Protein AF-A0A3M2SP73-F1 (afdb_monomer_lite)

Organism: NCBI:txid2010991

Foldseek 3Di:
DDDDDDDDDDDDDDDDDDDDDDDDDDDDDDDDDDDDDDDDDDDDDDDDDDDDDDDDDDDDDDDDDDDDDDDDDDDDDDDDPDPPPVVVVVLVLLVLLCVVLVVDDPVCVVVLQDADVVLVPDDPVRLSLLSVLLSVLVCLVPDDADPVGRPLFDDDDPVDDPVSRVVRRVLSVDDPVVSNSVSSNSSNSCCVVPVVSVVVVCVVPVPPDDDDDDDDDDDDDDDVVCVVVVVVVVVVVVVVVVVVVVVVVVVVVVVVVVVVVVVVVVVVVVVVVVVVVVVVVVVVVVVVVVVVVVVVVVVVVVVVVVVVVVVVVVVVVVVVVVVVVVVVVVVVVVVVVVVVVVVVVVVVVVPDDDPVVVVVVVCVVVVVVVVVVVVVVVVVVVVVVVVVVVVVVVVVVVVVVVVVVVVVVVVVVVVVVVVVVVVVVVVVVVVVVVVVVVVVVVVVVVVVPDPDDDDDDDDPPVDDDCADPVRHGDVVVVVVVVVVVVVVVVCVVVVVVDD

pLDDT: mean 73.03, std 23.97, range [26.36, 98.31]

Radius of gyration: 48.62 Å; chains: 1; bounding box: 113×74×153 Å

InterPro domains:
  IPR013724 GIT, Spa2 homology (SHD) domain [PF08518] (118-142)
  IPR013724 GIT, Spa2 homology (SHD) domain [PF08518] (168-194)
  IPR013724 GIT, Spa2 homology (SHD) domain [SM00555] (115-145)
  IPR013724 GIT, Spa2 homology (SHD) domain [SM00555] (167-197)
  IPR039892 Protein Spa2/Sph1 [PTHR21601] (93-238)

Structure (mmCIF, N/CA/C/O backbone):
data_AF-A0A3M2SP73-F1
#
_entry.id   AF-A0A3M2SP73-F1
#
loop_
_atom_site.group_PDB
_atom_site.id
_atom_site.type_symbol
_atom_site.label_atom_id
_atom_site.label_alt_id
_atom_site.label_comp_id
_atom_site.label_asym_id
_atom_site.label_entity_id
_atom_site.label_seq_id
_atom_site.pdbx_PDB_ins_code
_atom_site.Cartn_x
_atom_site.Cartn_y
_atom_site.Cartn_z
_atom_site.occupancy
_atom_site.B_iso_or_equiv
_atom_site.auth_seq_id
_atom_site.auth_comp_id
_atom_site.auth_asym_id
_atom_site.auth_atom_id
_atom_site.pdbx_PDB_model_num
ATOM 1 N N . MET A 1 1 ? 13.844 -13.972 70.511 1.00 36.38 1 MET A N 1
ATOM 2 C CA . MET A 1 1 ? 14.267 -15.363 70.223 1.00 36.38 1 MET A CA 1
ATOM 3 C C . MET A 1 1 ? 13.167 -15.963 69.359 1.00 36.38 1 MET A C 1
ATOM 5 O O . MET A 1 1 ? 12.031 -15.863 69.780 1.00 36.38 1 MET A O 1
ATOM 9 N N . SER A 1 2 ? 13.346 -16.436 68.132 1.00 38.41 2 SER A N 1
ATOM 10 C CA . SER A 1 2 ? 14.531 -16.909 67.420 1.00 38.41 2 SER A CA 1
ATOM 11 C C . SER A 1 2 ? 14.538 -16.412 65.974 1.00 38.41 2 SER A C 1
ATOM 13 O O . SER A 1 2 ? 13.501 -16.121 65.387 1.00 38.41 2 SER A O 1
ATOM 15 N N . VAL A 1 3 ? 15.755 -16.308 65.455 1.00 37.88 3 VAL A N 1
ATOM 16 C CA . VAL A 1 3 ? 16.149 -15.886 64.113 1.00 37.88 3 VAL A CA 1
ATOM 17 C C . VAL A 1 3 ? 16.048 -17.079 63.157 1.00 37.88 3 VAL A C 1
ATOM 19 O O . VAL A 1 3 ? 16.366 -18.205 63.541 1.00 37.88 3 VAL A O 1
ATOM 22 N N . SER A 1 4 ? 15.679 -16.843 61.900 1.00 46.41 4 SER A N 1
ATOM 23 C CA . SER A 1 4 ? 16.186 -17.653 60.790 1.00 46.41 4 SER A CA 1
ATOM 24 C C . SER A 1 4 ? 16.442 -16.771 59.579 1.00 46.41 4 SER A C 1
ATOM 26 O O . SER A 1 4 ? 15.645 -15.916 59.202 1.00 46.41 4 SER A O 1
ATOM 28 N N . GLU A 1 5 ? 17.648 -16.958 59.070 1.00 40.97 5 GLU A N 1
ATOM 29 C CA . GLU A 1 5 ? 18.408 -16.136 58.150 1.00 40.97 5 GLU A CA 1
ATOM 30 C C . GLU A 1 5 ? 18.458 -16.809 56.769 1.00 40.97 5 GLU A C 1
ATOM 32 O O . GLU A 1 5 ? 18.580 -18.026 56.691 1.00 40.97 5 GLU A O 1
ATOM 37 N N . ARG A 1 6 ? 18.522 -15.961 55.730 1.00 41.47 6 ARG A N 1
ATOM 38 C CA . ARG A 1 6 ? 19.238 -16.137 54.446 1.00 41.47 6 ARG A CA 1
ATOM 39 C C . ARG A 1 6 ? 18.682 -17.159 53.434 1.00 41.47 6 ARG A C 1
ATOM 41 O O . ARG A 1 6 ? 18.648 -18.352 53.673 1.00 41.47 6 ARG A O 1
ATOM 48 N N . HIS A 1 7 ? 18.439 -16.694 52.205 1.00 39.09 7 HIS A N 1
ATOM 49 C CA . HIS A 1 7 ? 19.485 -16.699 51.175 1.00 39.09 7 HIS A CA 1
ATOM 50 C C . HIS A 1 7 ? 19.143 -15.780 49.993 1.00 39.09 7 HIS A C 1
ATOM 52 O O . HIS A 1 7 ? 18.073 -15.843 49.402 1.00 39.09 7 HIS A O 1
ATOM 58 N N . ASN A 1 8 ? 20.110 -14.919 49.683 1.00 40.94 8 ASN A N 1
ATOM 59 C CA . ASN A 1 8 ? 20.205 -14.051 48.519 1.00 40.94 8 ASN A CA 1
ATOM 60 C C . ASN A 1 8 ? 21.168 -14.735 47.531 1.00 40.94 8 ASN A C 1
ATOM 62 O O . ASN A 1 8 ? 22.225 -15.201 47.966 1.00 40.94 8 ASN A O 1
ATOM 66 N N . ALA A 1 9 ? 20.827 -14.808 46.243 1.00 39.47 9 ALA A N 1
ATOM 67 C CA . ALA A 1 9 ? 21.732 -15.266 45.186 1.00 39.47 9 ALA A CA 1
ATOM 68 C C . ALA A 1 9 ? 21.440 -14.538 43.854 1.00 39.47 9 ALA A C 1
ATOM 70 O O . ALA A 1 9 ? 20.305 -14.114 43.636 1.00 39.47 9 ALA A O 1
ATOM 71 N N . PRO A 1 10 ? 22.459 -14.341 42.994 1.00 46.75 10 PRO A N 1
ATOM 72 C CA . PRO A 1 10 ? 22.537 -13.215 42.064 1.00 46.75 10 PRO A CA 1
ATOM 73 C C . PRO A 1 10 ? 22.104 -13.548 40.627 1.00 46.75 10 PRO A C 1
ATOM 75 O O . PRO A 1 10 ? 22.168 -14.693 40.184 1.00 46.75 10 PRO A O 1
ATOM 78 N N . ALA A 1 11 ? 21.729 -12.508 39.877 1.00 38.84 11 ALA A N 1
ATOM 79 C CA . ALA A 1 11 ? 21.499 -12.561 38.434 1.00 38.84 11 ALA A CA 1
ATOM 80 C C . ALA A 1 11 ? 22.827 -12.672 37.647 1.00 38.84 11 ALA A C 1
ATOM 82 O O . ALA A 1 11 ? 23.810 -12.029 38.031 1.00 38.84 11 ALA A O 1
ATOM 83 N N . PRO A 1 12 ? 22.879 -13.431 36.534 1.00 42.31 12 PRO A N 1
ATOM 84 C CA . PRO A 1 12 ? 24.071 -13.523 35.701 1.00 42.31 12 PRO A CA 1
ATOM 85 C C . PRO A 1 12 ? 24.160 -12.379 34.680 1.00 42.31 12 PRO A C 1
ATOM 87 O O . PRO A 1 12 ? 23.210 -12.065 33.964 1.00 42.31 12 PRO A O 1
ATOM 90 N N . VAL A 1 13 ? 25.357 -11.802 34.592 1.00 41.25 13 VAL A N 1
ATOM 91 C CA . VAL A 1 13 ? 25.834 -10.934 33.509 1.00 41.25 13 VAL A CA 1
ATOM 92 C C . VAL A 1 13 ? 26.269 -11.816 32.337 1.00 41.25 13 VAL A C 1
ATOM 94 O O . VAL A 1 13 ? 27.071 -12.727 32.532 1.00 41.25 13 VAL A O 1
ATOM 97 N N . VAL A 1 14 ? 25.807 -11.520 31.119 1.00 36.94 14 VAL A N 1
ATOM 98 C CA . VAL A 1 14 ? 26.394 -12.056 29.879 1.00 36.94 14 VAL A CA 1
ATOM 99 C C . VAL A 1 14 ? 26.690 -10.902 28.924 1.00 36.94 14 VAL A C 1
ATOM 101 O O . VAL A 1 14 ? 25.821 -10.095 28.604 1.00 36.94 14 VAL A O 1
ATOM 104 N N . LEU A 1 15 ? 27.955 -10.832 28.507 1.00 33.78 15 LEU A N 1
ATOM 105 C CA . LEU A 1 15 ? 28.526 -9.879 27.560 1.00 33.78 15 LEU A CA 1
ATOM 106 C C . LEU A 1 15 ? 28.506 -10.439 26.124 1.00 33.78 15 LEU A C 1
ATOM 108 O O . LEU A 1 15 ? 28.864 -11.589 25.903 1.00 33.78 15 LEU A O 1
ATOM 112 N N . LEU A 1 16 ? 28.140 -9.551 25.192 1.00 37.84 16 LEU A N 1
ATOM 113 C CA . LEU A 1 16 ? 28.484 -9.407 23.764 1.00 37.84 16 LEU A CA 1
ATOM 114 C C . LEU A 1 16 ? 28.676 -10.636 22.843 1.00 37.84 16 LEU A C 1
ATOM 116 O O . LEU A 1 16 ? 29.659 -11.368 22.928 1.00 37.84 16 LEU A O 1
ATOM 120 N N . SER A 1 17 ? 27.925 -10.633 21.734 1.00 29.03 17 SER A N 1
ATOM 121 C CA . SER A 1 17 ? 28.537 -10.754 20.399 1.00 29.03 17 SER A CA 1
ATOM 122 C C . SER A 1 17 ? 27.694 -10.094 19.313 1.00 29.03 17 SER A C 1
ATOM 124 O O . SER A 1 17 ? 26.472 -10.210 19.291 1.00 29.03 17 SER A O 1
ATOM 126 N N . GLY A 1 18 ? 28.376 -9.347 18.444 1.00 35.41 18 GLY A N 1
ATOM 127 C CA . GLY A 1 18 ? 27.779 -8.506 17.419 1.00 35.41 18 GLY A CA 1
ATOM 128 C C . GLY A 1 18 ? 27.237 -9.271 16.219 1.00 35.41 18 GLY A C 1
ATOM 129 O O . GLY A 1 18 ? 27.776 -10.289 15.799 1.00 35.41 18 GLY A O 1
ATOM 130 N N . THR A 1 19 ? 26.202 -8.699 15.617 1.00 34.44 19 THR A N 1
ATOM 131 C CA . THR A 1 19 ? 25.794 -8.950 14.235 1.00 34.44 19 THR A CA 1
ATOM 132 C C . THR A 1 19 ? 25.244 -7.650 13.647 1.00 34.44 19 THR A C 1
ATOM 134 O O . THR A 1 19 ? 24.728 -6.781 14.346 1.00 34.44 19 THR A O 1
ATOM 137 N N . LYS A 1 20 ? 25.523 -7.478 12.359 1.00 35.41 20 LYS A N 1
ATOM 138 C CA . LYS A 1 20 ? 25.472 -6.242 11.579 1.00 35.41 20 LYS A CA 1
ATOM 139 C C . LYS A 1 20 ? 24.018 -5.827 11.326 1.00 35.41 20 LYS A C 1
ATOM 141 O O . LYS A 1 20 ? 23.246 -6.641 10.838 1.00 35.41 20 LYS A O 1
ATOM 146 N N . PHE A 1 21 ? 23.673 -4.571 11.606 1.00 29.89 21 PHE A N 1
ATOM 147 C CA . PHE A 1 21 ? 22.400 -3.979 11.189 1.00 29.89 21 PHE A CA 1
ATOM 148 C C . PHE A 1 21 ? 22.575 -3.251 9.853 1.00 29.89 21 PHE A C 1
ATOM 150 O O . PHE A 1 21 ? 23.366 -2.312 9.749 1.00 29.89 21 PHE A O 1
ATOM 157 N N . SER A 1 22 ? 21.829 -3.702 8.846 1.00 32.28 22 SER A N 1
ATOM 158 C CA . SER A 1 22 ? 21.633 -3.008 7.576 1.00 32.28 22 SER A CA 1
ATOM 159 C C . SER A 1 22 ? 20.611 -1.885 7.754 1.00 32.28 22 SER A C 1
ATOM 161 O O . SER A 1 22 ? 19.563 -2.058 8.374 1.00 32.28 22 SER A O 1
ATOM 163 N N . VAL A 1 23 ? 20.952 -0.715 7.221 1.00 29.56 23 VAL A N 1
ATOM 164 C CA . VAL A 1 23 ? 20.162 0.518 7.256 1.00 29.56 23 VAL A CA 1
ATOM 165 C C . VAL A 1 23 ? 19.158 0.489 6.107 1.00 29.56 23 VAL A C 1
ATOM 167 O O . VAL A 1 23 ? 19.538 0.715 4.961 1.00 29.56 23 VAL A O 1
ATOM 170 N N . SER A 1 24 ? 17.877 0.275 6.411 1.00 30.09 24 SER A N 1
ATOM 171 C CA . SER A 1 24 ? 16.783 0.561 5.478 1.00 30.09 24 SER A CA 1
ATOM 172 C C . SER A 1 24 ? 16.219 1.951 5.755 1.00 30.09 24 SER A C 1
ATOM 174 O O . SER A 1 24 ? 15.618 2.236 6.789 1.00 30.09 24 SER A O 1
ATOM 176 N N . ARG A 1 25 ? 16.470 2.837 4.793 1.00 30.27 25 ARG A N 1
ATOM 177 C CA . ARG A 1 25 ? 15.993 4.213 4.706 1.00 30.27 25 ARG A CA 1
ATOM 178 C C . ARG A 1 25 ? 14.554 4.199 4.191 1.00 30.27 25 ARG A C 1
ATOM 180 O O . ARG A 1 25 ? 14.338 3.979 3.008 1.00 30.27 25 ARG A O 1
ATOM 187 N N . CYS A 1 26 ? 13.585 4.484 5.053 1.00 26.70 26 CYS A N 1
ATOM 188 C CA . CYS A 1 26 ? 12.227 4.843 4.642 1.00 26.70 26 CYS A CA 1
ATOM 189 C C . CYS A 1 26 ? 11.894 6.220 5.223 1.00 26.70 26 CYS A C 1
ATOM 191 O O . CYS A 1 26 ? 11.742 6.380 6.431 1.00 26.70 26 CYS A O 1
ATOM 193 N N . GLN A 1 27 ? 11.838 7.230 4.351 1.00 32.81 27 GLN A N 1
ATOM 194 C CA . GLN A 1 27 ? 11.273 8.540 4.670 1.00 32.81 27 GLN A CA 1
ATOM 195 C C . GLN A 1 27 ? 9.741 8.471 4.566 1.00 32.81 27 GLN A C 1
ATOM 197 O O . GLN A 1 27 ? 9.240 7.942 3.572 1.00 32.81 27 GLN A O 1
ATOM 202 N N . PRO A 1 28 ? 8.984 9.052 5.512 1.00 34.28 28 PRO A N 1
ATOM 203 C CA . PRO A 1 28 ? 7.566 9.301 5.332 1.00 34.28 28 PRO A CA 1
ATOM 204 C C . PRO A 1 28 ? 7.329 10.645 4.631 1.00 34.28 28 PRO A C 1
ATOM 206 O O . PRO A 1 28 ? 7.893 11.682 4.979 1.00 34.28 28 PRO A O 1
ATOM 209 N N . HIS A 1 29 ? 6.463 10.595 3.625 1.00 30.83 29 HIS A N 1
ATOM 210 C CA . HIS A 1 29 ? 5.978 11.720 2.839 1.00 30.83 29 HIS A CA 1
ATOM 211 C C . HIS A 1 29 ? 4.833 12.408 3.609 1.00 30.83 29 HIS A C 1
ATOM 213 O O . HIS A 1 29 ? 3.705 11.915 3.616 1.00 30.83 29 HIS A O 1
ATOM 219 N N . ASP A 1 30 ? 5.096 13.550 4.248 1.00 29.52 30 ASP A N 1
ATOM 220 C CA . ASP A 1 30 ? 4.047 14.368 4.868 1.00 29.52 30 ASP A CA 1
ATOM 221 C C . ASP A 1 30 ? 3.236 15.113 3.795 1.00 29.52 30 ASP A C 1
ATOM 223 O O . ASP A 1 30 ? 3.740 15.977 3.071 1.00 29.52 30 ASP A O 1
ATOM 227 N N . ARG A 1 31 ? 1.939 14.793 3.701 1.00 31.00 31 ARG A N 1
ATOM 228 C CA . ARG A 1 31 ? 0.941 15.649 3.049 1.00 31.00 31 ARG A CA 1
ATOM 229 C C . ARG A 1 31 ? 0.365 16.614 4.076 1.00 31.00 31 ARG A C 1
ATOM 231 O O . ARG A 1 31 ? -0.310 16.213 5.020 1.00 31.00 31 ARG A O 1
ATOM 238 N N . TYR A 1 32 ? 0.531 17.903 3.809 1.00 30.19 32 TYR A N 1
ATOM 239 C CA . TYR A 1 32 ? -0.259 18.959 4.425 1.00 30.19 32 TYR A CA 1
ATOM 240 C C . TYR A 1 32 ? -1.755 18.753 4.146 1.00 30.19 32 TYR A C 1
ATOM 242 O O . TYR A 1 32 ? -2.184 18.767 2.995 1.00 30.19 32 TYR A O 1
ATOM 250 N N . SER A 1 33 ? -2.565 18.677 5.200 1.00 29.42 33 SER A N 1
ATOM 251 C CA . SER A 1 33 ? -3.945 19.155 5.139 1.00 29.42 33 SER A CA 1
ATOM 252 C C . SER A 1 33 ? -4.310 19.816 6.463 1.00 29.42 33 SER A C 1
ATOM 254 O O . SER A 1 33 ? -4.385 19.180 7.516 1.00 29.42 33 SER A O 1
ATOM 256 N N . ARG A 1 34 ? -4.435 21.146 6.411 1.00 30.94 34 ARG A N 1
ATOM 257 C CA . ARG A 1 34 ? -4.757 21.994 7.555 1.00 30.94 34 ARG A CA 1
ATOM 258 C C . ARG A 1 34 ? -6.178 21.726 8.031 1.00 30.94 34 ARG A C 1
ATOM 260 O O . ARG A 1 34 ? -7.150 21.851 7.295 1.00 30.94 34 ARG A O 1
ATOM 267 N N . ARG A 1 35 ? -6.238 21.454 9.326 1.00 28.20 35 ARG A N 1
ATOM 268 C CA . ARG A 1 35 ? -7.382 21.527 10.224 1.00 28.20 35 ARG A CA 1
ATOM 269 C C . ARG A 1 35 ? -7.911 22.972 10.254 1.00 28.20 35 ARG A C 1
ATOM 271 O O . ARG A 1 35 ? -7.151 23.871 10.597 1.00 28.20 35 ARG A O 1
ATOM 278 N N . ASN A 1 36 ? -9.193 23.179 9.960 1.00 30.30 36 ASN A N 1
ATOM 279 C CA . ASN A 1 36 ? -9.945 24.339 10.445 1.00 30.30 36 ASN A CA 1
ATOM 280 C C . ASN A 1 36 ? -11.120 23.818 11.274 1.00 30.30 36 ASN A C 1
ATOM 282 O O . ASN A 1 36 ? -12.047 23.198 10.762 1.00 30.30 36 ASN A O 1
ATOM 286 N N . SER A 1 37 ? -11.025 24.041 12.578 1.00 33.47 37 SER A N 1
ATOM 287 C CA . SER A 1 37 ? -12.095 23.898 13.557 1.00 33.47 37 SER A CA 1
ATOM 288 C C . SER A 1 37 ? -13.042 25.090 13.465 1.00 33.47 37 SER A C 1
ATOM 290 O O . SER A 1 37 ? -12.556 26.215 13.435 1.00 33.47 37 SER A O 1
ATOM 292 N N . ASN A 1 38 ? -14.355 24.856 13.515 1.00 34.66 38 ASN A N 1
ATOM 293 C CA . ASN A 1 38 ? -15.281 25.693 14.279 1.00 34.66 38 ASN A CA 1
ATOM 294 C C . ASN A 1 38 ? -16.564 24.919 14.614 1.00 34.66 38 ASN A C 1
ATOM 296 O O . ASN A 1 38 ? -17.077 24.137 13.819 1.00 34.66 38 ASN A O 1
ATOM 300 N N . LEU A 1 39 ? -17.001 25.137 15.851 1.00 31.70 39 LEU A N 1
ATOM 301 C CA . LEU A 1 39 ? -18.119 24.537 16.573 1.00 31.70 39 LEU A CA 1
ATOM 302 C C . LEU A 1 39 ? -19.464 25.138 16.134 1.00 31.70 39 LEU A C 1
ATOM 304 O O . LEU A 1 39 ? -19.559 26.358 16.042 1.00 31.70 39 LEU A O 1
ATOM 308 N N . ALA A 1 40 ? -20.503 24.310 15.986 1.00 31.86 40 ALA A N 1
ATOM 309 C CA . ALA A 1 40 ? -21.890 24.623 16.362 1.00 31.86 40 ALA A CA 1
ATOM 310 C C . ALA A 1 40 ? -22.771 23.358 16.291 1.00 31.86 40 ALA A C 1
ATOM 312 O O . ALA A 1 40 ? -22.598 22.500 15.429 1.00 31.86 40 ALA A O 1
ATOM 313 N N . SER A 1 41 ? -23.694 23.254 17.240 1.00 29.97 41 SER A N 1
ATOM 314 C CA . SER A 1 41 ? -24.490 22.084 17.617 1.00 29.97 41 SER A CA 1
ATOM 315 C C . SER A 1 41 ? -25.828 21.952 16.850 1.00 29.97 41 SER A C 1
ATOM 317 O O . SER A 1 41 ? -26.547 22.938 16.800 1.00 29.97 41 SER A O 1
ATOM 319 N N . VAL A 1 42 ? -26.164 20.720 16.392 1.00 29.50 42 VAL A N 1
ATOM 320 C CA . VAL A 1 42 ? -27.441 19.939 16.592 1.00 29.50 42 VAL A CA 1
ATOM 321 C C . VAL A 1 42 ? -28.778 20.498 15.992 1.00 29.50 42 VAL A C 1
ATOM 323 O O . VAL A 1 42 ? -28.938 21.711 15.982 1.00 29.50 42 VAL A O 1
ATOM 326 N N . PRO A 1 43 ? -29.847 19.711 15.644 1.00 46.16 43 PRO A N 1
ATOM 327 C CA . PRO A 1 43 ? -30.020 18.328 15.122 1.00 46.16 43 PRO A CA 1
ATOM 328 C C . PRO A 1 43 ? -30.967 18.181 13.875 1.00 46.16 43 PRO A C 1
ATOM 330 O O . PRO A 1 43 ? -31.622 19.124 13.451 1.00 46.16 43 PRO A O 1
ATOM 333 N N . ASN A 1 44 ? -31.066 16.937 13.360 1.00 29.64 44 ASN A N 1
ATOM 334 C CA . ASN A 1 44 ? -32.161 16.233 12.635 1.00 29.64 44 ASN A CA 1
ATOM 335 C C . ASN A 1 44 ? -33.347 16.998 11.996 1.00 29.64 44 ASN A C 1
ATOM 337 O O . ASN A 1 44 ? -34.119 17.620 12.717 1.00 29.64 44 ASN A O 1
ATOM 341 N N . ALA A 1 45 ? -33.664 16.678 10.725 1.00 27.81 45 ALA A N 1
ATOM 342 C CA . ALA A 1 45 ? -34.961 16.089 10.324 1.00 27.81 45 ALA A CA 1
ATOM 343 C C . ALA A 1 45 ? -35.036 15.675 8.830 1.00 27.81 45 ALA A C 1
ATOM 345 O O . ALA A 1 45 ? -34.381 16.235 7.960 1.00 27.81 45 ALA A O 1
ATOM 346 N N . ALA A 1 46 ? -35.876 14.661 8.622 1.00 26.38 46 ALA A N 1
ATOM 347 C CA . ALA A 1 46 ? -36.343 13.930 7.443 1.00 26.38 46 ALA A CA 1
ATOM 348 C C . ALA A 1 46 ? -36.829 14.689 6.179 1.00 26.38 46 ALA A C 1
ATOM 350 O O . ALA A 1 46 ? -37.221 15.850 6.243 1.00 26.38 46 ALA A O 1
ATOM 351 N N . ALA A 1 47 ? -37.000 13.876 5.113 1.00 26.36 47 ALA A N 1
ATOM 352 C CA . ALA A 1 47 ? -37.923 14.010 3.962 1.00 26.36 47 ALA A CA 1
ATOM 353 C C . ALA A 1 47 ? -37.514 15.007 2.853 1.00 26.36 47 ALA A C 1
ATOM 355 O O . ALA A 1 47 ? -36.788 15.952 3.106 1.00 26.36 47 ALA A O 1
ATOM 356 N N . SER A 1 48 ? -37.964 14.951 1.594 1.00 29.95 48 SER A N 1
ATOM 357 C CA . SER A 1 48 ? -38.590 13.975 0.682 1.00 29.95 48 SER A CA 1
ATOM 358 C C . SER A 1 48 ? -38.894 14.765 -0.616 1.00 29.95 48 SER A C 1
ATOM 360 O O . SER A 1 48 ? -39.259 15.931 -0.530 1.00 29.95 48 SER A O 1
ATOM 362 N N . ASN A 1 49 ? -38.7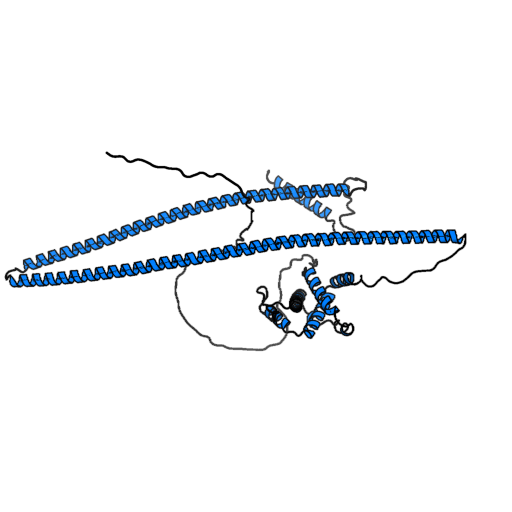94 14.109 -1.778 1.00 30.92 49 ASN A N 1
ATOM 363 C CA . ASN A 1 49 ? -39.469 14.372 -3.067 1.00 30.92 49 ASN A CA 1
ATOM 364 C C . ASN A 1 49 ? -39.297 15.678 -3.895 1.00 30.92 49 ASN A C 1
ATOM 366 O O . ASN A 1 49 ? -39.749 16.761 -3.549 1.00 30.92 49 ASN A O 1
ATOM 370 N N . ASN A 1 50 ? -38.773 15.455 -5.111 1.00 31.59 50 ASN A N 1
ATOM 371 C CA . ASN A 1 50 ? -39.220 15.843 -6.470 1.00 31.59 50 ASN A CA 1
ATOM 372 C C . ASN A 1 50 ? -40.498 16.704 -6.658 1.00 31.59 50 ASN A C 1
ATOM 374 O O . ASN A 1 50 ? -41.547 16.324 -6.148 1.00 31.59 50 ASN A O 1
ATOM 378 N N . TYR A 1 51 ? -40.458 17.709 -7.562 1.00 31.16 51 TYR A N 1
ATOM 379 C CA . TYR A 1 51 ? -41.079 17.734 -8.921 1.00 31.16 51 TYR A CA 1
ATOM 380 C C . TYR A 1 51 ? -41.216 19.162 -9.525 1.00 31.16 51 TYR A C 1
ATOM 382 O O . TYR A 1 51 ? -41.546 20.104 -8.816 1.00 31.16 51 TYR A O 1
ATOM 390 N N . THR A 1 52 ? -41.092 19.243 -10.870 1.00 32.41 52 THR A N 1
ATOM 391 C CA . THR A 1 52 ? -41.641 20.246 -11.845 1.00 32.41 52 THR A CA 1
ATOM 392 C C . THR A 1 52 ? -41.186 21.722 -11.768 1.00 32.41 52 THR A C 1
ATOM 394 O O . THR A 1 52 ? -41.053 22.263 -10.688 1.00 32.41 52 THR A O 1
ATOM 397 N N . GLY A 1 53 ? -40.973 22.507 -12.838 1.00 30.97 53 GLY A N 1
ATOM 398 C CA . GLY A 1 53 ? -41.113 22.352 -14.294 1.00 30.97 53 GLY A CA 1
ATOM 399 C C . GLY A 1 53 ? -41.495 23.697 -14.978 1.00 30.97 53 GLY A C 1
ATOM 400 O O . GLY A 1 53 ? -42.402 24.343 -14.482 1.00 30.97 53 GLY A O 1
ATOM 401 N N . ILE A 1 54 ? -40.861 24.022 -16.133 1.00 30.36 54 ILE A N 1
ATOM 402 C CA . ILE A 1 54 ? -41.393 24.723 -17.356 1.00 30.36 54 ILE A CA 1
ATOM 403 C C . ILE A 1 54 ? -41.794 26.237 -17.202 1.00 30.36 54 ILE A C 1
ATOM 405 O O . ILE A 1 54 ? -42.395 26.585 -16.202 1.00 30.36 54 ILE A O 1
ATOM 409 N N . LEU A 1 55 ? -41.501 27.268 -18.037 1.00 33.41 55 LEU A N 1
ATOM 410 C CA . LEU A 1 55 ? -41.517 27.626 -19.495 1.00 33.41 55 LEU A CA 1
ATOM 411 C C . LEU A 1 55 ? -40.562 28.854 -19.724 1.00 33.41 55 LEU A C 1
ATOM 413 O O . LEU A 1 55 ? -40.264 29.533 -18.752 1.00 33.41 55 LEU A O 1
ATOM 417 N N . GLY A 1 56 ? -40.076 29.292 -20.905 1.00 29.61 56 GLY A N 1
ATOM 418 C CA . GLY A 1 56 ? -40.438 29.090 -22.320 1.00 29.61 56 GLY A CA 1
ATOM 419 C C . GLY A 1 56 ? -39.413 29.700 -23.329 1.00 29.61 56 GLY A C 1
ATOM 420 O O . GLY A 1 56 ? -38.477 30.394 -22.948 1.00 29.61 56 GLY A O 1
ATOM 421 N N . SER A 1 57 ? -39.605 29.346 -24.609 1.00 31.97 57 SER A N 1
ATOM 422 C CA . SER A 1 57 ? -38.803 29.449 -25.868 1.00 31.97 57 SER A CA 1
ATOM 423 C C . SER A 1 57 ? -38.548 30.892 -26.424 1.00 31.97 57 SER A C 1
ATOM 425 O O . SER A 1 57 ? -39.143 31.796 -25.843 1.00 31.97 57 SER A O 1
ATOM 427 N N . PRO A 1 58 ? -37.787 31.173 -27.542 1.00 45.75 58 PRO A N 1
ATOM 428 C CA . PRO A 1 58 ? -37.541 30.321 -28.733 1.00 45.75 58 PRO A CA 1
ATOM 429 C C . PRO A 1 58 ? -36.195 30.408 -29.524 1.00 45.75 58 PRO A C 1
ATOM 431 O O . PRO A 1 58 ? -35.363 31.283 -29.335 1.00 45.75 58 PRO A O 1
ATOM 434 N N . ALA A 1 59 ? -36.102 29.484 -30.497 1.00 32.28 59 ALA A N 1
ATOM 435 C CA . ALA A 1 59 ? -35.388 29.507 -31.790 1.00 32.28 59 ALA A CA 1
ATOM 436 C C . ALA A 1 59 ? -33.849 29.328 -31.863 1.00 32.28 59 ALA A C 1
ATOM 438 O O . ALA A 1 59 ? -33.053 30.138 -31.406 1.00 32.28 59 ALA A O 1
ATOM 439 N N . ALA A 1 60 ? -33.458 28.258 -32.567 1.00 33.31 60 ALA A N 1
ATOM 440 C CA . ALA A 1 60 ? -32.102 27.927 -33.010 1.00 33.31 60 ALA A CA 1
ATOM 441 C C . ALA A 1 60 ? -31.628 28.813 -34.184 1.00 33.31 60 ALA A C 1
ATOM 443 O O . ALA A 1 60 ? -32.451 29.294 -34.965 1.00 33.31 60 ALA A O 1
ATOM 444 N N . PRO A 1 61 ? -30.303 28.903 -34.403 1.00 40.72 61 PRO A N 1
ATOM 445 C CA . PRO A 1 61 ? -29.754 28.154 -35.534 1.00 40.72 61 PRO A CA 1
ATOM 446 C C . PRO A 1 61 ? -28.463 27.387 -35.200 1.00 40.72 61 PRO A C 1
ATOM 448 O O . PRO A 1 61 ? -27.703 27.706 -34.292 1.00 40.72 61 PRO A O 1
ATOM 451 N N . ARG A 1 62 ? -28.231 26.329 -35.979 1.00 34.88 62 ARG A N 1
ATOM 452 C CA . ARG A 1 62 ? -27.033 25.480 -35.981 1.00 34.88 62 ARG A CA 1
ATOM 453 C C . ARG A 1 62 ? -25.780 26.285 -36.358 1.00 34.88 62 ARG A C 1
ATOM 455 O O . ARG A 1 62 ? -25.811 26.899 -37.415 1.00 34.88 62 ARG A O 1
ATOM 462 N N . HIS A 1 63 ? -24.669 26.150 -35.625 1.00 30.84 63 HIS A N 1
ATOM 463 C CA . HIS A 1 63 ? -23.399 25.608 -36.148 1.00 30.84 63 HIS A CA 1
ATOM 464 C C . HIS A 1 63 ? -22.311 25.480 -35.062 1.00 30.84 63 HIS A C 1
ATOM 466 O O . HIS A 1 63 ? -22.295 26.205 -34.076 1.00 30.84 63 HIS A O 1
ATOM 472 N N . ASN A 1 64 ? -21.413 24.522 -35.299 1.00 34.69 64 ASN A N 1
ATOM 473 C CA . ASN A 1 64 ? -20.224 24.134 -34.538 1.00 34.69 64 ASN A CA 1
ATOM 474 C C . ASN A 1 64 ? -19.299 25.281 -34.095 1.00 34.69 64 ASN A C 1
ATOM 476 O O . ASN A 1 64 ? -18.998 26.167 -34.890 1.00 34.69 64 ASN A O 1
ATOM 480 N N . GLY A 1 65 ? -18.678 25.123 -32.922 1.00 30.11 65 GLY A N 1
ATOM 481 C CA . GLY A 1 65 ? -17.436 25.817 -32.563 1.00 30.11 65 GLY A CA 1
ATOM 482 C C . GLY A 1 65 ? -17.191 25.815 -31.057 1.00 30.11 65 GLY A C 1
ATOM 483 O O . GLY A 1 65 ? -17.971 26.398 -30.318 1.00 30.11 65 GLY A O 1
ATOM 484 N N . GLY A 1 66 ? -16.148 25.109 -30.611 1.00 32.38 66 GLY A N 1
ATOM 485 C CA . GLY A 1 66 ? -15.770 24.964 -29.201 1.00 32.38 66 GLY A CA 1
ATOM 486 C C . GLY A 1 66 ? -15.320 26.269 -28.519 1.00 32.38 66 GLY A C 1
ATOM 487 O O . GLY A 1 66 ? -15.184 27.299 -29.178 1.00 32.38 66 GLY A O 1
ATOM 488 N N . PRO A 1 67 ? -15.108 26.232 -27.191 1.00 37.66 67 PRO A N 1
ATOM 489 C CA . PRO A 1 67 ? -14.942 27.431 -26.385 1.00 37.66 67 PRO A CA 1
ATOM 490 C C . PRO A 1 67 ? -13.558 28.073 -26.527 1.00 37.66 67 PRO A C 1
ATOM 492 O O . PRO A 1 67 ? -12.520 27.411 -26.519 1.00 37.66 67 PRO A O 1
ATOM 495 N N . SER A 1 68 ? -13.609 29.399 -26.619 1.00 31.31 68 SER A N 1
ATOM 496 C CA . SER A 1 68 ? -12.520 30.360 -26.725 1.00 31.31 68 SER A CA 1
ATOM 497 C C . SER A 1 68 ? -11.562 30.350 -25.534 1.00 31.31 68 SER A C 1
ATOM 499 O O . SER A 1 68 ? -11.965 30.228 -24.379 1.00 31.31 68 SER A O 1
ATOM 501 N N . SER A 1 69 ? -10.290 30.584 -25.846 1.00 30.19 69 SER A N 1
ATOM 502 C CA . SER A 1 69 ? -9.209 30.890 -24.912 1.00 30.19 69 SER A CA 1
ATOM 503 C C . SER A 1 69 ? -8.890 32.392 -24.948 1.00 30.19 69 SER A C 1
ATOM 505 O O . SER A 1 69 ? -8.663 32.952 -26.016 1.00 30.19 69 SER A O 1
ATOM 507 N N . LEU A 1 70 ? -8.819 33.015 -23.773 1.00 30.50 70 LEU A N 1
ATOM 508 C CA . LEU A 1 70 ? -8.076 34.236 -23.429 1.00 30.50 70 LEU A CA 1
ATOM 509 C C . LEU A 1 70 ? -7.581 33.965 -21.998 1.00 30.50 70 LEU A C 1
ATOM 511 O O . LEU A 1 70 ? -8.375 33.526 -21.177 1.00 30.50 70 LEU A O 1
ATOM 515 N N . ALA A 1 71 ? -6.344 34.153 -21.569 1.00 27.25 71 ALA A N 1
ATOM 516 C CA . ALA A 1 71 ? -5.087 34.532 -22.177 1.00 27.25 71 ALA A CA 1
ATOM 517 C C . ALA A 1 71 ? -4.014 34.102 -21.154 1.00 27.25 71 ALA A C 1
ATOM 519 O O . ALA A 1 71 ? -4.247 34.216 -19.953 1.00 27.25 71 ALA A O 1
ATOM 520 N N . SER A 1 72 ? -2.857 33.629 -21.605 1.00 27.14 72 SER A N 1
ATOM 521 C CA . SER A 1 72 ? -1.587 33.959 -20.950 1.00 27.14 72 SER A CA 1
ATOM 522 C C . SER A 1 72 ? -0.450 33.564 -21.877 1.00 27.14 72 SER A C 1
ATOM 524 O O . SER A 1 72 ? -0.135 32.393 -22.072 1.00 27.14 72 SER A O 1
ATOM 526 N N . SER A 1 73 ? 0.107 34.581 -22.515 1.00 28.14 73 SER A N 1
ATOM 527 C CA . SER A 1 73 ? 1.328 34.525 -23.296 1.00 28.14 73 SER A CA 1
ATOM 528 C C . SER A 1 73 ? 2.541 34.437 -22.373 1.00 28.14 73 SER A C 1
ATOM 530 O O . SER A 1 73 ? 2.770 35.364 -21.600 1.00 28.14 73 SER A O 1
ATOM 532 N N . THR A 1 74 ? 3.370 33.412 -22.561 1.00 26.55 74 THR A N 1
ATOM 533 C CA . THR A 1 74 ? 4.821 33.533 -22.387 1.00 26.55 74 THR A CA 1
ATOM 534 C C . THR A 1 74 ? 5.481 32.816 -23.554 1.00 26.55 74 THR A C 1
ATOM 536 O O . THR A 1 74 ? 5.318 31.615 -23.746 1.00 26.55 74 THR A O 1
ATOM 539 N N . ILE A 1 75 ? 6.179 33.598 -24.371 1.00 40.72 75 ILE A N 1
ATOM 540 C CA . ILE A 1 75 ? 7.019 33.136 -25.468 1.00 40.72 75 ILE A CA 1
ATOM 541 C C . ILE A 1 75 ? 8.270 32.509 -24.854 1.00 40.72 75 ILE A C 1
ATOM 543 O O . ILE A 1 75 ? 9.083 33.230 -24.283 1.00 40.72 75 ILE A O 1
ATOM 547 N N . THR A 1 76 ? 8.450 31.202 -25.031 1.00 33.16 76 THR A N 1
ATOM 548 C CA . THR A 1 76 ? 9.772 30.570 -25.103 1.00 33.16 76 THR A CA 1
ATOM 549 C C . THR A 1 76 ? 9.713 29.450 -26.137 1.00 33.16 76 THR A C 1
ATOM 551 O O . THR A 1 76 ? 9.099 28.415 -25.905 1.00 33.16 76 THR A O 1
ATOM 554 N N . THR A 1 77 ? 10.307 29.734 -27.297 1.00 37.06 77 THR A N 1
ATOM 555 C CA . THR A 1 77 ? 11.082 28.807 -28.138 1.00 37.06 77 THR A CA 1
ATOM 556 C C . THR A 1 77 ? 10.608 27.356 -28.205 1.00 37.06 77 THR A C 1
ATOM 558 O O . THR A 1 77 ? 10.941 26.521 -27.368 1.00 37.06 77 THR A O 1
ATOM 561 N N . ASP A 1 78 ? 9.908 27.098 -29.304 1.00 35.72 78 ASP A N 1
ATOM 562 C CA . ASP A 1 78 ? 9.769 25.820 -29.986 1.00 35.72 78 ASP A CA 1
ATOM 563 C C . ASP A 1 78 ? 11.125 25.096 -30.087 1.00 35.72 78 ASP A C 1
ATOM 565 O O . ASP A 1 78 ? 12.009 25.474 -30.856 1.00 35.72 78 ASP A O 1
ATOM 569 N N . VAL A 1 79 ? 11.294 24.072 -29.255 1.00 36.97 79 VAL A N 1
ATOM 570 C CA . VAL A 1 79 ? 12.243 22.981 -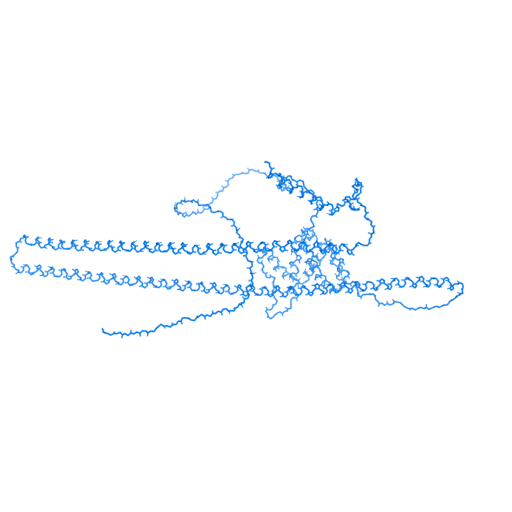29.460 1.00 36.97 79 VAL A CA 1
ATOM 571 C C . VAL A 1 79 ? 11.426 21.726 -29.223 1.00 36.97 79 VAL A C 1
ATOM 573 O O . VAL A 1 79 ? 10.976 21.482 -28.104 1.00 36.97 79 VAL A O 1
ATOM 576 N N . HIS A 1 80 ? 11.179 20.974 -30.294 1.00 34.56 80 HIS A N 1
ATOM 577 C CA . HIS A 1 80 ? 10.562 19.655 -30.265 1.00 34.56 80 HIS A CA 1
ATOM 578 C C . HIS A 1 80 ? 11.104 18.824 -29.095 1.00 34.56 80 HIS A C 1
ATOM 580 O O . HIS A 1 80 ? 12.190 18.258 -29.189 1.00 34.56 80 HIS A O 1
ATOM 586 N N . ALA A 1 81 ? 10.336 18.718 -28.011 1.00 28.31 81 ALA A N 1
ATOM 587 C CA . ALA A 1 81 ? 10.492 17.619 -27.077 1.00 28.31 81 ALA A CA 1
ATOM 588 C C . ALA A 1 81 ? 10.038 16.362 -27.834 1.00 28.31 81 ALA A C 1
ATOM 590 O O . ALA A 1 81 ? 8.864 16.293 -28.224 1.00 28.31 81 ALA A O 1
ATOM 591 N N . PRO A 1 82 ? 10.928 15.396 -28.120 1.00 40.97 82 PRO A N 1
ATOM 592 C CA . PRO A 1 82 ? 10.493 14.119 -28.646 1.00 40.97 82 PRO A CA 1
ATOM 593 C C . PRO A 1 82 ? 9.591 13.502 -27.584 1.00 40.97 82 PRO A C 1
ATOM 595 O O . PRO A 1 82 ? 9.915 13.472 -26.398 1.00 40.97 82 PRO A O 1
ATOM 598 N N . TYR A 1 83 ? 8.417 13.065 -28.006 1.00 43.97 83 TYR A N 1
ATOM 599 C CA . TYR A 1 83 ? 7.566 12.229 -27.188 1.00 43.97 83 TYR A CA 1
ATOM 600 C C . TYR A 1 83 ? 8.332 10.921 -26.931 1.00 43.97 83 TYR A C 1
ATOM 602 O O . TYR A 1 83 ? 8.290 10.045 -27.788 1.00 43.97 83 TYR A O 1
ATOM 610 N N . ASP A 1 84 ? 9.013 10.789 -25.786 1.00 47.94 84 ASP A N 1
ATOM 611 C CA . ASP A 1 84 ? 9.558 9.521 -25.263 1.00 47.94 84 ASP A CA 1
ATOM 612 C C . ASP A 1 84 ? 8.391 8.582 -24.891 1.00 47.94 84 ASP A C 1
ATOM 614 O O . ASP A 1 84 ? 8.125 8.247 -23.738 1.00 47.94 84 ASP A O 1
ATOM 618 N N . LEU A 1 85 ? 7.605 8.195 -25.895 1.00 56.53 85 LEU A N 1
ATOM 619 C CA . LEU A 1 85 ? 6.730 7.038 -25.837 1.00 56.53 85 LEU A CA 1
ATOM 620 C C . LEU A 1 85 ? 7.618 5.816 -26.011 1.00 56.53 85 LEU A C 1
ATOM 622 O O . LEU A 1 85 ? 7.696 5.308 -27.120 1.00 56.53 85 LEU A O 1
ATOM 626 N N . ASP A 1 86 ? 8.293 5.415 -24.933 1.00 67.06 86 ASP A N 1
ATOM 627 C CA . ASP A 1 86 ? 8.984 4.138 -24.712 1.00 67.06 86 ASP A CA 1
ATOM 628 C C . ASP A 1 86 ? 9.216 3.323 -26.006 1.00 67.06 86 ASP A C 1
ATOM 630 O O . ASP A 1 86 ? 8.613 2.271 -26.241 1.00 67.06 86 ASP A O 1
ATOM 634 N N . GLU A 1 87 ? 10.028 3.878 -26.919 1.00 76.69 87 GLU A N 1
ATOM 635 C CA . GLU A 1 87 ? 10.144 3.389 -28.304 1.00 76.69 87 GLU A CA 1
ATOM 636 C C . GLU A 1 87 ? 10.670 1.949 -28.332 1.00 76.69 87 GLU A C 1
ATOM 638 O O . GLU A 1 87 ? 10.368 1.180 -29.244 1.00 76.69 87 GLU A O 1
ATOM 643 N N . ILE A 1 88 ? 11.392 1.572 -27.275 1.00 78.94 88 ILE A N 1
ATOM 644 C CA . ILE A 1 88 ? 11.879 0.227 -26.975 1.00 78.94 88 ILE A CA 1
ATOM 645 C C . ILE A 1 88 ? 10.706 -0.751 -26.819 1.00 78.94 88 ILE A C 1
ATOM 647 O O . ILE A 1 88 ? 10.648 -1.755 -27.531 1.00 78.94 88 ILE A O 1
ATOM 651 N N . SER A 1 89 ? 9.738 -0.426 -25.959 1.00 83.56 89 SER A N 1
ATOM 652 C CA . SER A 1 89 ? 8.531 -1.229 -25.728 1.00 83.56 89 SER A CA 1
ATOM 653 C C . SER A 1 89 ? 7.707 -1.370 -27.012 1.00 83.56 89 SER A C 1
ATOM 655 O O . SER A 1 89 ? 7.220 -2.449 -27.348 1.00 83.56 89 SER A O 1
ATOM 657 N N . LEU A 1 90 ? 7.588 -0.295 -27.797 1.00 85.31 90 LEU A N 1
ATOM 658 C CA . LEU A 1 90 ? 6.855 -0.331 -29.065 1.00 85.31 90 LEU A CA 1
ATOM 659 C C . LEU A 1 90 ? 7.594 -1.124 -30.159 1.00 85.31 90 LEU A C 1
ATOM 661 O O . LEU A 1 90 ? 6.955 -1.778 -30.990 1.00 85.31 90 LEU A O 1
ATOM 665 N N . ASN A 1 91 ? 8.928 -1.105 -30.151 1.00 84.75 91 ASN A N 1
ATOM 666 C CA . ASN A 1 91 ? 9.761 -1.918 -31.032 1.00 84.75 91 ASN A CA 1
ATOM 667 C C . ASN A 1 91 ? 9.598 -3.411 -30.733 1.00 84.75 91 ASN A C 1
ATOM 669 O O . ASN A 1 91 ? 9.394 -4.199 -31.654 1.00 84.75 91 ASN A O 1
ATOM 673 N N . GLU A 1 92 ? 9.615 -3.799 -29.458 1.00 86.88 92 GLU A N 1
ATOM 674 C CA . GLU A 1 92 ? 9.371 -5.182 -29.044 1.00 86.88 92 GLU A CA 1
ATOM 675 C C . GLU A 1 92 ? 7.998 -5.674 -29.525 1.00 86.88 92 GLU A C 1
ATOM 677 O O . GLU A 1 92 ? 7.886 -6.728 -30.162 1.00 86.88 92 GLU A O 1
ATOM 682 N N . GLN A 1 93 ? 6.958 -4.862 -29.314 1.00 90.50 93 GLN A N 1
ATOM 683 C CA . GLN A 1 93 ? 5.606 -5.150 -29.792 1.00 90.50 93 GLN A CA 1
ATOM 684 C C . GLN A 1 93 ? 5.579 -5.332 -31.317 1.00 90.50 93 GLN A C 1
ATOM 686 O O . GLN A 1 93 ? 5.020 -6.308 -31.827 1.00 90.50 93 GLN A O 1
ATOM 691 N N . TYR A 1 94 ? 6.222 -4.428 -32.061 1.00 88.81 94 TYR A N 1
ATOM 692 C CA . TYR A 1 94 ? 6.310 -4.498 -33.519 1.00 88.81 94 TYR A CA 1
ATOM 693 C C . TYR A 1 94 ? 7.015 -5.772 -34.006 1.00 88.81 94 TYR A C 1
ATOM 695 O O . TYR A 1 94 ? 6.520 -6.432 -34.927 1.00 88.81 94 TYR A O 1
ATOM 703 N N . LEU A 1 95 ? 8.128 -6.156 -33.377 1.00 87.75 95 LEU A N 1
ATOM 704 C CA . LEU A 1 95 ? 8.860 -7.383 -33.693 1.00 87.75 95 LEU A CA 1
ATOM 705 C C . LEU A 1 95 ? 7.998 -8.625 -33.451 1.00 87.75 95 LEU A C 1
ATOM 707 O O . LEU A 1 95 ? 7.892 -9.480 -34.335 1.00 87.75 95 LEU A O 1
ATOM 711 N N . ALA A 1 96 ? 7.307 -8.694 -32.312 1.00 87.94 96 ALA A N 1
ATOM 712 C CA . ALA A 1 96 ? 6.394 -9.792 -32.009 1.00 87.94 96 ALA A CA 1
ATOM 713 C C . ALA A 1 96 ? 5.262 -9.902 -33.045 1.00 87.94 96 ALA A C 1
ATOM 715 O O . ALA A 1 96 ? 4.914 -11.002 -33.486 1.00 87.94 96 ALA A O 1
ATOM 716 N N . PHE A 1 97 ? 4.722 -8.768 -33.505 1.00 90.81 97 PHE A N 1
ATOM 717 C CA . PHE A 1 97 ? 3.719 -8.750 -34.572 1.00 90.81 97 PHE A CA 1
ATOM 718 C C . PHE A 1 97 ? 4.295 -9.249 -35.901 1.00 90.81 97 PHE A C 1
ATOM 720 O O . PHE A 1 97 ? 3.621 -9.997 -36.610 1.00 90.81 97 PHE A O 1
ATOM 727 N N . ARG A 1 98 ? 5.534 -8.873 -36.246 1.00 87.31 98 ARG A N 1
ATOM 728 C CA . ARG A 1 98 ? 6.216 -9.319 -37.472 1.00 87.31 98 ARG A CA 1
ATOM 729 C C . ARG A 1 98 ? 6.458 -10.817 -37.489 1.00 87.31 98 ARG A C 1
ATOM 731 O O . ARG A 1 98 ? 5.983 -11.465 -38.414 1.00 87.31 98 ARG A O 1
ATOM 738 N N . VAL A 1 99 ? 7.042 -11.381 -36.433 1.00 87.44 99 VAL A N 1
ATOM 739 C CA . VAL A 1 99 ? 7.260 -12.836 -36.302 1.00 87.44 99 VAL A CA 1
ATOM 740 C C . VAL A 1 99 ? 5.974 -13.606 -36.593 1.00 87.44 99 VAL A C 1
ATOM 742 O O . VAL A 1 99 ? 5.939 -14.541 -37.389 1.00 87.44 99 VAL A O 1
ATOM 745 N N . VAL A 1 100 ? 4.875 -13.155 -35.998 1.00 85.88 100 VAL A N 1
ATOM 746 C CA . VAL A 1 100 ? 3.561 -13.771 -36.150 1.00 85.88 100 VAL A CA 1
ATOM 747 C C . VAL A 1 100 ? 3.039 -13.618 -37.579 1.00 85.88 100 VAL A C 1
ATOM 749 O O . VAL A 1 100 ? 2.527 -14.583 -38.142 1.00 85.88 100 VAL A O 1
ATOM 752 N N . LEU A 1 101 ? 3.183 -12.452 -38.202 1.00 84.12 101 LEU A N 1
ATOM 753 C CA . LEU A 1 101 ? 2.701 -12.185 -39.562 1.00 84.12 101 LEU A CA 1
ATOM 754 C C . LEU A 1 101 ? 3.576 -12.812 -40.664 1.00 84.12 101 LEU A C 1
ATOM 756 O O . LEU A 1 101 ? 3.057 -13.110 -41.740 1.00 84.12 101 LEU A O 1
ATOM 760 N N . ASP A 1 102 ? 4.857 -13.068 -40.399 1.00 79.69 102 ASP A N 1
ATOM 761 C CA . ASP A 1 102 ? 5.810 -13.624 -41.366 1.00 79.69 102 ASP A CA 1
ATOM 762 C C . ASP A 1 102 ? 5.740 -15.150 -41.499 1.00 79.69 102 ASP A C 1
ATOM 764 O O . ASP A 1 102 ? 6.148 -15.681 -42.531 1.00 79.69 102 ASP A O 1
ATOM 768 N N . THR A 1 103 ? 5.111 -15.842 -40.541 1.00 74.19 103 THR A N 1
ATOM 769 C CA . THR A 1 103 ? 4.761 -17.280 -40.633 1.00 74.19 103 THR A CA 1
ATOM 770 C C . THR A 1 103 ? 3.703 -17.608 -41.704 1.00 74.19 103 THR A C 1
ATOM 772 O O . THR A 1 103 ? 3.291 -18.759 -41.831 1.00 74.19 103 THR A O 1
ATOM 775 N N . ARG A 1 104 ? 3.233 -16.612 -42.472 1.00 65.81 104 ARG A N 1
ATOM 776 C CA . ARG A 1 104 ? 2.155 -16.738 -43.466 1.00 65.81 104 ARG A CA 1
ATOM 777 C C . ARG A 1 104 ? 2.682 -16.975 -44.886 1.00 65.81 104 ARG A C 1
ATOM 779 O O . ARG A 1 104 ? 3.717 -16.433 -45.279 1.00 65.81 104 ARG A O 1
ATOM 786 N N . ASP A 1 105 ? 1.893 -17.709 -45.672 1.00 59.88 105 ASP A N 1
ATOM 787 C CA . ASP A 1 105 ? 2.102 -17.924 -47.107 1.00 59.88 105 ASP A CA 1
ATOM 788 C C . ASP A 1 105 ? 2.309 -16.590 -47.863 1.00 59.88 105 ASP A C 1
ATOM 790 O O . ASP A 1 105 ? 1.591 -15.609 -47.621 1.00 59.88 105 ASP A O 1
ATOM 794 N N . PRO A 1 106 ? 3.252 -16.516 -48.822 1.00 59.31 106 PRO A N 1
ATOM 795 C CA . PRO A 1 106 ? 3.635 -15.271 -49.488 1.00 59.31 106 PRO A CA 1
ATOM 796 C C . PRO A 1 106 ? 2.501 -14.614 -50.292 1.00 59.31 106 PRO A C 1
ATOM 798 O O . PRO A 1 106 ? 2.552 -13.406 -50.523 1.00 59.31 106 PRO A O 1
ATOM 801 N N . LYS A 1 107 ? 1.454 -15.364 -50.675 1.00 54.16 107 LYS A N 1
ATOM 802 C CA . LYS A 1 107 ? 0.278 -14.839 -51.398 1.00 54.16 107 LYS A CA 1
ATOM 803 C C . LYS A 1 107 ? -0.586 -13.893 -50.558 1.00 54.16 107 LYS A C 1
ATOM 805 O O . LYS A 1 107 ? -1.176 -12.965 -51.102 1.00 54.16 107 LYS A O 1
ATOM 810 N N . ASP A 1 108 ? -0.604 -14.064 -49.240 1.00 54.81 108 ASP A N 1
ATOM 811 C CA . ASP A 1 108 ? -1.416 -13.238 -48.343 1.00 54.81 108 ASP A CA 1
ATOM 812 C C . ASP A 1 108 ? -0.710 -11.951 -47.881 1.00 54.81 108 ASP A C 1
ATOM 814 O O . ASP A 1 108 ? -1.343 -11.045 -47.333 1.00 54.81 108 ASP A O 1
ATOM 818 N N . LYS A 1 109 ? 0.598 -11.821 -48.138 1.00 55.72 109 LYS A N 1
ATOM 819 C CA . LYS A 1 109 ? 1.397 -10.641 -47.760 1.00 55.72 109 LYS A CA 1
ATOM 820 C C . LYS A 1 109 ? 0.972 -9.368 -48.507 1.00 55.72 109 LYS A C 1
ATOM 822 O O . LYS A 1 109 ? 1.239 -8.266 -48.035 1.00 55.72 109 LYS A O 1
ATOM 827 N N . GLN A 1 110 ? 0.294 -9.499 -49.652 1.00 52.69 110 GLN A N 1
ATOM 828 C CA . GLN A 1 110 ? -0.144 -8.364 -50.473 1.00 52.69 110 GLN A CA 1
ATOM 829 C C . GLN A 1 110 ? -1.402 -7.655 -49.941 1.00 52.69 110 GLN A C 1
ATOM 831 O O . GLN A 1 110 ? -1.566 -6.463 -50.202 1.00 52.69 110 GLN A O 1
ATOM 836 N N . GLN A 1 111 ? -2.276 -8.329 -49.178 1.00 51.41 111 GLN A N 1
ATOM 837 C CA . GLN A 1 111 ? -3.514 -7.706 -48.679 1.00 51.41 111 GLN A CA 1
ATOM 838 C C . GLN A 1 111 ? -3.313 -6.838 -47.423 1.00 51.41 111 GLN A C 1
ATOM 840 O O . GLN A 1 111 ? -4.100 -5.923 -47.191 1.00 51.41 111 GLN A O 1
ATOM 845 N N . LEU A 1 112 ? -2.241 -7.068 -46.658 1.00 56.50 112 LEU A N 1
ATOM 846 C CA . LEU A 1 112 ? -2.003 -6.474 -45.332 1.00 56.50 112 LEU A CA 1
ATOM 847 C C . LEU A 1 112 ? -1.259 -5.120 -45.343 1.00 56.50 112 LEU A C 1
ATOM 849 O O . LEU A 1 112 ? -0.952 -4.577 -44.288 1.00 56.50 112 LEU A O 1
ATOM 853 N N . ASN A 1 113 ? -0.953 -4.562 -46.518 1.00 59.97 113 ASN A N 1
ATOM 854 C CA . ASN A 1 113 ? -0.156 -3.330 -46.645 1.00 59.97 113 ASN A CA 1
ATOM 855 C C . ASN A 1 113 ? -0.998 -2.056 -46.833 1.00 59.97 113 ASN A C 1
ATOM 857 O O . ASN A 1 113 ? -0.490 -1.050 -47.334 1.00 59.97 113 ASN A O 1
ATOM 861 N N . LYS A 1 114 ? -2.293 -2.088 -46.499 1.00 72.62 114 LYS A N 1
ATOM 862 C CA . LYS A 1 114 ? -3.190 -0.939 -46.681 1.00 72.62 114 LYS A CA 1
ATOM 863 C C . LYS A 1 114 ? -3.321 -0.146 -45.374 1.00 72.62 114 LYS A C 1
ATOM 865 O O . LYS A 1 114 ? -3.571 -0.751 -44.338 1.00 72.62 114 LYS A O 1
ATOM 870 N N . PRO A 1 115 ? -3.213 1.196 -45.403 1.00 67.62 115 PRO A N 1
ATOM 871 C CA . PRO A 1 115 ? -3.455 2.014 -44.221 1.00 67.62 115 PRO A CA 1
ATOM 872 C C . PRO A 1 115 ? -4.923 1.913 -43.801 1.00 67.62 115 PRO A C 1
ATOM 874 O O . PRO A 1 115 ? -5.822 2.238 -44.578 1.00 67.62 115 PRO A O 1
ATOM 877 N N . ASN A 1 116 ? -5.175 1.513 -42.556 1.00 79.31 116 ASN A N 1
ATOM 878 C CA . ASN A 1 116 ? -6.519 1.557 -41.998 1.00 79.31 116 ASN A CA 1
ATOM 879 C C . ASN A 1 116 ? -6.852 3.007 -41.591 1.00 79.31 116 ASN A C 1
ATOM 881 O O . ASN A 1 116 ? -6.249 3.532 -40.650 1.00 79.31 116 ASN A O 1
ATOM 885 N N . PRO A 1 117 ? -7.831 3.675 -42.235 1.00 74.25 117 PRO A N 1
ATOM 886 C CA . PRO A 1 117 ? -8.123 5.087 -41.985 1.00 74.25 117 PRO A CA 1
ATOM 887 C C . PRO A 1 117 ? -8.577 5.368 -40.547 1.00 74.25 117 PRO A C 1
ATOM 889 O O . PRO A 1 117 ? -8.479 6.502 -40.081 1.00 74.25 117 PRO A O 1
ATOM 892 N N . LYS A 1 118 ? -9.057 4.347 -39.823 1.00 81.50 118 LYS A N 1
ATOM 893 C CA . LYS A 1 118 ? -9.427 4.473 -38.409 1.00 81.50 118 LYS A CA 1
ATOM 894 C C . LYS A 1 118 ? -8.198 4.586 -37.506 1.00 81.50 118 LYS A C 1
ATOM 896 O O . LYS A 1 118 ? -8.251 5.341 -36.542 1.00 81.50 118 LYS A O 1
ATOM 901 N N . LEU A 1 119 ? -7.101 3.901 -37.839 1.00 83.44 119 LEU A N 1
ATOM 902 C CA . LEU A 1 119 ? -5.841 3.980 -37.093 1.00 83.44 119 LEU A CA 1
ATOM 903 C C . LEU A 1 119 ? -5.068 5.268 -37.400 1.00 83.44 119 LEU A C 1
ATOM 905 O O . LEU A 1 119 ? -4.439 5.829 -36.505 1.00 83.44 119 LEU A O 1
ATOM 909 N N . LEU A 1 120 ? -5.206 5.807 -38.619 1.00 82.75 120 LEU A N 1
ATOM 910 C CA . LEU A 1 120 ? -4.623 7.103 -38.999 1.00 82.75 120 LEU A CA 1
ATOM 911 C C . LEU A 1 120 ? -5.080 8.248 -38.087 1.00 82.75 120 LEU A C 1
ATOM 913 O O . LEU A 1 120 ? -4.318 9.174 -37.827 1.00 82.75 120 LEU A O 1
ATOM 917 N N . ARG A 1 121 ? -6.326 8.189 -37.604 1.00 85.44 121 ARG A N 1
ATOM 918 C CA . ARG A 1 121 ? -6.936 9.241 -36.778 1.00 85.44 121 ARG A CA 1
ATOM 919 C C . ARG A 1 121 ? -6.590 9.139 -35.291 1.00 85.44 121 ARG A C 1
ATOM 921 O O . ARG A 1 121 ? -6.959 10.042 -34.545 1.00 85.44 121 ARG A O 1
ATOM 928 N N . LEU A 1 122 ? -5.921 8.068 -34.857 1.00 86.56 122 LEU A N 1
ATOM 929 C CA . LEU A 1 122 ? -5.525 7.895 -33.459 1.00 86.56 122 LEU A CA 1
ATOM 930 C C . LEU A 1 122 ? -4.344 8.803 -33.109 1.00 86.56 122 LEU A C 1
ATOM 932 O O . LEU A 1 122 ? -3.413 8.974 -33.905 1.00 86.56 122 LEU A O 1
ATOM 936 N N . THR A 1 123 ? -4.353 9.348 -31.893 1.00 86.94 123 THR A N 1
ATOM 937 C CA . THR A 1 123 ? -3.180 10.038 -31.341 1.00 86.94 123 THR A CA 1
ATOM 938 C C . THR A 1 123 ? -2.049 9.033 -31.069 1.00 86.94 123 THR A C 1
ATOM 940 O O . THR A 1 123 ? -2.322 7.841 -30.911 1.00 86.94 123 THR A O 1
ATOM 943 N N . PRO A 1 124 ? -0.775 9.465 -31.000 1.00 84.38 124 PRO A N 1
ATOM 944 C CA . PRO A 1 124 ? 0.345 8.577 -30.665 1.00 84.38 124 PRO A CA 1
ATOM 945 C C . PRO A 1 124 ? 0.122 7.786 -29.365 1.00 84.38 124 PRO A C 1
ATOM 947 O O . PRO A 1 124 ? 0.309 6.575 -29.335 1.00 84.38 124 PRO A O 1
ATOM 950 N N . THR A 1 125 ? -0.401 8.440 -28.325 1.00 85.31 125 THR A N 1
ATOM 951 C CA . THR A 1 125 ? -0.746 7.800 -27.047 1.00 85.31 125 THR A CA 1
ATOM 952 C C . THR A 1 125 ? -1.855 6.755 -27.192 1.00 85.31 125 THR A C 1
ATOM 954 O O . THR A 1 125 ? -1.781 5.688 -26.589 1.00 85.31 125 THR A O 1
ATOM 957 N N . GLN A 1 126 ? -2.884 7.028 -28.000 1.00 88.94 126 GLN A N 1
ATOM 958 C CA . GLN A 1 126 ? -3.960 6.066 -28.263 1.00 88.94 126 GLN A CA 1
ATOM 959 C C . GLN A 1 126 ? -3.463 4.861 -29.064 1.00 88.94 126 GLN A C 1
ATOM 961 O O . GLN A 1 126 ? -3.889 3.739 -28.801 1.00 88.94 126 GLN A O 1
ATOM 966 N N . LEU A 1 127 ? -2.557 5.084 -30.021 1.00 89.50 127 LEU A N 1
ATOM 967 C CA . LEU A 1 127 ? -1.918 4.008 -30.771 1.00 89.50 127 LEU A CA 1
ATOM 968 C C . LEU A 1 127 ? -1.074 3.123 -29.849 1.00 89.50 127 LEU A C 1
ATOM 970 O O . LEU A 1 127 ? -1.193 1.909 -29.941 1.00 89.50 127 LEU A O 1
ATOM 974 N N . TYR A 1 128 ? -0.296 3.717 -28.941 1.00 88.31 128 TYR A N 1
ATOM 975 C CA . TYR A 1 128 ? 0.503 2.982 -27.956 1.00 88.31 128 TYR A CA 1
ATOM 976 C C . TYR A 1 128 ? -0.361 2.144 -26.999 1.00 88.31 128 TYR A C 1
ATOM 978 O O . TYR A 1 128 ? -0.069 0.984 -26.712 1.00 88.31 128 TYR A O 1
ATOM 986 N N . GLN A 1 129 ? -1.477 2.703 -26.524 1.00 91.00 129 GLN A N 1
ATOM 987 C CA . GLN A 1 129 ? -2.433 1.955 -25.701 1.00 91.00 129 GLN A CA 1
ATOM 988 C C . GLN A 1 129 ? -3.034 0.777 -26.476 1.00 91.00 129 GLN A C 1
ATOM 990 O O . GLN A 1 129 ? -3.091 -0.333 -25.951 1.00 91.00 129 GLN A O 1
ATOM 995 N N . LEU A 1 130 ? -3.432 1.003 -27.733 1.00 92.25 130 LEU A N 1
ATOM 996 C CA . LEU A 1 130 ? -3.964 -0.044 -28.601 1.00 92.25 130 LEU A CA 1
ATOM 997 C C . LEU A 1 130 ? -2.916 -1.122 -28.912 1.00 92.25 130 LEU A C 1
ATOM 999 O O . LEU A 1 130 ? -3.251 -2.302 -28.876 1.00 92.25 130 LEU A O 1
ATOM 1003 N N . SER A 1 131 ? -1.670 -0.745 -29.213 1.00 92.12 131 SER A N 1
ATOM 1004 C CA . SER A 1 131 ? -0.593 -1.695 -29.513 1.00 92.12 131 SER A CA 1
ATOM 1005 C C . SER A 1 131 ? -0.261 -2.555 -28.300 1.00 92.12 131 SER A C 1
ATOM 1007 O O . SER A 1 131 ? -0.143 -3.768 -28.444 1.00 92.12 131 SER A O 1
ATOM 1009 N N . THR A 1 132 ? -0.234 -1.959 -27.107 1.00 92.62 132 THR A N 1
ATOM 1010 C CA . THR A 1 132 ? -0.040 -2.675 -25.839 1.00 92.62 132 THR A CA 1
ATOM 1011 C C . THR A 1 132 ? -1.187 -3.653 -25.578 1.00 92.62 132 THR A C 1
ATOM 1013 O O . THR A 1 132 ? -0.946 -4.825 -25.312 1.00 92.62 132 THR A O 1
ATOM 1016 N N . ASP A 1 133 ? -2.445 -3.225 -25.739 1.00 93.19 133 ASP A N 1
ATOM 1017 C CA . ASP A 1 133 ? -3.606 -4.101 -25.532 1.00 93.19 133 ASP A CA 1
ATOM 1018 C C . ASP A 1 133 ? -3.623 -5.277 -26.545 1.00 93.19 133 ASP A C 1
ATOM 1020 O O . ASP A 1 133 ? -3.981 -6.404 -26.195 1.00 93.19 133 ASP A O 1
ATOM 1024 N N . VAL A 1 134 ? -3.205 -5.039 -27.797 1.00 94.12 134 VAL A N 1
ATOM 1025 C CA . VAL A 1 134 ? -3.058 -6.071 -28.845 1.00 94.12 134 VAL A CA 1
ATOM 1026 C C . VAL A 1 134 ? -1.883 -7.008 -28.569 1.00 94.12 134 VAL A C 1
ATOM 1028 O O . VAL A 1 134 ? -1.989 -8.208 -28.825 1.00 94.12 134 VAL A O 1
ATOM 1031 N N . PHE A 1 135 ? -0.784 -6.491 -28.029 1.00 93.81 135 PHE A N 1
ATOM 1032 C CA . PHE A 1 135 ? 0.370 -7.282 -27.624 1.00 93.81 135 PHE A CA 1
ATOM 1033 C C . PHE A 1 135 ? 0.050 -8.194 -26.440 1.00 93.81 135 PHE A C 1
ATOM 1035 O O . PHE A 1 135 ? 0.269 -9.398 -26.542 1.00 93.81 135 PHE A O 1
ATOM 1042 N N . ASP A 1 136 ? -0.578 -7.676 -25.384 1.00 92.94 136 ASP A N 1
ATOM 1043 C CA . ASP A 1 136 ? -1.051 -8.476 -24.248 1.00 92.94 136 ASP A CA 1
ATOM 1044 C C . ASP A 1 136 ? -1.944 -9.633 -24.715 1.00 92.94 136 ASP A C 1
ATOM 1046 O O . ASP A 1 136 ? -1.804 -10.781 -24.285 1.00 92.94 136 ASP A O 1
ATOM 1050 N N . GLU A 1 137 ? -2.865 -9.345 -25.640 1.00 93.25 137 GLU A N 1
ATOM 1051 C CA . GLU A 1 137 ? -3.741 -10.355 -26.222 1.00 93.25 137 GLU A CA 1
ATOM 1052 C C . GLU A 1 137 ? -2.966 -11.370 -27.077 1.00 93.25 137 GLU A C 1
ATOM 1054 O O . GLU A 1 137 ? -3.318 -12.552 -27.090 1.00 93.25 137 GLU A O 1
ATOM 1059 N N . LEU A 1 138 ? -1.906 -10.954 -27.775 1.00 92.12 138 LEU A N 1
ATOM 1060 C CA . LEU A 1 138 ? -1.038 -11.850 -28.534 1.00 92.12 138 LEU A CA 1
ATOM 1061 C C . LEU A 1 138 ? -0.264 -12.795 -27.610 1.00 92.12 138 LEU A C 1
ATOM 1063 O O . LEU A 1 138 ? -0.244 -13.999 -27.869 1.00 92.12 138 LEU A O 1
ATOM 1067 N N . ILE A 1 139 ? 0.314 -12.274 -26.527 1.00 90.56 139 ILE A N 1
ATOM 1068 C CA . ILE A 1 139 ? 1.014 -13.066 -25.510 1.00 90.56 139 ILE A CA 1
ATOM 1069 C C . ILE A 1 139 ? 0.044 -14.040 -24.846 1.00 90.56 139 ILE A C 1
ATOM 1071 O O . ILE A 1 139 ? 0.309 -15.245 -24.809 1.00 90.56 139 ILE A O 1
ATOM 1075 N N . ARG A 1 140 ? -1.147 -13.567 -24.444 1.00 90.44 140 ARG A N 1
ATOM 1076 C CA . ARG A 1 140 ? -2.222 -14.444 -23.965 1.00 90.44 140 ARG A CA 1
ATOM 1077 C C . ARG A 1 140 ? -2.505 -15.530 -24.994 1.00 90.44 140 ARG A C 1
ATOM 1079 O O . ARG A 1 140 ? -2.546 -16.678 -24.577 1.00 90.44 140 ARG A O 1
ATOM 1086 N N . ARG A 1 141 ? -2.629 -15.159 -26.284 1.00 88.62 141 ARG A N 1
ATOM 1087 C CA . ARG A 1 141 ? -2.692 -15.917 -27.568 1.00 88.62 141 ARG A CA 1
ATOM 1088 C C . ARG A 1 141 ? -1.666 -17.043 -27.758 1.00 88.62 141 ARG A C 1
ATOM 1090 O O . ARG A 1 141 ? -1.962 -18.066 -28.387 1.00 88.62 141 ARG A O 1
ATOM 1097 N N . GLN A 1 142 ? -0.483 -16.887 -27.181 1.00 86.62 142 GLN A N 1
ATOM 1098 C CA . GLN A 1 142 ? 0.648 -17.805 -27.347 1.00 86.62 142 GLN A CA 1
ATOM 1099 C C . GLN A 1 142 ? 0.990 -18.595 -26.081 1.00 86.62 142 GLN A C 1
ATOM 1101 O O . GLN A 1 142 ? 1.657 -19.619 -26.186 1.00 86.62 142 GLN A O 1
ATOM 1106 N N . ALA A 1 143 ? 0.487 -18.173 -24.915 1.00 80.94 143 ALA A N 1
ATOM 1107 C CA . ALA A 1 143 ? 0.720 -18.864 -23.650 1.00 80.94 143 ALA A CA 1
ATOM 1108 C C . ALA A 1 143 ? 0.381 -20.371 -23.742 1.00 80.94 143 ALA A C 1
ATOM 1110 O O . ALA A 1 143 ? -0.697 -20.714 -24.251 1.00 80.94 143 ALA A O 1
ATOM 1111 N N . PRO A 1 144 ? 1.271 -21.263 -23.265 1.00 71.81 144 PRO A N 1
ATOM 1112 C CA . PRO A 1 144 ? 1.034 -22.701 -23.271 1.00 71.81 144 PRO A CA 1
ATOM 1113 C C . PRO A 1 144 ? -0.169 -23.055 -22.389 1.00 71.81 144 PRO A C 1
ATOM 1115 O O . PRO A 1 144 ? -0.493 -22.349 -21.432 1.00 71.81 144 PRO A O 1
ATOM 1118 N N . SER A 1 145 ? -0.849 -24.156 -22.712 1.00 61.56 145 SER A N 1
ATOM 1119 C CA . SER A 1 145 ? -1.982 -24.625 -21.907 1.00 61.56 145 SER A CA 1
ATOM 1120 C C . SER A 1 145 ? -1.479 -25.086 -20.535 1.00 61.56 145 SER A C 1
ATOM 1122 O O . SER A 1 145 ? -0.815 -26.112 -20.431 1.00 61.56 145 SER A O 1
ATOM 1124 N N . SER A 1 146 ? -1.761 -24.296 -19.498 1.00 64.12 146 SER A N 1
ATOM 1125 C CA . SER A 1 146 ? -1.477 -24.600 -18.088 1.00 64.12 146 SER A CA 1
ATOM 1126 C C . SER A 1 146 ? -2.536 -25.565 -17.516 1.00 64.12 146 SER A C 1
ATOM 1128 O O . SER A 1 146 ? -3.640 -25.613 -18.068 1.00 64.12 146 SER A O 1
ATOM 1130 N N . PRO A 1 147 ? -2.279 -26.302 -16.413 1.00 63.31 147 PRO A N 1
ATOM 1131 C CA . PRO A 1 147 ? -3.263 -27.198 -15.787 1.00 63.31 147 PRO A CA 1
ATOM 1132 C C . PRO A 1 147 ? -4.594 -26.523 -15.416 1.00 63.31 147 PRO A C 1
ATOM 1134 O O . PRO A 1 147 ? -5.639 -27.162 -15.461 1.00 63.31 147 PRO A O 1
ATOM 1137 N N . ASN A 1 148 ? -4.572 -25.216 -15.128 1.00 61.38 148 ASN A N 1
ATOM 1138 C CA . ASN A 1 148 ? -5.762 -24.402 -14.834 1.00 61.38 148 ASN A CA 1
ATOM 1139 C C . ASN A 1 148 ? -6.456 -23.833 -16.092 1.00 61.38 148 ASN A C 1
ATOM 1141 O O . ASN A 1 148 ? -7.392 -23.042 -15.987 1.00 61.38 148 ASN A O 1
ATOM 1145 N N . GLY A 1 149 ? -6.009 -24.225 -17.288 1.00 60.59 149 GLY A N 1
ATOM 1146 C CA . GLY A 1 149 ? -6.496 -23.707 -18.562 1.00 60.59 149 GLY A CA 1
ATOM 1147 C C . GLY A 1 149 ? -5.973 -22.306 -18.897 1.00 60.59 149 GLY A C 1
ATOM 1148 O O . GLY A 1 149 ? -5.428 -21.577 -18.068 1.00 60.59 149 GLY A O 1
ATOM 1149 N N . ARG A 1 150 ? -6.124 -21.919 -20.166 1.00 72.94 150 ARG A N 1
ATOM 1150 C CA . ARG A 1 150 ? -5.848 -20.557 -20.637 1.00 72.94 150 ARG A CA 1
ATOM 1151 C C . ARG A 1 150 ? -6.991 -19.628 -20.199 1.00 72.94 150 ARG A C 1
ATOM 1153 O O . ARG A 1 150 ? -8.138 -19.940 -20.527 1.00 72.94 150 ARG A O 1
ATOM 1160 N N . PRO A 1 151 ? -6.725 -18.459 -19.581 1.00 75.88 151 PRO A N 1
ATOM 1161 C CA . PRO A 1 151 ? -7.769 -17.478 -19.292 1.00 75.88 151 PRO A CA 1
ATOM 1162 C C . PRO A 1 151 ? -8.525 -17.102 -20.569 1.00 75.88 151 PRO A C 1
ATOM 1164 O O . PRO A 1 151 ? -7.900 -16.748 -21.572 1.00 75.88 151 PRO A O 1
ATOM 1167 N N . ALA A 1 152 ? -9.858 -17.183 -20.552 1.00 79.81 152 ALA A N 1
ATOM 1168 C CA . ALA A 1 152 ? -10.692 -16.935 -21.733 1.00 79.81 152 ALA A CA 1
ATOM 1169 C C . ALA A 1 152 ? -10.577 -15.488 -22.250 1.00 79.81 152 ALA A C 1
ATOM 1171 O O . ALA A 1 152 ? -10.690 -15.247 -23.453 1.00 79.81 152 ALA A O 1
ATOM 1172 N N . PHE A 1 153 ? -10.295 -14.543 -21.353 1.00 86.44 153 PHE A N 1
ATOM 1173 C CA . PHE A 1 153 ? -10.134 -13.122 -21.636 1.00 86.44 153 PHE A CA 1
ATOM 1174 C C . PHE A 1 153 ? -9.020 -12.503 -20.782 1.00 86.44 153 PHE A C 1
ATOM 1176 O O . PHE A 1 153 ? -8.593 -13.091 -19.788 1.00 86.44 153 PHE A O 1
ATOM 1183 N N . LEU A 1 154 ? -8.541 -11.322 -21.177 1.00 85.94 154 LEU A N 1
ATOM 1184 C CA . LEU A 1 154 ? -7.597 -10.523 -20.388 1.00 85.94 154 LEU A CA 1
ATOM 1185 C C . LEU A 1 154 ? -8.247 -10.050 -19.079 1.00 85.94 154 LEU A C 1
ATOM 1187 O O . LEU A 1 154 ? -9.279 -9.377 -19.111 1.00 85.94 154 LEU A O 1
ATOM 1191 N N . LEU A 1 155 ? -7.645 -10.384 -17.934 1.00 85.94 155 LEU A N 1
ATOM 1192 C CA . LEU A 1 155 ? -8.182 -10.019 -16.621 1.00 85.94 155 LEU A CA 1
ATOM 1193 C C . LEU A 1 155 ? -8.228 -8.487 -16.430 1.00 85.94 155 LEU A C 1
ATOM 1195 O O . LEU A 1 155 ? -7.334 -7.780 -16.918 1.00 85.94 155 LEU A O 1
ATOM 1199 N N . PRO A 1 156 ? -9.245 -7.959 -15.719 1.00 88.06 156 PRO A N 1
ATOM 1200 C CA . PRO A 1 156 ? -9.313 -6.540 -15.392 1.00 88.06 156 PRO A CA 1
ATOM 1201 C C . PRO A 1 156 ? -8.087 -6.102 -14.590 1.00 88.06 156 PRO A C 1
ATOM 1203 O O . PRO A 1 156 ? -7.728 -6.739 -13.604 1.00 88.06 156 PRO A O 1
ATOM 1206 N N . ASN A 1 157 ? -7.464 -4.999 -15.000 1.00 84.69 157 ASN A N 1
ATOM 1207 C CA . ASN A 1 157 ? -6.363 -4.381 -14.267 1.00 84.69 157 ASN A CA 1
ATOM 1208 C C . ASN A 1 157 ? -6.867 -3.098 -13.587 1.00 84.69 157 ASN A C 1
ATOM 1210 O O . ASN A 1 157 ? -7.468 -2.247 -14.247 1.00 84.69 157 ASN A O 1
ATOM 1214 N N . ASN A 1 158 ? -6.626 -2.958 -12.282 1.00 87.56 158 ASN A N 1
ATOM 1215 C CA . ASN A 1 158 ? -7.034 -1.798 -11.483 1.00 87.56 158 ASN A CA 1
ATOM 1216 C C . ASN A 1 158 ? -6.336 -0.488 -11.902 1.00 87.56 158 ASN A C 1
ATOM 1218 O O . ASN A 1 158 ? -6.883 0.586 -11.671 1.00 87.56 158 ASN A O 1
ATOM 1222 N N . ALA A 1 159 ? -5.183 -0.569 -12.573 1.00 84.88 159 ALA A N 1
ATOM 1223 C CA . ALA A 1 159 ? -4.485 0.575 -13.156 1.00 84.88 159 ALA A CA 1
ATOM 1224 C C . ALA A 1 159 ? -5.167 1.117 -14.428 1.00 84.88 159 ALA A C 1
ATOM 1226 O O . ALA A 1 159 ? -4.828 2.198 -14.911 1.00 84.88 159 ALA A O 1
ATOM 1227 N N . PHE A 1 160 ? -6.121 0.375 -15.000 1.00 88.81 160 PHE A N 1
ATOM 1228 C CA . PHE A 1 160 ? -6.845 0.773 -16.203 1.00 88.81 160 PHE A CA 1
ATOM 1229 C C . PHE A 1 160 ? -8.277 1.192 -15.889 1.00 88.81 160 PHE A C 1
ATOM 1231 O O . PHE A 1 160 ? -8.934 0.672 -14.989 1.00 88.81 160 PHE A O 1
ATOM 1238 N N . SER A 1 161 ? -8.800 2.116 -16.697 1.00 88.06 161 SER A N 1
ATOM 1239 C CA . SER A 1 161 ? -10.206 2.500 -16.612 1.00 88.06 161 SER A CA 1
ATOM 1240 C C . SER A 1 161 ? -11.123 1.310 -16.920 1.00 88.06 161 SER A C 1
ATOM 1242 O O . SER A 1 161 ? -10.781 0.417 -17.703 1.00 88.06 161 SER A O 1
ATOM 1244 N N . SER A 1 162 ? -12.332 1.328 -16.350 1.00 89.94 162 SER A N 1
ATOM 1245 C CA . SER A 1 162 ? -13.364 0.312 -16.611 1.00 89.94 162 SER A CA 1
ATOM 1246 C C . SER A 1 162 ? -13.612 0.119 -18.118 1.00 89.94 162 SER A C 1
ATOM 1248 O O . SER A 1 162 ? -13.653 -1.006 -18.615 1.00 89.94 162 SER A O 1
ATOM 1250 N N . THR A 1 163 ? -13.635 1.216 -18.884 1.00 91.00 163 THR A N 1
ATOM 1251 C CA . THR A 1 163 ? -13.793 1.202 -20.347 1.00 91.00 163 THR A CA 1
ATOM 1252 C C . THR A 1 163 ? -12.629 0.515 -21.072 1.00 91.00 163 THR A C 1
ATOM 1254 O O . THR A 1 163 ? -12.850 -0.227 -22.034 1.00 91.00 163 THR A O 1
ATOM 1257 N N . ARG A 1 164 ? -11.382 0.720 -20.621 1.00 90.81 164 ARG A N 1
ATOM 1258 C CA . ARG A 1 164 ? -10.209 0.053 -21.208 1.00 90.81 164 ARG A CA 1
ATOM 1259 C C . ARG A 1 164 ? -10.225 -1.443 -20.905 1.00 90.81 164 ARG A C 1
ATOM 1261 O O . ARG A 1 164 ? -10.047 -2.241 -21.818 1.00 90.81 164 ARG A O 1
ATOM 1268 N N . ASN A 1 165 ? -10.544 -1.835 -19.672 1.00 91.75 165 ASN A N 1
ATOM 1269 C CA . ASN A 1 165 ? -10.696 -3.248 -19.313 1.00 91.75 165 ASN A CA 1
ATOM 1270 C C . ASN A 1 165 ? -11.812 -3.936 -20.114 1.00 91.75 165 ASN A C 1
ATOM 1272 O O . ASN A 1 165 ? -11.608 -5.034 -20.628 1.00 91.75 165 ASN A O 1
ATOM 1276 N N . GLN A 1 166 ? -12.951 -3.265 -20.319 1.00 91.31 166 GLN A N 1
ATOM 1277 C CA . GLN A 1 166 ? -14.021 -3.774 -21.180 1.00 91.31 166 GLN A CA 1
ATOM 1278 C C . GLN A 1 166 ? -13.552 -3.951 -22.635 1.00 91.31 166 GLN A C 1
ATOM 1280 O O . GLN A 1 166 ? -13.927 -4.916 -23.302 1.00 91.31 166 GLN A O 1
ATOM 1285 N N . THR A 1 167 ? -12.708 -3.047 -23.136 1.00 91.25 167 THR A N 1
ATOM 1286 C CA . THR A 1 167 ? -12.126 -3.143 -24.484 1.00 91.25 167 THR A CA 1
ATOM 1287 C C . THR A 1 167 ? -11.144 -4.311 -24.591 1.00 91.25 167 THR A C 1
ATOM 1289 O O . THR A 1 167 ? -11.250 -5.092 -25.534 1.00 91.25 167 THR A O 1
ATOM 1292 N N . ARG A 1 168 ? -10.263 -4.503 -23.598 1.00 93.44 168 ARG A N 1
ATOM 1293 C CA . ARG A 1 168 ? -9.335 -5.648 -23.510 1.00 93.44 168 ARG A CA 1
ATOM 1294 C C . ARG A 1 168 ? -10.086 -6.981 -23.470 1.00 93.44 168 ARG A C 1
ATOM 1296 O O . ARG A 1 168 ? -9.748 -7.903 -24.206 1.00 93.44 168 ARG A O 1
ATOM 1303 N N . GLN A 1 169 ? -11.178 -7.056 -22.710 1.00 92.44 169 GLN A N 1
ATOM 1304 C CA . GLN A 1 169 ? -12.049 -8.233 -22.691 1.00 92.44 169 GLN A CA 1
ATOM 1305 C C . GLN A 1 169 ? -12.686 -8.502 -24.067 1.00 92.44 169 GLN A C 1
ATOM 1307 O O . GLN A 1 169 ? -12.712 -9.643 -24.531 1.00 92.44 169 GLN A O 1
ATOM 1312 N N . ARG A 1 170 ? -13.174 -7.458 -24.754 1.00 92.44 170 ARG A N 1
ATOM 1313 C CA . ARG A 1 170 ? -13.739 -7.577 -26.112 1.00 92.44 170 ARG A CA 1
ATOM 1314 C C . ARG A 1 170 ? -12.694 -7.984 -27.146 1.00 92.44 170 ARG A C 1
ATOM 1316 O O . ARG A 1 170 ? -13.026 -8.717 -28.072 1.00 92.44 170 ARG A O 1
ATOM 1323 N N . LEU A 1 171 ? -11.449 -7.544 -26.984 1.00 91.81 171 LEU A N 1
ATOM 1324 C CA . LEU A 1 171 ? -10.340 -7.918 -27.855 1.00 91.81 171 LEU A CA 1
ATOM 1325 C C . LEU A 1 171 ? -10.056 -9.426 -27.786 1.00 91.81 171 LEU A C 1
ATOM 1327 O O . LEU A 1 171 ? -9.831 -10.059 -28.819 1.00 91.81 171 LEU A O 1
ATOM 1331 N N . SER A 1 172 ? -10.191 -10.031 -26.603 1.00 89.31 172 SER A N 1
ATOM 1332 C CA . SER A 1 172 ? -10.099 -11.485 -26.442 1.00 89.31 172 SER A CA 1
ATOM 1333 C C . SER A 1 172 ? -11.219 -12.262 -27.143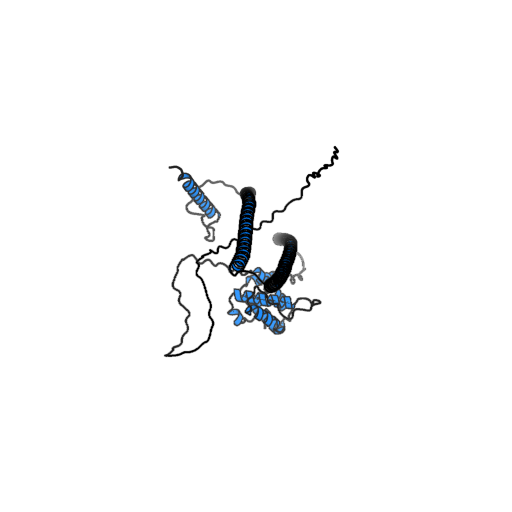 1.00 89.31 172 SER A C 1
ATOM 1335 O O . SER A 1 172 ? -10.998 -13.397 -27.565 1.00 89.31 172 SER A O 1
ATOM 1337 N N . ALA A 1 173 ? -12.391 -11.646 -27.338 1.00 89.94 173 ALA A N 1
ATOM 1338 C CA . ALA A 1 173 ? -13.509 -12.231 -28.084 1.00 89.94 173 ALA A CA 1
ATOM 1339 C C . ALA A 1 173 ? -13.341 -12.149 -29.618 1.00 89.94 173 ALA A C 1
ATOM 1341 O O . ALA A 1 173 ? -14.115 -12.753 -30.364 1.00 89.94 173 ALA A O 1
ATOM 1342 N N . VAL A 1 174 ? -12.338 -11.418 -30.121 1.00 90.88 174 VAL A N 1
ATOM 1343 C CA . VAL A 1 174 ? -12.066 -11.316 -31.562 1.00 90.88 174 VAL A CA 1
ATOM 1344 C C . VAL A 1 174 ? -11.487 -12.639 -32.079 1.00 90.88 174 VAL A C 1
ATOM 1346 O O . VAL A 1 174 ? -10.457 -13.119 -31.603 1.00 90.88 174 VAL A O 1
ATOM 1349 N N . GLY A 1 175 ? -12.116 -13.232 -33.096 1.00 90.25 175 GLY A N 1
ATOM 1350 C CA . GLY A 1 175 ? -11.627 -14.469 -33.715 1.00 90.25 175 GLY A CA 1
ATOM 1351 C C . GLY A 1 175 ? -10.210 -14.334 -34.294 1.00 90.25 175 GLY A C 1
ATOM 1352 O O . GLY A 1 175 ? -9.821 -13.263 -34.755 1.00 90.25 175 GLY A O 1
ATOM 1353 N N . SER A 1 176 ? -9.447 -15.434 -34.306 1.00 86.75 176 SER A N 1
ATOM 1354 C CA . SER A 1 176 ? -8.061 -15.491 -34.814 1.00 86.75 176 SER A CA 1
ATOM 1355 C C . SER A 1 176 ? -7.821 -14.768 -36.157 1.00 86.75 176 SER A C 1
ATOM 1357 O O . SER A 1 176 ? -6.905 -13.950 -36.202 1.00 86.75 176 SER A O 1
ATOM 1359 N N . PRO A 1 177 ? -8.636 -14.953 -37.222 1.00 85.69 177 PRO A N 1
ATOM 1360 C CA . PRO A 1 177 ? -8.402 -14.261 -38.495 1.00 85.69 177 PRO A CA 1
ATOM 1361 C C . PRO A 1 177 ? -8.540 -12.736 -38.378 1.00 85.69 177 PRO A C 1
ATOM 1363 O O . PRO A 1 177 ? -7.650 -12.006 -38.794 1.00 85.69 177 PRO A O 1
ATOM 1366 N N . ARG A 1 178 ? -9.590 -12.245 -37.707 1.00 87.31 178 ARG A N 1
ATOM 1367 C CA . ARG A 1 178 ? -9.804 -10.800 -37.505 1.00 87.31 178 ARG A CA 1
ATOM 1368 C C . ARG A 1 178 ? -8.751 -10.174 -36.592 1.00 87.31 178 ARG A C 1
ATOM 1370 O O . ARG A 1 178 ? -8.391 -9.016 -36.763 1.00 87.31 178 ARG A O 1
ATOM 1377 N N . PHE A 1 179 ? -8.263 -10.934 -35.614 1.00 91.44 179 PHE A N 1
ATOM 1378 C CA . PHE A 1 179 ? -7.180 -10.495 -34.741 1.00 91.44 179 PHE A CA 1
ATOM 1379 C C . PHE A 1 179 ? -5.855 -10.382 -35.507 1.00 91.44 179 PHE A C 1
ATOM 1381 O O . PHE A 1 179 ? -5.093 -9.447 -35.288 1.00 91.44 179 PHE A O 1
ATOM 1388 N N . ARG A 1 180 ? -5.599 -11.290 -36.456 1.00 87.88 180 ARG A N 1
ATOM 1389 C CA . ARG A 1 180 ? -4.441 -11.216 -37.358 1.00 87.88 180 ARG A CA 1
ATOM 1390 C C . ARG A 1 180 ? -4.505 -10.009 -38.295 1.00 87.88 180 ARG A C 1
ATOM 1392 O O . ARG A 1 180 ? -3.475 -9.374 -38.495 1.00 87.88 180 ARG A O 1
ATOM 1399 N N . ASP A 1 181 ? -5.683 -9.664 -38.807 1.00 88.25 181 ASP A N 1
ATOM 1400 C CA . ASP A 1 181 ? -5.867 -8.439 -39.599 1.00 88.25 181 ASP A CA 1
ATOM 1401 C C . ASP A 1 181 ? -5.597 -7.184 -38.750 1.00 88.25 181 ASP A C 1
ATOM 1403 O O . ASP A 1 181 ? -4.880 -6.283 -39.176 1.00 88.25 181 ASP A O 1
ATOM 1407 N N . LEU A 1 182 ? -6.069 -7.164 -37.497 1.00 91.12 182 LEU A N 1
ATOM 1408 C CA . LEU A 1 182 ? -5.778 -6.077 -36.557 1.00 91.12 182 LEU A CA 1
ATOM 1409 C C . LEU A 1 182 ? -4.275 -5.950 -36.252 1.00 91.12 182 LEU A C 1
ATOM 1411 O O . LEU A 1 182 ? -3.750 -4.839 -36.232 1.00 91.12 182 LEU A O 1
ATOM 1415 N N . LEU A 1 183 ? -3.571 -7.069 -36.049 1.00 91.31 183 LEU A N 1
ATOM 1416 C CA . LEU A 1 183 ? -2.112 -7.086 -35.869 1.00 91.31 183 LEU A CA 1
ATOM 1417 C C . LEU A 1 183 ? -1.388 -6.473 -37.070 1.00 91.31 183 LEU A C 1
ATOM 1419 O O . LEU A 1 183 ? -0.411 -5.745 -36.906 1.00 91.31 183 LEU A O 1
ATOM 1423 N N . ALA A 1 184 ? -1.864 -6.764 -38.278 1.00 89.12 184 ALA A N 1
ATOM 1424 C CA . ALA A 1 184 ? -1.300 -6.226 -39.504 1.00 89.12 184 ALA A CA 1
ATOM 1425 C C . ALA A 1 184 ? -1.498 -4.720 -39.629 1.00 89.12 184 ALA A C 1
ATOM 1427 O O . ALA A 1 184 ? -0.537 -4.005 -39.908 1.00 89.12 184 ALA A O 1
ATOM 1428 N N . ASP A 1 185 ? -2.719 -4.256 -39.367 1.00 89.62 185 ASP A N 1
ATOM 1429 C CA . ASP A 1 185 ? -3.074 -2.843 -39.405 1.00 89.62 185 ASP A CA 1
ATOM 1430 C C . ASP A 1 185 ? -2.237 -2.039 -38.395 1.00 89.62 185 ASP A C 1
ATOM 1432 O O . ASP A 1 185 ? -1.682 -0.993 -38.737 1.00 89.62 185 ASP A O 1
ATOM 1436 N N . VAL A 1 186 ? -2.087 -2.546 -37.164 1.00 91.06 186 VAL A N 1
ATOM 1437 C CA . VAL A 1 186 ? -1.283 -1.904 -36.109 1.00 91.06 186 VAL A CA 1
ATOM 1438 C C . VAL A 1 186 ? 0.209 -1.936 -36.452 1.00 91.06 186 VAL A C 1
ATOM 1440 O O . VAL A 1 186 ? 0.878 -0.912 -36.333 1.00 91.06 186 VAL A O 1
ATOM 1443 N N . ALA A 1 187 ? 0.740 -3.061 -36.944 1.00 88.44 187 ALA A N 1
ATOM 1444 C CA . ALA A 1 187 ? 2.140 -3.151 -37.364 1.00 88.44 187 ALA A CA 1
ATOM 1445 C C . ALA A 1 187 ? 2.454 -2.204 -38.534 1.00 88.44 187 ALA A C 1
ATOM 1447 O O . ALA A 1 187 ? 3.514 -1.577 -38.560 1.00 88.44 187 ALA A O 1
ATOM 1448 N N . TYR A 1 188 ? 1.534 -2.070 -39.492 1.00 88.00 188 TYR A N 1
ATOM 1449 C CA . TYR A 1 188 ? 1.660 -1.116 -40.589 1.00 88.00 188 TYR A CA 1
ATOM 1450 C C . TYR A 1 188 ? 1.626 0.335 -40.082 1.00 88.00 188 TYR A C 1
ATOM 1452 O O . TYR A 1 188 ? 2.425 1.161 -40.526 1.00 88.00 188 TYR A O 1
ATOM 1460 N N . GLU A 1 189 ? 0.745 0.649 -39.128 1.00 88.25 189 GLU A N 1
ATOM 1461 C CA . GLU A 1 189 ? 0.655 1.977 -38.512 1.00 88.25 189 GLU A CA 1
ATOM 1462 C C . GLU A 1 189 ? 1.943 2.346 -37.755 1.00 88.25 189 GLU A C 1
ATOM 1464 O O . GLU A 1 189 ? 2.455 3.450 -37.947 1.00 88.25 189 GLU A O 1
ATOM 1469 N N . ILE A 1 190 ? 2.506 1.416 -36.970 1.00 87.69 190 ILE A N 1
ATOM 1470 C CA . ILE A 1 190 ? 3.783 1.599 -36.256 1.00 87.69 190 ILE A CA 1
ATOM 1471 C C . ILE A 1 190 ? 4.920 1.821 -37.255 1.00 87.69 190 ILE A C 1
ATOM 1473 O O . ILE A 1 190 ? 5.624 2.825 -37.169 1.00 87.69 190 ILE A O 1
ATOM 1477 N N . LYS A 1 191 ? 5.042 0.955 -38.270 1.00 86.00 191 LYS A N 1
ATOM 1478 C CA . LYS A 1 191 ? 6.052 1.084 -39.332 1.00 86.00 191 LYS A CA 1
ATOM 1479 C C . LYS A 1 191 ? 5.975 2.428 -40.056 1.00 86.00 191 LYS A C 1
ATOM 1481 O O . LYS A 1 191 ? 7.007 2.978 -40.433 1.00 86.00 191 LYS A O 1
ATOM 1486 N N . ARG A 1 192 ? 4.765 2.950 -40.290 1.00 85.44 192 ARG A N 1
ATOM 1487 C CA . ARG A 1 192 ? 4.580 4.233 -40.981 1.00 85.44 192 ARG A CA 1
ATOM 1488 C C . ARG A 1 192 ? 4.945 5.423 -40.096 1.00 85.44 192 ARG A C 1
ATOM 1490 O O . ARG A 1 192 ? 5.555 6.363 -40.595 1.00 85.44 192 ARG A O 1
ATOM 1497 N N . ARG A 1 193 ? 4.538 5.419 -38.822 1.00 83.81 193 ARG A N 1
ATOM 1498 C CA . ARG A 1 193 ? 4.812 6.533 -37.898 1.00 83.81 193 ARG A CA 1
ATOM 1499 C C . ARG A 1 193 ? 6.258 6.544 -37.413 1.00 83.81 193 ARG A C 1
ATOM 1501 O O . ARG A 1 193 ? 6.775 7.619 -37.138 1.00 83.81 193 ARG A O 1
ATOM 1508 N N . ILE A 1 194 ? 6.894 5.373 -37.345 1.00 82.38 194 ILE A N 1
ATOM 1509 C CA . ILE A 1 194 ? 8.231 5.187 -36.780 1.00 82.38 194 ILE A CA 1
ATOM 1510 C C . ILE A 1 194 ? 9.097 4.349 -37.742 1.00 82.38 194 ILE A C 1
ATOM 1512 O O . ILE A 1 194 ? 9.337 3.157 -37.532 1.00 82.38 194 ILE A O 1
ATOM 1516 N N . PRO A 1 195 ? 9.564 4.950 -38.851 1.00 75.12 195 PRO A N 1
ATOM 1517 C CA . PRO A 1 195 ? 10.256 4.223 -39.916 1.00 75.12 195 PRO A CA 1
ATOM 1518 C C . PRO A 1 195 ? 11.640 3.687 -39.513 1.00 75.12 195 PRO A C 1
ATOM 1520 O O . PRO A 1 195 ? 12.110 2.720 -40.113 1.00 75.12 195 PRO A O 1
ATOM 1523 N N . HIS A 1 196 ? 12.297 4.271 -38.505 1.00 73.19 196 HIS A N 1
ATOM 1524 C CA . HIS A 1 196 ? 13.621 3.826 -38.060 1.00 73.19 196 HIS A CA 1
ATOM 1525 C C . HIS A 1 196 ? 13.574 2.467 -37.330 1.00 73.19 196 HIS A C 1
ATOM 1527 O O . HIS A 1 196 ? 14.488 1.664 -37.503 1.00 73.19 196 HIS A O 1
ATOM 1533 N N . LEU A 1 197 ? 12.474 2.137 -36.639 1.00 68.44 197 LEU A N 1
ATOM 1534 C CA . LEU A 1 197 ? 12.271 0.811 -36.030 1.00 68.44 197 LEU A CA 1
ATOM 1535 C C . LEU A 1 197 ? 12.202 -0.304 -37.085 1.00 68.44 197 LEU A C 1
ATOM 1537 O O . LEU A 1 197 ? 12.731 -1.400 -36.910 1.00 68.44 197 LEU A O 1
ATOM 1541 N N . ALA A 1 198 ? 11.616 -0.012 -38.249 1.00 63.78 198 ALA A N 1
ATOM 1542 C CA . ALA A 1 198 ? 11.547 -0.968 -39.350 1.00 63.78 198 ALA A CA 1
ATOM 1543 C C . ALA A 1 198 ? 12.914 -1.246 -40.001 1.00 63.78 198 ALA A C 1
ATOM 1545 O O . ALA A 1 198 ? 13.100 -2.312 -40.590 1.00 63.78 198 ALA A O 1
ATOM 1546 N N . ARG A 1 199 ? 13.866 -0.310 -39.893 1.00 63.09 199 ARG A N 1
ATOM 1547 C CA . ARG A 1 199 ? 15.233 -0.469 -40.401 1.00 63.09 199 ARG A CA 1
ATOM 1548 C C . ARG A 1 199 ? 16.043 -1.443 -39.540 1.00 63.09 199 ARG A C 1
ATOM 1550 O O . ARG A 1 199 ? 16.680 -2.330 -40.100 1.00 63.09 199 ARG A O 1
ATOM 1557 N N . ALA A 1 200 ? 15.918 -1.355 -38.214 1.00 63.84 200 ALA A N 1
ATOM 1558 C CA . ALA A 1 200 ? 16.567 -2.277 -37.277 1.00 63.84 200 ALA A CA 1
ATOM 1559 C C . ALA A 1 200 ? 16.144 -3.747 -37.498 1.00 63.84 200 ALA A C 1
ATOM 1561 O O . ALA A 1 200 ? 16.970 -4.656 -37.447 1.00 63.84 200 ALA A O 1
ATOM 1562 N N . TYR A 1 201 ? 14.872 -3.989 -37.840 1.00 60.28 201 TYR A N 1
ATOM 1563 C CA . TYR A 1 201 ? 14.367 -5.328 -38.176 1.00 60.28 201 TYR A CA 1
ATOM 1564 C C . TYR A 1 201 ? 14.960 -5.912 -39.478 1.00 60.28 201 TYR A C 1
ATOM 1566 O O . TYR A 1 201 ? 15.241 -7.111 -39.566 1.00 60.28 201 TYR A O 1
ATOM 1574 N N . LEU A 1 202 ? 15.158 -5.080 -40.508 1.00 61.25 202 LEU A N 1
ATOM 1575 C CA . LEU A 1 202 ? 15.748 -5.515 -41.783 1.00 61.25 202 LEU A CA 1
ATOM 1576 C C . LEU A 1 202 ? 17.240 -5.845 -41.640 1.00 61.25 202 LEU A C 1
ATOM 1578 O O . LEU A 1 202 ? 17.718 -6.800 -42.249 1.00 61.25 202 LEU A O 1
ATOM 1582 N N . GLU A 1 203 ? 17.959 -5.100 -40.800 1.00 60.56 203 GLU A N 1
ATOM 1583 C CA . GLU A 1 203 ? 19.375 -5.345 -40.499 1.00 60.56 203 GLU A CA 1
ATOM 1584 C C . GLU A 1 203 ? 19.583 -6.675 -39.738 1.00 60.56 203 GLU A C 1
ATOM 1586 O O . GLU A 1 203 ? 20.570 -7.365 -39.977 1.00 60.56 203 GLU A O 1
ATOM 1591 N N . GLN A 1 204 ? 18.619 -7.111 -38.913 1.00 55.03 204 GLN A N 1
ATOM 1592 C CA . GLN A 1 204 ? 18.665 -8.407 -38.211 1.00 55.03 204 GLN A CA 1
ATOM 1593 C C . GLN A 1 204 ? 18.337 -9.630 -39.093 1.00 55.03 204 GLN A C 1
ATOM 1595 O O . GLN A 1 204 ? 18.786 -10.737 -38.796 1.00 55.03 204 GLN A O 1
ATOM 1600 N N . THR A 1 205 ? 17.564 -9.469 -40.173 1.00 50.59 205 THR A N 1
ATOM 1601 C CA . THR A 1 205 ? 17.066 -10.592 -41.001 1.00 50.59 205 THR A CA 1
ATOM 1602 C C . THR A 1 205 ? 17.833 -10.796 -42.318 1.00 50.59 205 THR A C 1
ATOM 1604 O O . THR A 1 205 ? 17.732 -11.863 -42.923 1.00 50.59 205 THR A O 1
ATOM 1607 N N . GLY A 1 206 ? 18.652 -9.826 -42.748 1.00 46.00 206 GLY A N 1
ATOM 1608 C CA . GLY A 1 206 ? 19.403 -9.857 -44.014 1.00 46.00 206 GLY A CA 1
ATOM 1609 C C . GLY A 1 206 ? 20.637 -10.777 -44.076 1.00 46.00 206 GLY A C 1
ATOM 1610 O O . GLY A 1 206 ? 21.186 -10.973 -45.158 1.00 46.00 206 GLY A O 1
ATOM 1611 N N . ASN A 1 207 ? 21.073 -11.381 -42.964 1.00 45.56 207 ASN A N 1
ATOM 1612 C CA . ASN A 1 207 ? 22.347 -12.119 -42.881 1.00 45.56 207 ASN A CA 1
ATOM 1613 C C . ASN A 1 207 ? 22.305 -13.612 -43.291 1.00 45.56 207 ASN A C 1
ATOM 1615 O O . ASN A 1 207 ? 23.301 -14.309 -43.126 1.00 45.56 207 ASN A O 1
ATOM 1619 N N . GLN A 1 208 ? 21.197 -14.134 -43.836 1.00 41.34 208 GLN A N 1
ATOM 1620 C CA . GLN A 1 208 ? 21.040 -15.581 -44.105 1.00 41.34 208 GLN A CA 1
ATOM 1621 C C . GLN A 1 208 ? 21.097 -16.002 -45.593 1.00 41.34 208 GLN A C 1
ATOM 1623 O O . GLN A 1 208 ? 20.833 -17.163 -45.893 1.00 41.34 208 GLN A O 1
ATOM 1628 N N . GLN A 1 209 ? 21.434 -15.116 -46.546 1.00 40.66 209 GLN A N 1
ATOM 1629 C CA . GLN A 1 209 ? 21.204 -15.397 -47.982 1.00 40.66 209 GLN A CA 1
ATOM 1630 C C . GLN A 1 209 ? 22.355 -15.127 -48.973 1.00 40.66 209 GLN A C 1
ATOM 1632 O O . GLN A 1 209 ? 22.106 -15.086 -50.175 1.00 40.66 209 GLN A O 1
ATOM 1637 N N . ALA A 1 210 ? 23.613 -14.997 -48.536 1.00 37.28 210 ALA A N 1
ATOM 1638 C CA . ALA A 1 210 ? 24.692 -14.573 -49.440 1.00 37.28 210 ALA A CA 1
ATOM 1639 C C . ALA A 1 210 ? 26.024 -15.339 -49.300 1.00 37.28 210 ALA A C 1
ATOM 1641 O O . ALA A 1 210 ? 27.028 -14.715 -48.993 1.00 37.28 210 ALA A O 1
ATOM 1642 N N . VAL A 1 211 ? 26.082 -16.654 -49.574 1.00 35.00 211 VAL A N 1
ATOM 1643 C CA . VAL A 1 211 ? 27.364 -17.336 -49.899 1.00 35.00 211 VAL A CA 1
ATOM 1644 C C . VAL A 1 211 ? 27.140 -18.552 -50.815 1.00 35.00 211 VAL A C 1
ATOM 1646 O O . VAL A 1 211 ? 27.001 -19.673 -50.331 1.00 35.00 211 VAL A O 1
ATOM 1649 N N . SER A 1 212 ? 27.122 -18.377 -52.142 1.00 34.53 212 SER A N 1
ATOM 1650 C CA . SER A 1 212 ? 27.510 -19.425 -53.116 1.00 34.53 212 SER A CA 1
ATOM 1651 C C . SER A 1 212 ? 27.748 -18.808 -54.501 1.00 34.53 212 SER A C 1
ATOM 1653 O O . SER A 1 212 ? 26.954 -17.982 -54.938 1.00 34.53 212 SER A O 1
ATOM 1655 N N . SER A 1 213 ? 28.778 -19.280 -55.217 1.00 29.88 213 SER A N 1
ATOM 1656 C CA . SER A 1 213 ? 29.313 -18.752 -56.493 1.00 29.88 213 SER A CA 1
ATOM 1657 C C . SER A 1 213 ? 30.288 -17.592 -56.228 1.00 29.88 213 SER A C 1
ATOM 1659 O O . SER A 1 213 ? 29.944 -16.662 -55.515 1.00 29.88 213 SER A O 1
ATOM 1661 N N . TRP A 1 214 ? 31.539 -17.549 -56.691 1.00 26.75 214 TRP A N 1
ATOM 1662 C CA . TRP A 1 214 ? 32.105 -17.891 -57.998 1.00 26.75 214 TRP A CA 1
ATOM 1663 C C . TRP A 1 214 ? 33.595 -18.257 -57.836 1.00 26.75 214 TRP A C 1
ATOM 1665 O O . TRP A 1 214 ? 34.286 -17.666 -57.007 1.00 26.75 214 TRP A O 1
ATOM 1675 N N . GLY A 1 215 ? 34.123 -19.165 -58.662 1.00 27.44 215 GLY A N 1
ATOM 1676 C CA . GLY A 1 215 ? 35.560 -19.426 -58.741 1.00 27.44 215 GLY A CA 1
ATOM 1677 C C . GLY A 1 215 ? 36.000 -19.964 -60.105 1.00 27.44 215 GLY A C 1
ATOM 1678 O O . GLY A 1 215 ? 35.319 -20.808 -60.680 1.00 27.44 215 GLY A O 1
ATOM 1679 N N . SER A 1 216 ? 37.195 -19.519 -60.520 1.00 29.30 216 SER A N 1
ATOM 1680 C CA . SER A 1 216 ? 38.139 -20.133 -61.478 1.00 29.30 216 SER A CA 1
ATOM 1681 C C . SER A 1 216 ? 38.228 -19.566 -62.909 1.00 29.30 216 SER A C 1
ATOM 1683 O O . SER A 1 216 ? 37.285 -19.683 -63.684 1.00 29.30 216 SER A O 1
ATOM 1685 N N . ALA A 1 217 ? 39.412 -19.028 -63.268 1.00 29.20 217 ALA A N 1
ATOM 1686 C CA . ALA A 1 217 ? 40.272 -19.484 -64.385 1.00 29.20 217 ALA A CA 1
ATOM 1687 C C . ALA A 1 217 ? 41.552 -18.610 -64.545 1.00 29.20 217 ALA A C 1
ATOM 1689 O O . ALA A 1 217 ? 41.484 -17.385 -64.473 1.00 29.20 217 ALA A O 1
ATOM 1690 N N . GLY A 1 218 ? 42.716 -19.248 -64.773 1.00 29.06 218 GLY A N 1
ATOM 1691 C CA . GLY A 1 218 ? 43.988 -18.628 -65.229 1.00 29.06 218 GLY A CA 1
ATOM 1692 C C . GLY A 1 218 ? 43.954 -18.254 -66.730 1.00 29.06 218 GLY A C 1
ATOM 1693 O O . GLY A 1 218 ? 42.914 -18.400 -67.353 1.00 29.06 218 GLY A O 1
ATOM 1694 N N . SER A 1 219 ? 45.003 -17.821 -67.446 1.00 32.34 219 SER A N 1
ATOM 1695 C CA . SER A 1 219 ? 46.463 -17.974 -67.332 1.00 32.34 219 SER A CA 1
ATOM 1696 C C . SER A 1 219 ? 47.162 -17.218 -68.507 1.00 32.34 219 SER A C 1
ATOM 1698 O O . SER A 1 219 ? 46.615 -17.242 -69.603 1.00 32.34 219 SER A O 1
ATOM 1700 N N . VAL A 1 220 ? 48.379 -16.658 -68.289 1.00 32.53 220 VAL A N 1
ATOM 1701 C CA . VAL A 1 220 ? 49.520 -16.382 -69.241 1.00 32.53 220 VAL A CA 1
ATOM 1702 C C . VAL A 1 220 ? 49.316 -15.368 -70.406 1.00 32.53 220 VAL A C 1
ATOM 1704 O O . VAL A 1 220 ? 48.329 -15.436 -71.111 1.00 32.53 220 VAL A O 1
ATOM 1707 N N . GLY A 1 221 ? 50.205 -14.425 -70.795 1.00 35.34 221 GLY A N 1
ATOM 1708 C CA . GLY A 1 221 ? 51.546 -13.946 -70.392 1.00 35.34 221 GLY A CA 1
ATOM 1709 C C . GLY A 1 221 ? 52.140 -12.953 -71.445 1.00 35.34 221 GLY A C 1
ATOM 1710 O O . GLY A 1 221 ? 51.711 -12.965 -72.590 1.00 35.34 221 GLY A O 1
ATOM 1711 N N . SER A 1 222 ? 53.109 -12.078 -71.098 1.00 40.09 222 SER A N 1
ATOM 1712 C CA . SER A 1 222 ? 54.117 -11.432 -72.005 1.00 40.09 222 SER A CA 1
ATOM 1713 C C . SER A 1 222 ? 55.083 -10.539 -71.189 1.00 40.09 222 SER A C 1
ATOM 1715 O O . SER A 1 222 ? 54.718 -10.088 -70.124 1.00 40.09 222 SER A O 1
ATOM 1717 N N . SER A 1 223 ? 56.356 -10.329 -71.556 1.00 47.62 223 SER A N 1
ATOM 1718 C CA . SER A 1 223 ? 57.389 -9.808 -70.620 1.00 47.62 223 SER A CA 1
ATOM 1719 C C . SER A 1 223 ? 57.435 -8.282 -70.403 1.00 47.62 223 SER A C 1
ATOM 1721 O O . SER A 1 223 ? 57.981 -7.824 -69.399 1.00 47.62 223 SER A O 1
ATOM 1723 N N . VAL A 1 224 ? 56.834 -7.487 -71.291 1.00 50.31 224 VAL A N 1
ATOM 1724 C CA . VAL A 1 224 ? 56.604 -6.040 -71.073 1.00 50.31 224 VAL A CA 1
ATOM 1725 C C . VAL A 1 224 ? 55.241 -5.822 -70.416 1.00 50.31 224 VAL A C 1
ATOM 1727 O O . VAL A 1 224 ? 55.117 -5.014 -69.494 1.00 50.31 224 VAL A O 1
ATOM 1730 N N . THR A 1 225 ? 54.258 -6.658 -70.761 1.00 53.84 225 THR A N 1
ATOM 1731 C CA . THR A 1 225 ? 53.026 -6.771 -69.985 1.00 53.84 225 THR A CA 1
ATOM 1732 C C . THR A 1 225 ? 53.291 -7.367 -68.610 1.00 53.84 225 THR A C 1
ATOM 1734 O O . THR A 1 225 ? 52.605 -6.970 -67.706 1.00 53.84 225 THR A O 1
ATOM 1737 N N . LYS A 1 226 ? 54.324 -8.179 -68.351 1.00 56.34 226 LYS A N 1
ATOM 1738 C CA . LYS A 1 226 ? 54.668 -8.705 -67.011 1.00 56.34 226 LYS A CA 1
ATOM 1739 C C . LYS A 1 226 ? 54.982 -7.592 -66.028 1.00 56.34 226 LYS A C 1
ATOM 1741 O O . LYS A 1 226 ? 54.683 -7.758 -64.862 1.00 56.34 226 LYS A O 1
ATOM 1746 N N . LYS A 1 227 ? 55.564 -6.466 -66.459 1.00 63.78 227 LYS A N 1
ATOM 1747 C CA . LYS A 1 227 ? 55.798 -5.314 -65.570 1.00 63.78 227 LYS A CA 1
ATOM 1748 C C . LYS A 1 227 ? 54.505 -4.550 -65.286 1.00 63.78 227 LYS A C 1
ATOM 1750 O O . LYS A 1 227 ? 54.282 -4.168 -64.145 1.00 63.78 227 LYS A O 1
ATOM 1755 N N . ILE A 1 228 ? 53.656 -4.352 -66.294 1.00 71.25 228 ILE A N 1
ATOM 1756 C CA . ILE A 1 228 ? 52.352 -3.678 -66.149 1.00 71.25 228 ILE A CA 1
ATOM 1757 C C . ILE A 1 228 ? 51.364 -4.569 -65.383 1.00 71.25 228 ILE A C 1
ATOM 1759 O O . ILE A 1 228 ? 50.751 -4.128 -64.430 1.00 71.25 228 ILE A O 1
ATOM 1763 N N . HIS A 1 229 ? 51.287 -5.841 -65.740 1.00 67.25 229 HIS A N 1
ATOM 1764 C CA . HIS A 1 229 ? 50.569 -6.924 -65.084 1.00 67.25 229 HIS A CA 1
ATOM 1765 C C . HIS A 1 229 ? 51.122 -7.180 -63.687 1.00 67.25 229 HIS A C 1
ATOM 1767 O O . HIS A 1 229 ? 50.322 -7.363 -62.799 1.00 67.25 229 HIS A O 1
ATOM 1773 N N . ASN A 1 230 ? 52.436 -7.116 -63.426 1.00 76.81 230 ASN A N 1
ATOM 1774 C CA . ASN A 1 230 ? 52.941 -7.154 -62.047 1.00 76.81 230 ASN A CA 1
ATOM 1775 C C . ASN A 1 230 ? 52.485 -5.929 -61.266 1.00 76.81 230 ASN A C 1
ATOM 1777 O O . ASN A 1 230 ? 52.054 -6.096 -60.141 1.00 76.81 230 ASN A O 1
ATOM 1781 N N . LYS A 1 231 ? 52.549 -4.718 -61.830 1.00 83.31 231 LYS A N 1
ATOM 1782 C CA . LYS A 1 231 ? 52.037 -3.519 -61.147 1.00 83.31 231 LYS A CA 1
ATOM 1783 C C . LYS A 1 231 ? 50.538 -3.628 -60.864 1.00 83.31 231 LYS A C 1
ATOM 1785 O O . LYS A 1 231 ? 50.128 -3.366 -59.747 1.00 83.31 231 LYS A O 1
ATOM 1790 N N . LEU A 1 232 ? 49.757 -4.087 -61.836 1.00 85.12 232 LEU A N 1
ATOM 1791 C CA . LEU A 1 232 ? 48.319 -4.307 -61.720 1.00 85.12 232 LEU A CA 1
ATOM 1792 C C . LEU A 1 232 ? 47.995 -5.455 -60.750 1.00 85.12 232 LEU A C 1
ATOM 1794 O O . LEU A 1 232 ? 47.076 -5.344 -59.955 1.00 85.12 232 LEU A O 1
ATOM 1798 N N . ILE A 1 233 ? 48.778 -6.536 -60.757 1.00 84.25 233 ILE A N 1
ATOM 1799 C CA . ILE A 1 233 ? 48.700 -7.619 -59.772 1.00 84.25 233 ILE A CA 1
ATOM 1800 C C . ILE A 1 233 ? 49.026 -7.075 -58.384 1.00 84.25 233 ILE A C 1
ATOM 1802 O O . ILE A 1 233 ? 48.332 -7.426 -57.444 1.00 84.25 233 ILE A O 1
ATOM 1806 N N . GLU A 1 234 ? 50.071 -6.264 -58.221 1.00 86.50 234 GLU A N 1
ATOM 1807 C CA . GLU A 1 234 ? 50.431 -5.683 -56.925 1.00 86.50 234 GLU A CA 1
ATOM 1808 C C . GLU A 1 234 ? 49.375 -4.682 -56.445 1.00 86.50 234 GLU A C 1
ATOM 1810 O O . GLU A 1 234 ? 49.055 -4.662 -55.262 1.00 86.50 234 GLU A O 1
ATOM 1815 N N . GLU A 1 235 ? 48.753 -3.925 -57.347 1.00 89.25 235 GLU A N 1
ATOM 1816 C CA . GLU A 1 235 ? 47.621 -3.052 -57.037 1.00 89.25 235 GLU A CA 1
ATOM 1817 C C . GLU A 1 235 ? 46.378 -3.860 -56.636 1.00 89.25 235 GLU A C 1
ATOM 1819 O O . GLU A 1 235 ? 45.797 -3.596 -55.586 1.00 89.25 235 GLU A O 1
ATOM 1824 N N . TYR A 1 236 ? 46.029 -4.921 -57.371 1.00 89.56 236 TYR A N 1
ATOM 1825 C CA . TYR A 1 236 ? 44.947 -5.835 -56.993 1.00 89.56 236 TYR A CA 1
ATOM 1826 C C . TYR A 1 236 ? 45.245 -6.596 -55.698 1.00 89.56 236 TYR A C 1
ATOM 1828 O O . TYR A 1 236 ? 44.349 -6.789 -54.883 1.00 89.56 236 TYR A O 1
ATOM 1836 N N . LYS A 1 237 ? 46.494 -7.004 -55.459 1.00 91.62 237 LYS A N 1
ATOM 1837 C CA . LYS A 1 237 ? 46.929 -7.606 -54.191 1.00 91.62 237 LYS A CA 1
ATOM 1838 C C . LYS A 1 237 ? 46.844 -6.603 -53.048 1.00 91.62 237 LYS A C 1
ATOM 1840 O O . LYS A 1 237 ? 46.466 -6.993 -51.950 1.00 91.62 237 LYS A O 1
ATOM 1845 N N . SER A 1 238 ? 47.186 -5.340 -53.290 1.00 92.38 238 SER A N 1
ATOM 1846 C CA . SER A 1 238 ? 47.046 -4.258 -52.314 1.00 92.38 238 SER A CA 1
ATOM 1847 C C . SER A 1 238 ? 45.574 -4.018 -51.981 1.00 92.38 238 SER A C 1
ATOM 1849 O O . SER A 1 238 ? 45.208 -3.999 -50.810 1.00 92.38 238 SER A O 1
ATOM 1851 N N . GLN A 1 239 ? 44.703 -3.971 -52.993 1.00 93.12 239 GLN A N 1
ATOM 1852 C CA . GLN A 1 239 ? 43.252 -3.883 -52.811 1.00 93.12 239 GLN A CA 1
ATOM 1853 C C . GLN A 1 239 ? 42.687 -5.102 -52.064 1.00 93.12 239 GLN A C 1
ATOM 1855 O O . GLN A 1 239 ? 41.874 -4.938 -51.159 1.00 93.12 239 GLN A O 1
ATOM 1860 N N . LEU A 1 240 ? 43.143 -6.319 -52.382 1.00 93.31 240 LEU A N 1
ATOM 1861 C CA . LEU A 1 240 ? 42.772 -7.551 -51.674 1.00 93.31 240 LEU A CA 1
ATOM 1862 C C . LEU A 1 240 ? 43.238 -7.539 -50.217 1.00 93.31 240 LEU A C 1
ATOM 1864 O O . LEU A 1 240 ? 42.478 -7.940 -49.341 1.00 93.31 240 LEU A O 1
ATOM 1868 N N . ARG A 1 241 ? 44.455 -7.052 -49.941 1.00 92.88 241 ARG A N 1
ATOM 1869 C CA . ARG A 1 241 ? 44.947 -6.855 -48.570 1.00 92.88 241 ARG A CA 1
ATOM 1870 C C . ARG A 1 241 ? 44.094 -5.836 -47.830 1.00 92.88 241 ARG A C 1
ATOM 1872 O O . ARG A 1 241 ? 43.629 -6.140 -46.746 1.00 92.88 241 ARG A O 1
ATOM 1879 N N . GLN A 1 242 ? 43.791 -4.697 -48.445 1.00 94.44 242 GLN A N 1
ATOM 1880 C CA . GLN A 1 242 ? 42.951 -3.662 -47.845 1.00 94.44 242 GLN A CA 1
ATOM 1881 C C . GLN A 1 242 ? 41.528 -4.161 -47.551 1.00 94.44 242 GLN A C 1
ATOM 1883 O O . GLN A 1 242 ? 40.975 -3.871 -46.492 1.00 94.44 242 GLN A O 1
ATOM 1888 N N . LEU A 1 243 ? 40.933 -4.932 -48.465 1.00 93.19 243 LEU A N 1
ATOM 1889 C CA . LEU A 1 243 ? 39.639 -5.584 -48.257 1.00 93.19 243 LEU A CA 1
ATOM 1890 C C . LEU A 1 243 ? 39.709 -6.633 -47.148 1.00 93.19 243 LEU A C 1
ATOM 1892 O O . LEU A 1 243 ? 38.820 -6.663 -46.304 1.00 93.19 243 LEU A O 1
ATOM 1896 N N . SER A 1 244 ? 40.761 -7.453 -47.121 1.00 94.00 244 SER A N 1
ATOM 1897 C CA . SER A 1 244 ? 40.983 -8.462 -46.082 1.00 94.00 244 SER A CA 1
ATOM 1898 C C . SER A 1 244 ? 41.188 -7.827 -44.705 1.00 94.00 244 SER A C 1
ATOM 1900 O O . SER A 1 244 ? 40.601 -8.290 -43.733 1.00 94.00 244 SER A O 1
ATOM 1902 N N . ASP A 1 245 ? 41.968 -6.750 -44.615 1.00 95.25 245 ASP A N 1
ATOM 1903 C CA . ASP A 1 245 ? 42.205 -5.999 -43.380 1.00 95.25 245 ASP A CA 1
ATOM 1904 C C . ASP A 1 245 ? 40.923 -5.303 -42.913 1.00 95.25 245 ASP A C 1
ATOM 1906 O O . ASP A 1 245 ? 40.606 -5.317 -41.725 1.00 95.25 245 ASP A O 1
ATOM 1910 N N . LYS A 1 246 ? 40.122 -4.765 -43.844 1.00 96.19 246 LYS A N 1
ATOM 1911 C CA . LYS A 1 246 ? 38.795 -4.218 -43.539 1.00 96.19 246 LYS A CA 1
ATOM 1912 C C . LYS A 1 246 ? 37.834 -5.297 -43.043 1.00 96.19 246 LYS A C 1
ATOM 1914 O O . LYS A 1 246 ? 37.079 -5.035 -42.114 1.00 96.19 246 LYS A O 1
ATOM 1919 N N . HIS A 1 247 ? 37.855 -6.489 -43.637 1.00 94.69 247 HIS A N 1
ATOM 1920 C CA . HIS A 1 247 ? 37.032 -7.613 -43.190 1.00 94.69 247 HIS A CA 1
ATOM 1921 C C . HIS A 1 247 ? 37.445 -8.074 -41.796 1.00 94.69 247 HIS A C 1
ATOM 1923 O O . HIS A 1 247 ? 36.592 -8.259 -40.941 1.00 94.69 247 HIS A O 1
ATOM 1929 N N . ARG A 1 248 ? 38.753 -8.162 -41.541 1.00 95.56 248 ARG A N 1
ATOM 1930 C CA . ARG A 1 248 ? 39.296 -8.499 -40.225 1.00 95.56 248 ARG A CA 1
ATOM 1931 C C . ARG A 1 248 ? 38.925 -7.456 -39.175 1.00 95.56 248 ARG A C 1
ATOM 1933 O O . ARG A 1 248 ? 38.455 -7.816 -38.109 1.00 95.56 248 ARG A O 1
ATOM 1940 N N . SER A 1 249 ? 39.056 -6.172 -39.504 1.00 96.38 249 SER A N 1
ATOM 1941 C CA . SER A 1 249 ? 38.620 -5.072 -38.637 1.00 96.38 249 SER A CA 1
ATOM 1942 C C . SER A 1 249 ? 37.111 -5.114 -38.374 1.00 96.38 249 SER A C 1
ATOM 1944 O O . SER A 1 249 ? 36.675 -4.835 -37.259 1.00 96.38 249 SER A O 1
ATOM 1946 N N . MET A 1 250 ? 36.312 -5.483 -39.379 1.00 94.50 250 MET A N 1
ATOM 1947 C CA . MET A 1 250 ? 34.871 -5.652 -39.225 1.00 94.50 250 MET A CA 1
ATOM 1948 C C . MET A 1 250 ? 34.533 -6.846 -38.328 1.00 94.50 250 MET A C 1
ATOM 1950 O O . MET A 1 250 ? 33.706 -6.686 -37.436 1.00 94.50 250 MET A O 1
ATOM 1954 N N . ASP A 1 251 ? 35.189 -7.991 -38.515 1.00 94.38 251 ASP A N 1
ATOM 1955 C CA . ASP A 1 251 ? 35.019 -9.193 -37.692 1.00 94.38 251 ASP A CA 1
ATOM 1956 C C . ASP A 1 251 ? 35.450 -8.945 -36.242 1.00 94.38 251 ASP A C 1
ATOM 1958 O O . ASP A 1 251 ? 34.723 -9.304 -35.316 1.00 94.38 251 ASP A O 1
ATOM 1962 N N . ASP A 1 252 ? 36.582 -8.269 -36.030 1.00 95.12 252 ASP A N 1
ATOM 1963 C CA . ASP A 1 252 ? 37.051 -7.875 -34.700 1.00 95.12 252 ASP A CA 1
ATOM 1964 C C . ASP A 1 252 ? 36.042 -6.924 -34.036 1.00 95.12 252 ASP A C 1
ATOM 1966 O O . ASP A 1 252 ? 35.648 -7.145 -32.894 1.00 95.12 252 ASP A O 1
ATOM 1970 N N . GLY A 1 253 ? 35.521 -5.934 -34.771 1.00 96.94 253 GLY A N 1
ATOM 1971 C CA . GLY A 1 253 ? 34.478 -5.033 -34.273 1.00 96.94 253 GLY A CA 1
ATOM 1972 C C . GLY A 1 253 ? 33.110 -5.700 -34.075 1.00 96.94 253 GLY A C 1
ATOM 1973 O O . GLY A 1 253 ? 32.296 -5.222 -33.287 1.00 96.94 253 GLY A O 1
ATOM 1974 N N . MET A 1 254 ? 32.803 -6.788 -34.785 1.00 92.94 254 MET A N 1
ATOM 1975 C CA . MET A 1 254 ? 31.612 -7.605 -34.524 1.00 92.94 254 MET A CA 1
ATOM 1976 C C . MET A 1 254 ? 31.800 -8.474 -33.283 1.00 92.94 254 MET A C 1
ATOM 1978 O O . MET A 1 254 ? 30.864 -8.629 -32.501 1.00 92.94 254 MET A O 1
ATOM 1982 N N . LYS A 1 255 ? 33.003 -9.010 -33.073 1.00 96.00 255 LYS A N 1
ATOM 1983 C CA . LYS A 1 255 ? 33.344 -9.804 -31.894 1.00 96.00 255 LYS A CA 1
ATOM 1984 C C . LYS A 1 255 ? 33.352 -8.957 -30.625 1.00 96.00 255 LYS A C 1
ATOM 1986 O O . LYS A 1 255 ? 32.825 -9.409 -29.614 1.00 96.00 255 LYS A O 1
ATOM 1991 N N . ASP A 1 256 ? 33.892 -7.744 -30.699 1.00 95.06 256 ASP A N 1
ATOM 1992 C CA . ASP A 1 256 ? 33.910 -6.785 -29.592 1.00 95.06 256 ASP A CA 1
ATOM 1993 C C . ASP A 1 256 ? 32.484 -6.374 -29.203 1.00 95.06 256 ASP A C 1
ATOM 1995 O O . ASP A 1 256 ? 32.057 -6.604 -28.074 1.00 95.06 256 ASP A O 1
ATOM 1999 N N . ARG A 1 257 ? 31.667 -5.961 -30.187 1.00 93.31 257 ARG A N 1
ATOM 2000 C CA . ARG A 1 257 ? 30.233 -5.684 -29.976 1.00 93.31 257 ARG A CA 1
ATOM 2001 C C . ARG A 1 257 ? 29.461 -6.892 -29.442 1.00 93.31 257 ARG A C 1
ATOM 2003 O O . ARG A 1 257 ? 28.581 -6.739 -28.602 1.00 93.31 257 ARG A O 1
ATOM 2010 N N . GLY A 1 258 ? 29.782 -8.104 -29.896 1.00 93.38 258 GLY A N 1
ATOM 2011 C CA . GLY A 1 258 ? 29.205 -9.336 -29.353 1.00 93.38 258 GLY A CA 1
ATOM 2012 C C . GLY A 1 258 ? 29.599 -9.589 -27.892 1.00 93.38 258 GLY A C 1
ATOM 2013 O O . GLY A 1 258 ? 28.779 -10.067 -27.108 1.00 93.38 258 GLY A O 1
ATOM 2014 N N . GLY A 1 259 ? 30.831 -9.242 -27.513 1.00 94.19 259 GLY A N 1
ATOM 2015 C CA . GLY A 1 259 ? 31.312 -9.270 -26.133 1.00 94.19 259 GLY A CA 1
ATOM 2016 C C . GLY A 1 259 ? 30.590 -8.258 -25.246 1.00 94.19 259 GLY A C 1
ATOM 2017 O O . GLY A 1 259 ? 30.111 -8.629 -24.177 1.00 94.19 259 GLY A O 1
ATOM 2018 N N . GLU A 1 260 ? 30.435 -7.020 -25.717 1.00 95.50 260 GLU A N 1
ATOM 2019 C CA . GLU A 1 260 ? 29.696 -5.962 -25.018 1.00 95.50 260 GLU A CA 1
ATOM 2020 C C . GLU A 1 260 ? 28.226 -6.338 -24.795 1.00 95.50 260 GLU A C 1
ATOM 2022 O O . GLU A 1 260 ? 27.730 -6.234 -23.675 1.00 95.50 260 GLU A O 1
ATOM 2027 N N . ILE A 1 261 ? 27.539 -6.854 -25.822 1.00 91.75 261 ILE A N 1
ATOM 2028 C CA . ILE A 1 261 ? 26.139 -7.300 -25.713 1.00 91.75 261 ILE A CA 1
ATOM 2029 C C . ILE A 1 261 ? 26.004 -8.428 -24.683 1.00 91.75 261 ILE A C 1
ATOM 2031 O O . ILE A 1 261 ? 25.103 -8.394 -23.845 1.00 91.75 261 ILE A O 1
ATOM 2035 N N . ASN A 1 262 ? 26.907 -9.412 -24.703 1.00 93.00 262 ASN A N 1
ATOM 2036 C CA . ASN A 1 262 ? 26.906 -10.483 -23.706 1.00 93.00 262 ASN A CA 1
ATOM 2037 C C . ASN A 1 262 ? 27.211 -9.963 -22.292 1.00 93.00 262 ASN A C 1
ATOM 2039 O O . ASN A 1 262 ? 26.634 -10.467 -21.329 1.00 93.00 262 ASN A O 1
ATOM 2043 N N . GLY A 1 263 ? 28.078 -8.956 -22.165 1.00 95.38 263 GLY A N 1
ATOM 2044 C CA . GLY A 1 263 ? 28.369 -8.281 -20.901 1.00 95.38 263 GLY A CA 1
ATOM 2045 C C . GLY A 1 263 ? 27.139 -7.581 -20.327 1.00 95.38 263 GLY A C 1
ATOM 2046 O O . GLY A 1 263 ? 26.770 -7.843 -19.184 1.00 95.38 263 GLY A O 1
ATOM 2047 N N . ILE A 1 264 ? 26.452 -6.777 -21.143 1.00 93.44 264 ILE A N 1
ATOM 2048 C CA . ILE A 1 264 ? 25.219 -6.075 -20.757 1.00 93.44 264 ILE A CA 1
ATOM 2049 C C . ILE A 1 264 ? 24.127 -7.077 -20.363 1.00 93.44 264 ILE A C 1
ATOM 2051 O O . ILE A 1 264 ? 23.497 -6.918 -19.324 1.00 93.44 264 ILE A O 1
ATOM 2055 N N . LEU A 1 265 ? 23.935 -8.151 -21.138 1.00 91.69 265 LEU A N 1
ATOM 2056 C CA . LEU A 1 265 ? 22.962 -9.199 -20.807 1.00 91.69 265 LEU A CA 1
ATOM 2057 C C . LEU A 1 265 ? 23.306 -9.932 -19.503 1.00 91.69 265 LEU A C 1
ATOM 2059 O O . LEU A 1 265 ? 22.408 -10.297 -18.743 1.00 91.69 265 LEU A O 1
ATOM 2063 N N . GLY A 1 266 ? 24.592 -10.167 -19.235 1.00 93.44 266 GLY A N 1
ATOM 2064 C CA . GLY A 1 266 ? 25.057 -10.779 -17.992 1.00 93.44 266 GLY A CA 1
ATOM 2065 C C . GLY A 1 266 ? 24.836 -9.881 -16.774 1.00 93.44 266 GLY A C 1
ATOM 2066 O O . GLY A 1 266 ? 24.384 -10.360 -15.730 1.00 93.44 266 GLY A O 1
ATOM 2067 N N . GLU A 1 267 ? 25.106 -8.583 -16.913 1.00 93.19 267 GLU A N 1
ATOM 2068 C CA . GLU A 1 267 ? 24.848 -7.592 -15.867 1.00 93.19 267 GLU A CA 1
ATOM 2069 C C . GLU A 1 267 ? 23.346 -7.438 -15.611 1.00 93.19 267 GLU A C 1
ATOM 2071 O O . GLU A 1 267 ? 22.920 -7.505 -14.460 1.00 93.19 267 GLU A O 1
ATOM 2076 N N . GLU A 1 268 ? 22.532 -7.349 -16.664 1.00 89.75 268 GLU A N 1
ATOM 2077 C CA . GLU A 1 268 ? 21.074 -7.256 -16.557 1.00 89.75 268 GLU A CA 1
ATOM 2078 C C . GLU A 1 268 ? 20.474 -8.503 -15.905 1.00 89.75 268 GLU A C 1
ATOM 2080 O O . GLU A 1 268 ? 19.615 -8.407 -15.035 1.00 89.75 268 GLU A O 1
ATOM 2085 N N . ARG A 1 269 ? 20.976 -9.696 -16.247 1.00 93.06 269 ARG A N 1
ATOM 2086 C CA . ARG A 1 269 ? 20.552 -10.935 -15.584 1.00 93.06 269 ARG A CA 1
ATOM 2087 C C . ARG A 1 269 ? 20.917 -10.935 -14.101 1.00 93.06 269 ARG A C 1
ATOM 2089 O O . ARG A 1 269 ? 20.125 -11.411 -13.294 1.00 93.06 269 ARG A O 1
ATOM 2096 N N . SER A 1 270 ? 22.089 -10.412 -13.748 1.00 92.56 270 SER A N 1
ATOM 2097 C CA . SER A 1 270 ? 22.534 -10.317 -12.354 1.00 92.56 270 SER A CA 1
ATOM 2098 C C . SER A 1 270 ? 21.673 -9.322 -11.569 1.00 92.56 270 SER A C 1
ATOM 2100 O O . SER A 1 270 ? 21.197 -9.660 -10.486 1.00 92.56 270 SER A O 1
ATOM 2102 N N . ARG A 1 271 ? 21.378 -8.153 -12.152 1.00 94.44 271 ARG A N 1
ATOM 2103 C CA . ARG A 1 271 ? 20.449 -7.162 -11.585 1.00 94.44 271 ARG A CA 1
ATOM 2104 C C . ARG A 1 271 ? 19.037 -7.725 -11.431 1.00 94.44 271 ARG A C 1
ATOM 2106 O O . ARG A 1 271 ? 18.459 -7.666 -10.357 1.00 94.44 271 ARG A O 1
ATOM 2113 N N . ALA A 1 272 ? 18.514 -8.400 -12.449 1.00 92.19 272 ALA A N 1
ATOM 2114 C CA . ALA A 1 272 ? 17.200 -9.028 -12.364 1.00 92.19 272 ALA A CA 1
ATOM 2115 C C . ALA A 1 272 ? 17.133 -10.093 -11.255 1.00 92.19 272 ALA A C 1
ATOM 2117 O O . ALA A 1 272 ? 16.091 -10.260 -10.623 1.00 92.19 272 ALA A O 1
ATOM 2118 N N . THR A 1 273 ? 18.217 -10.834 -10.991 1.00 93.25 273 THR A N 1
ATOM 2119 C CA . THR A 1 273 ? 18.238 -11.787 -9.869 1.00 93.25 273 THR A CA 1
ATOM 2120 C C . THR A 1 273 ? 18.269 -11.105 -8.506 1.00 93.25 273 THR A C 1
ATOM 2122 O O . THR A 1 273 ? 17.597 -11.591 -7.600 1.00 93.25 273 THR A O 1
ATOM 2125 N N . THR A 1 274 ? 18.993 -9.991 -8.357 1.00 91.56 274 THR A N 1
ATOM 2126 C CA . THR A 1 274 ? 19.003 -9.227 -7.101 1.00 91.56 274 THR A CA 1
ATOM 2127 C C . THR A 1 274 ? 17.649 -8.583 -6.849 1.00 91.56 274 THR A C 1
ATOM 2129 O O . THR A 1 274 ? 17.105 -8.741 -5.764 1.00 91.56 274 THR A O 1
ATOM 2132 N N . ASP A 1 275 ? 17.045 -7.979 -7.871 1.00 92.81 275 ASP A N 1
ATOM 2133 C CA . ASP A 1 275 ? 15.753 -7.301 -7.750 1.00 92.81 275 ASP A CA 1
ATOM 2134 C C . ASP A 1 275 ? 14.622 -8.289 -7.430 1.00 92.81 275 ASP A C 1
ATOM 2136 O O . ASP A 1 275 ? 13.725 -7.988 -6.644 1.00 92.81 275 ASP A O 1
ATOM 2140 N N . ASN A 1 276 ? 14.664 -9.499 -8.002 1.00 93.88 276 ASN A N 1
ATOM 2141 C CA . ASN A 1 276 ? 13.709 -10.553 -7.651 1.00 93.88 276 ASN A CA 1
ATOM 2142 C C . ASN A 1 276 ? 13.881 -11.037 -6.206 1.00 93.88 276 ASN A C 1
ATOM 2144 O O . ASN A 1 276 ? 12.878 -11.319 -5.554 1.00 93.88 276 ASN A O 1
ATOM 2148 N N . LEU A 1 277 ? 15.120 -11.134 -5.709 1.00 94.81 277 LEU A N 1
ATOM 2149 C CA . LEU A 1 277 ? 15.379 -11.526 -4.324 1.00 94.81 277 LEU A CA 1
ATOM 2150 C C . LEU A 1 277 ? 14.916 -10.437 -3.351 1.00 94.81 277 LEU A C 1
ATOM 2152 O O . LEU A 1 277 ? 14.192 -10.742 -2.412 1.00 94.81 277 LEU A O 1
ATOM 2156 N N . GLU A 1 278 ? 15.244 -9.171 -3.617 1.00 94.25 278 GLU A N 1
ATOM 2157 C CA . GLU A 1 278 ? 14.768 -8.040 -2.813 1.00 94.25 278 GLU A CA 1
ATOM 2158 C C . GLU A 1 278 ? 13.240 -7.977 -2.803 1.00 94.25 278 GLU A C 1
ATOM 2160 O O . GLU A 1 278 ? 12.629 -7.791 -1.755 1.00 94.25 278 GLU A O 1
ATOM 2165 N N . LYS A 1 279 ? 12.593 -8.180 -3.956 1.00 96.81 279 LYS A N 1
ATOM 2166 C CA . LYS A 1 279 ? 11.131 -8.231 -4.032 1.00 96.81 279 LYS A CA 1
ATOM 2167 C C . LYS A 1 279 ? 10.551 -9.370 -3.196 1.00 96.81 279 LYS A C 1
ATOM 2169 O O . LYS A 1 279 ? 9.556 -9.159 -2.515 1.00 96.81 279 LYS A O 1
ATOM 2174 N N . GLN A 1 280 ? 11.170 -10.548 -3.229 1.00 96.50 280 GLN A N 1
ATOM 2175 C CA . GLN A 1 280 ? 10.755 -11.664 -2.387 1.00 96.50 280 GLN A CA 1
ATOM 2176 C C . GLN A 1 280 ? 10.906 -11.325 -0.897 1.00 96.50 280 GLN A C 1
ATOM 2178 O O . GLN A 1 280 ? 9.989 -11.582 -0.127 1.00 96.50 280 GLN A O 1
ATOM 2183 N N . GLU A 1 281 ? 12.013 -10.698 -0.494 1.00 96.44 281 GLU A N 1
ATOM 2184 C CA . GLU A 1 281 ? 12.215 -10.244 0.888 1.00 96.44 281 GLU A CA 1
ATOM 2185 C C . GLU A 1 281 ? 11.164 -9.204 1.314 1.00 96.44 281 GLU A C 1
ATOM 2187 O O . GLU A 1 281 ? 10.690 -9.228 2.451 1.00 96.44 281 GLU A O 1
ATOM 2192 N N . TRP A 1 282 ? 10.762 -8.311 0.403 1.00 94.62 282 TRP A N 1
ATOM 2193 C CA . TRP A 1 282 ? 9.669 -7.364 0.633 1.00 94.62 282 TRP A CA 1
ATOM 2194 C C . TRP A 1 282 ? 8.314 -8.055 0.781 1.00 94.62 282 TRP A C 1
ATOM 2196 O O . TRP A 1 282 ? 7.567 -7.708 1.696 1.00 94.62 282 TRP A O 1
ATOM 2206 N N . ASP A 1 283 ? 8.007 -9.026 -0.079 1.00 96.62 283 ASP A N 1
ATOM 2207 C CA . ASP A 1 283 ? 6.768 -9.804 -0.013 1.00 96.62 283 ASP A CA 1
ATOM 2208 C C . ASP A 1 283 ? 6.707 -10.615 1.302 1.00 96.62 283 ASP A C 1
ATOM 2210 O O . ASP A 1 283 ? 5.683 -10.614 1.989 1.00 96.62 283 ASP A O 1
ATOM 2214 N N . ASP A 1 284 ? 7.824 -11.227 1.713 1.00 97.69 284 ASP A N 1
ATOM 2215 C CA . ASP A 1 284 ? 7.951 -11.957 2.981 1.00 97.69 284 ASP A CA 1
ATOM 2216 C C . ASP A 1 284 ? 7.788 -11.021 4.195 1.00 97.69 284 ASP A C 1
ATOM 2218 O O . ASP A 1 284 ? 7.095 -11.353 5.162 1.00 97.69 284 ASP A O 1
ATOM 2222 N N . MET A 1 285 ? 8.375 -9.819 4.148 1.00 96.69 285 MET A N 1
ATOM 2223 C CA . MET A 1 285 ? 8.216 -8.810 5.200 1.00 96.69 285 MET A CA 1
ATOM 2224 C C . MET A 1 285 ? 6.781 -8.286 5.276 1.00 96.69 285 MET A C 1
ATOM 2226 O O . MET A 1 285 ? 6.255 -8.082 6.372 1.00 96.69 285 MET A O 1
ATOM 2230 N N . GLN A 1 286 ? 6.134 -8.072 4.131 1.00 97.56 286 GLN A N 1
ATOM 2231 C CA . GLN A 1 286 ? 4.736 -7.666 4.085 1.00 97.56 286 GLN A CA 1
ATOM 2232 C C . GLN A 1 286 ? 3.847 -8.741 4.718 1.00 97.56 286 GLN A C 1
ATOM 2234 O O . GLN A 1 286 ? 2.995 -8.409 5.540 1.00 97.56 286 GLN A O 1
ATOM 2239 N N . LEU A 1 287 ? 4.090 -10.016 4.409 1.00 98.19 287 LEU A N 1
ATOM 2240 C CA . LEU A 1 287 ? 3.353 -11.131 4.995 1.00 98.19 287 LEU A CA 1
ATOM 2241 C C . LEU A 1 287 ? 3.539 -11.215 6.521 1.00 98.19 287 LEU A C 1
ATOM 2243 O O . LEU A 1 287 ? 2.565 -11.409 7.246 1.00 98.19 287 LEU A O 1
ATOM 2247 N N . ASP A 1 288 ? 4.760 -11.033 7.034 1.00 98.06 288 ASP A N 1
ATOM 2248 C CA . ASP A 1 288 ? 5.024 -10.988 8.482 1.00 98.06 288 ASP A CA 1
ATOM 2249 C C . ASP A 1 288 ? 4.294 -9.818 9.165 1.00 98.06 288 ASP A C 1
ATOM 2251 O O . ASP A 1 288 ? 3.700 -9.985 10.234 1.00 98.06 288 ASP A O 1
ATOM 2255 N N . LEU A 1 289 ? 4.275 -8.640 8.534 1.00 96.88 289 LEU A N 1
ATOM 2256 C CA . LEU A 1 289 ? 3.544 -7.477 9.043 1.00 96.88 289 LEU A CA 1
ATOM 2257 C C . LEU A 1 289 ? 2.026 -7.685 9.018 1.00 96.88 289 LEU A C 1
ATOM 2259 O O . LEU A 1 289 ? 1.349 -7.311 9.976 1.00 96.88 289 LEU A O 1
ATOM 2263 N N . GLU A 1 290 ? 1.490 -8.290 7.960 1.00 97.19 290 GLU A N 1
ATOM 2264 C CA . GLU A 1 290 ? 0.072 -8.646 7.859 1.00 97.19 290 GLU A CA 1
ATOM 2265 C C . GLU A 1 290 ? -0.323 -9.672 8.930 1.00 97.19 290 GLU A C 1
ATOM 2267 O O . GLU A 1 290 ? -1.340 -9.491 9.603 1.00 97.19 290 GLU A O 1
ATOM 2272 N N . ASN A 1 291 ? 0.514 -10.686 9.171 1.00 98.06 291 ASN A N 1
ATOM 2273 C CA . ASN A 1 291 ? 0.304 -11.667 10.237 1.00 98.06 291 ASN A CA 1
ATOM 2274 C C . ASN A 1 291 ? 0.326 -11.010 11.622 1.00 98.06 291 ASN A C 1
ATOM 2276 O O . ASN A 1 291 ? -0.602 -11.203 12.406 1.00 98.06 291 ASN A O 1
ATOM 2280 N N . LYS A 1 292 ? 1.325 -10.166 11.913 1.00 98.00 292 LYS A N 1
ATOM 2281 C CA . LYS A 1 292 ? 1.397 -9.417 13.180 1.00 98.00 292 LYS A CA 1
ATOM 2282 C C . LYS A 1 292 ? 0.206 -8.486 13.371 1.00 98.00 292 LYS A C 1
ATOM 2284 O O . LYS A 1 292 ? -0.284 -8.334 14.489 1.00 98.00 292 LYS A O 1
ATOM 2289 N N . LEU A 1 293 ? -0.276 -7.862 12.296 1.00 97.69 293 LEU A N 1
ATOM 2290 C CA . LEU A 1 293 ? -1.470 -7.026 12.341 1.00 97.69 293 LEU A CA 1
ATOM 2291 C C . LEU A 1 293 ? -2.713 -7.860 12.671 1.00 97.69 293 LEU A C 1
ATOM 2293 O O . LEU A 1 293 ? -3.496 -7.450 13.527 1.00 97.69 293 LEU A O 1
ATOM 2297 N N . ALA A 1 294 ? -2.875 -9.024 12.043 1.00 97.69 294 ALA A N 1
ATOM 2298 C CA . ALA A 1 294 ? -3.980 -9.938 12.318 1.00 97.69 294 ALA A CA 1
ATOM 2299 C C . ALA A 1 294 ? -3.927 -10.486 13.756 1.00 97.69 294 ALA A C 1
ATOM 2301 O O . ALA A 1 294 ? -4.946 -10.510 14.444 1.00 97.69 294 ALA A O 1
ATOM 2302 N N . GLU A 1 295 ? -2.747 -10.862 14.253 1.00 97.94 295 GLU A N 1
ATOM 2303 C CA . GLU A 1 295 ? -2.547 -11.281 15.646 1.00 97.94 295 GLU A CA 1
ATOM 2304 C C . GLU A 1 295 ? -2.900 -10.163 16.633 1.00 97.94 295 GLU A C 1
ATOM 2306 O O . GLU A 1 295 ? -3.625 -10.396 17.602 1.00 97.94 295 GLU A O 1
ATOM 2311 N N . ALA A 1 296 ? -2.445 -8.934 16.371 1.00 96.12 296 ALA A N 1
ATOM 2312 C CA . ALA A 1 296 ? -2.767 -7.779 17.200 1.00 96.12 296 ALA A CA 1
ATOM 2313 C C . ALA A 1 296 ? -4.269 -7.455 17.183 1.00 96.12 296 ALA A C 1
ATOM 2315 O O . ALA A 1 296 ? -4.828 -7.102 18.223 1.00 96.12 296 ALA A O 1
ATOM 2316 N N . GLN A 1 297 ? -4.932 -7.588 16.031 1.00 96.81 297 GLN A N 1
ATOM 2317 C CA . GLN A 1 297 ? -6.383 -7.432 15.906 1.00 96.81 297 GLN A CA 1
ATOM 2318 C C . GLN A 1 297 ? -7.128 -8.506 16.706 1.00 96.81 297 GLN A C 1
ATOM 2320 O O . GLN A 1 297 ? -7.960 -8.159 17.540 1.00 96.81 297 GLN A O 1
ATOM 2325 N N . ASN A 1 298 ? -6.759 -9.779 16.550 1.00 98.12 298 ASN A N 1
ATOM 2326 C CA . ASN A 1 298 ? -7.357 -10.890 17.293 1.00 98.12 298 ASN A CA 1
ATOM 2327 C C . ASN A 1 298 ? -7.176 -10.737 18.810 1.00 98.12 298 ASN A C 1
ATOM 2329 O O . ASN A 1 298 ? -8.109 -10.979 19.577 1.00 98.12 298 ASN A O 1
ATOM 2333 N N . LEU A 1 299 ? -5.992 -10.312 19.262 1.00 98.00 299 LEU A N 1
ATOM 2334 C CA . LEU A 1 299 ? -5.746 -10.043 20.678 1.00 98.00 299 LEU A CA 1
ATOM 2335 C C . LEU A 1 299 ? -6.594 -8.867 21.178 1.00 98.00 299 LEU A C 1
ATOM 2337 O O . LEU A 1 299 ? -7.143 -8.945 22.273 1.00 98.00 299 LEU A O 1
ATOM 2341 N N . ASN A 1 300 ? -6.738 -7.800 20.388 1.00 97.12 300 ASN A N 1
ATOM 2342 C CA . ASN A 1 300 ? -7.587 -6.660 20.740 1.00 97.12 300 ASN A CA 1
ATOM 2343 C C . ASN A 1 300 ? -9.058 -7.078 20.860 1.00 97.12 300 ASN A C 1
ATOM 2345 O O . ASN A 1 300 ? -9.709 -6.727 21.841 1.00 97.12 300 ASN A O 1
ATOM 2349 N N . ASP A 1 301 ? -9.561 -7.872 19.915 1.00 97.56 301 ASP A N 1
ATOM 2350 C CA . ASP A 1 301 ? -10.927 -8.398 19.943 1.00 97.56 301 ASP A CA 1
ATOM 2351 C C . ASP A 1 301 ? -11.147 -9.326 21.144 1.00 97.56 301 ASP A C 1
ATOM 2353 O O . ASP A 1 301 ? -12.151 -9.195 21.842 1.00 97.56 301 ASP A O 1
ATOM 2357 N N . SER A 1 302 ? -10.174 -10.185 21.461 1.00 98.25 302 SER A N 1
ATOM 2358 C CA . SER A 1 302 ? -10.191 -11.023 22.667 1.00 98.25 302 SER A CA 1
ATOM 2359 C C . SER A 1 302 ? -10.209 -10.186 23.951 1.00 98.25 302 SER A C 1
ATOM 2361 O O . SER A 1 302 ? -11.043 -10.404 24.829 1.00 98.25 302 SER A O 1
ATOM 2363 N N . MET A 1 303 ? -9.360 -9.160 24.052 1.00 96.81 303 MET A N 1
ATOM 2364 C CA . MET A 1 303 ? -9.357 -8.246 25.199 1.00 96.81 303 MET A CA 1
ATOM 2365 C C . MET A 1 303 ? -10.675 -7.475 25.322 1.00 96.81 303 MET A C 1
ATOM 2367 O O . MET A 1 303 ? -11.175 -7.286 26.428 1.00 96.81 303 MET A O 1
ATOM 2371 N N . ARG A 1 304 ? -11.266 -7.042 24.203 1.00 96.31 304 ARG A N 1
ATOM 2372 C CA . ARG A 1 304 ? -12.583 -6.389 24.185 1.00 96.31 304 ARG A CA 1
ATOM 2373 C C . ARG A 1 304 ? -13.679 -7.326 24.674 1.00 96.31 304 ARG A C 1
ATOM 2375 O O . ARG A 1 304 ? -14.500 -6.900 25.477 1.00 96.31 304 ARG A O 1
ATOM 2382 N N . GLN A 1 305 ? -13.664 -8.583 24.235 1.00 97.88 305 GLN A N 1
ATOM 2383 C CA . GLN A 1 305 ? -14.602 -9.604 24.702 1.00 97.88 305 GLN A CA 1
ATOM 2384 C C . GLN A 1 305 ? -14.433 -9.879 26.197 1.00 97.88 305 GLN A C 1
ATOM 2386 O O . GLN A 1 305 ? -15.427 -9.931 26.909 1.00 97.88 305 GLN A O 1
ATOM 2391 N N . GLN A 1 306 ? -13.199 -9.975 26.700 1.00 97.69 306 GLN A N 1
ATOM 2392 C CA . GLN A 1 306 ? -12.947 -10.135 28.135 1.00 97.69 306 GLN A CA 1
ATOM 2393 C C . GLN A 1 306 ? -13.440 -8.935 28.946 1.00 97.69 306 GLN A C 1
ATOM 2395 O O . GLN A 1 306 ? -14.060 -9.118 29.988 1.00 97.69 306 GLN A O 1
ATOM 2400 N N . LEU A 1 307 ? -13.208 -7.707 28.475 1.00 96.12 307 LEU A N 1
ATOM 2401 C CA . LEU A 1 307 ? -13.729 -6.507 29.133 1.00 96.12 307 LEU A CA 1
ATOM 2402 C C . LEU A 1 307 ? -15.257 -6.486 29.140 1.00 96.12 307 LEU A C 1
ATOM 2404 O O . LEU A 1 307 ? -15.845 -6.152 30.165 1.00 96.12 307 LEU A O 1
ATOM 2408 N N . GLN A 1 308 ? -15.888 -6.860 28.027 1.00 96.38 308 GLN A N 1
ATOM 2409 C CA . GLN A 1 308 ? -17.340 -6.958 27.936 1.00 96.38 308 GLN A CA 1
ATOM 2410 C C . GLN A 1 308 ? -17.880 -8.028 28.890 1.00 96.38 308 GLN A C 1
ATOM 2412 O O . GLN A 1 308 ? -18.808 -7.753 29.638 1.00 96.38 308 GLN A O 1
ATOM 2417 N N . GLN A 1 309 ? -17.260 -9.207 28.927 1.00 97.62 309 GLN A N 1
ATOM 2418 C CA . GLN A 1 309 ? -17.649 -10.280 29.836 1.00 97.62 309 GLN A CA 1
ATOM 2419 C C . GLN A 1 309 ? -17.518 -9.847 31.300 1.00 97.62 309 GLN A C 1
ATOM 2421 O O . GLN A 1 309 ? -18.440 -10.037 32.080 1.00 97.62 309 GLN A O 1
ATOM 2426 N N . ILE A 1 310 ? -16.406 -9.204 31.669 1.00 95.25 310 ILE A N 1
ATOM 2427 C CA . ILE A 1 310 ? -16.215 -8.668 33.020 1.00 95.25 310 ILE A CA 1
ATOM 2428 C C . ILE A 1 310 ? -17.301 -7.638 33.340 1.00 95.25 310 ILE A C 1
ATOM 2430 O O . ILE A 1 310 ? -17.841 -7.668 34.440 1.00 95.25 310 ILE A O 1
ATOM 2434 N N . GLN A 1 311 ? -17.629 -6.733 32.414 1.00 94.38 311 GLN A N 1
ATOM 2435 C CA . GLN A 1 311 ? -18.695 -5.747 32.612 1.00 94.38 311 GLN A CA 1
ATOM 2436 C C . GLN A 1 311 ? -20.059 -6.415 32.816 1.00 94.38 311 GLN A C 1
ATOM 2438 O O . GLN A 1 311 ? -20.749 -6.078 33.772 1.00 94.38 311 GLN A O 1
ATOM 2443 N N . GLU A 1 312 ? -20.411 -7.392 31.980 1.00 96.06 312 GLU A N 1
ATOM 2444 C CA . GLU A 1 312 ? -21.663 -8.148 32.088 1.00 96.06 312 GLU A CA 1
ATOM 2445 C C . GLU A 1 312 ? -21.745 -8.924 33.412 1.00 96.06 312 GLU A C 1
ATOM 2447 O O . GLU A 1 312 ? -22.758 -8.844 34.105 1.00 96.06 312 GLU A O 1
ATOM 2452 N N . ASP A 1 313 ? -20.668 -9.602 33.819 1.00 95.31 313 ASP A N 1
ATOM 2453 C CA . ASP A 1 313 ? -20.593 -10.320 35.096 1.00 95.31 313 ASP A CA 1
ATOM 2454 C C . ASP A 1 313 ? -20.741 -9.359 36.290 1.00 95.31 313 ASP A C 1
ATOM 2456 O O . ASP A 1 313 ? -21.463 -9.650 37.248 1.00 95.31 313 ASP A O 1
ATOM 2460 N N . HIS A 1 314 ? -20.100 -8.185 36.226 1.00 93.62 314 HIS A N 1
ATOM 2461 C CA . HIS A 1 314 ? -20.245 -7.151 37.252 1.00 93.62 314 HIS A CA 1
ATOM 2462 C C . HIS A 1 314 ? -21.669 -6.592 37.300 1.00 93.62 314 HIS A C 1
ATOM 2464 O O . HIS A 1 314 ? -22.197 -6.397 38.393 1.00 93.62 314 HIS A O 1
ATOM 2470 N N . ASP A 1 315 ? -22.306 -6.348 36.154 1.00 91.94 315 ASP A N 1
ATOM 2471 C CA . ASP A 1 315 ? -23.680 -5.849 36.092 1.00 91.94 315 ASP A CA 1
ATOM 2472 C C . ASP A 1 315 ? -24.668 -6.874 36.666 1.00 91.94 315 ASP A C 1
ATOM 2474 O O . ASP A 1 315 ? -25.555 -6.517 37.447 1.00 91.94 315 ASP A O 1
ATOM 2478 N N . VAL A 1 316 ? -24.480 -8.160 36.355 1.00 96.50 316 VAL A N 1
ATOM 2479 C CA . VAL A 1 316 ? -25.281 -9.254 36.922 1.00 96.50 316 VAL A CA 1
ATOM 2480 C C . VAL A 1 316 ? -25.101 -9.341 38.437 1.00 96.50 316 VAL A C 1
ATOM 2482 O O . VAL A 1 316 ? -26.096 -9.450 39.159 1.00 96.50 316 VAL A O 1
ATOM 2485 N N . GLU A 1 317 ? -23.870 -9.256 38.943 1.00 95.25 317 GLU A N 1
ATOM 2486 C CA . GLU A 1 317 ? -23.617 -9.287 40.387 1.00 95.25 317 GLU A CA 1
ATOM 2487 C C . GLU A 1 317 ? -24.186 -8.045 41.087 1.00 95.25 317 GLU A C 1
ATOM 2489 O O . GLU A 1 317 ? -24.807 -8.150 42.145 1.00 95.25 317 GLU A O 1
ATOM 2494 N N . MET A 1 318 ? -24.066 -6.867 40.473 1.00 88.00 318 MET A N 1
ATOM 2495 C CA . MET A 1 318 ? -24.661 -5.631 40.982 1.00 88.00 318 MET A CA 1
ATOM 2496 C C . MET A 1 318 ? -26.185 -5.733 41.072 1.00 88.00 318 MET A C 1
ATOM 2498 O O . MET A 1 318 ? -26.766 -5.341 42.088 1.00 88.00 318 MET A O 1
ATOM 2502 N N . GLU A 1 319 ? -26.846 -6.284 40.054 1.00 93.94 319 GLU A N 1
ATOM 2503 C CA . GLU A 1 319 ? -28.290 -6.521 40.084 1.00 93.94 319 GLU A CA 1
ATOM 2504 C C . GLU A 1 319 ? -28.678 -7.598 41.105 1.00 93.94 319 GLU A C 1
ATOM 2506 O O . GLU A 1 319 ? -29.660 -7.437 41.835 1.00 93.94 319 GLU A O 1
ATOM 2511 N N . ARG A 1 320 ? -27.886 -8.666 41.248 1.00 97.25 320 ARG A N 1
ATOM 2512 C CA . ARG A 1 320 ? -28.082 -9.689 42.286 1.00 97.25 320 ARG A CA 1
ATOM 2513 C C . ARG A 1 320 ? -28.010 -9.081 43.688 1.00 97.25 320 ARG A C 1
ATOM 2515 O O . ARG A 1 320 ? -28.936 -9.279 44.475 1.00 97.25 320 ARG A O 1
ATOM 2522 N N . LEU A 1 321 ? -26.967 -8.306 43.987 1.00 93.75 321 LEU A N 1
ATOM 2523 C CA . LEU A 1 321 ? -26.792 -7.639 45.280 1.00 93.75 321 LEU A CA 1
ATOM 2524 C C . LEU A 1 321 ? -27.890 -6.600 45.534 1.00 93.75 321 LEU A C 1
ATOM 2526 O O . LEU A 1 321 ? -28.419 -6.524 46.642 1.00 93.75 321 LEU A O 1
ATOM 2530 N N . ARG A 1 322 ? -28.299 -5.832 44.516 1.00 94.19 322 ARG A N 1
ATOM 2531 C CA . ARG A 1 322 ? -29.445 -4.909 44.619 1.00 94.19 322 ARG A CA 1
ATOM 2532 C C . ARG A 1 322 ? -30.731 -5.641 44.982 1.00 94.19 322 ARG A C 1
ATOM 2534 O O . ARG A 1 322 ? -31.447 -5.194 45.878 1.00 94.19 322 ARG A O 1
ATOM 2541 N N . ASN A 1 323 ? -31.006 -6.763 44.323 1.00 94.00 323 ASN A N 1
ATOM 2542 C CA . ASN A 1 323 ? -32.175 -7.591 44.607 1.00 94.00 323 ASN A CA 1
ATOM 2543 C C . ASN A 1 323 ? -32.110 -8.197 46.015 1.00 94.00 323 ASN A C 1
ATOM 2545 O O . ASN A 1 323 ? -33.115 -8.203 46.729 1.00 94.00 323 ASN A O 1
ATOM 2549 N N . GLU A 1 324 ? -30.932 -8.640 46.456 1.00 95.00 324 GLU A N 1
ATOM 2550 C CA . GLU A 1 324 ? -30.723 -9.147 47.811 1.00 95.00 324 GLU A CA 1
ATOM 2551 C C . GLU A 1 324 ? -30.984 -8.058 48.859 1.00 95.00 324 GLU A C 1
ATOM 2553 O O . GLU A 1 324 ? -31.793 -8.272 49.767 1.00 95.00 324 GLU A O 1
ATOM 2558 N N . VAL A 1 325 ? -30.417 -6.860 48.680 1.00 91.31 325 VAL A N 1
ATOM 2559 C CA . VAL A 1 325 ? -30.650 -5.694 49.549 1.00 91.31 325 VAL A CA 1
ATOM 2560 C C . VAL A 1 325 ? -32.126 -5.288 49.556 1.00 91.31 325 VAL A C 1
ATOM 2562 O O . VAL A 1 325 ? -32.681 -5.021 50.622 1.00 91.31 325 VAL A O 1
ATOM 2565 N N . ALA A 1 326 ? -32.801 -5.278 48.403 1.00 91.75 326 ALA A N 1
ATOM 2566 C CA . ALA A 1 326 ? -34.233 -4.992 48.324 1.00 91.75 326 ALA A CA 1
ATOM 2567 C C . ALA A 1 326 ? -35.069 -6.047 49.072 1.00 91.75 326 ALA A C 1
ATOM 2569 O O . ALA A 1 326 ? -35.995 -5.702 49.814 1.00 91.75 326 ALA A O 1
ATOM 2570 N N . SER A 1 327 ? -34.715 -7.329 48.950 1.00 93.69 327 SER A N 1
ATOM 2571 C CA . SER A 1 327 ? -35.379 -8.421 49.669 1.00 93.69 327 SER A CA 1
ATOM 2572 C C . SER A 1 327 ? -35.140 -8.354 51.184 1.00 93.69 327 SER A C 1
ATOM 2574 O O . SER A 1 327 ? -36.056 -8.575 51.974 1.00 93.69 327 SER A O 1
ATOM 2576 N N . ALA A 1 328 ? -33.929 -7.994 51.614 1.00 89.38 328 ALA A N 1
ATOM 2577 C CA . ALA A 1 328 ? -33.601 -7.817 53.022 1.00 89.38 328 ALA A CA 1
ATOM 2578 C C . ALA A 1 328 ? -34.352 -6.614 53.605 1.00 89.38 328 ALA A C 1
ATOM 2580 O O . ALA A 1 328 ? -34.912 -6.703 54.696 1.00 89.38 328 ALA A O 1
ATOM 2581 N N . ARG A 1 329 ? -34.443 -5.514 52.845 1.00 87.00 329 ARG A N 1
ATOM 2582 C CA . ARG A 1 329 ? -35.176 -4.307 53.238 1.00 87.00 329 ARG A CA 1
ATOM 2583 C C . ARG A 1 329 ? -36.674 -4.564 53.387 1.00 87.00 329 ARG A C 1
ATOM 2585 O O . ARG A 1 329 ? -37.257 -4.122 54.372 1.00 87.00 329 ARG A O 1
ATOM 2592 N N . THR A 1 330 ? -37.290 -5.294 52.456 1.00 90.06 330 THR A N 1
ATOM 2593 C CA . THR A 1 330 ? -38.716 -5.664 52.546 1.00 90.06 330 THR A CA 1
ATOM 2594 C C . THR A 1 330 ? -38.985 -6.575 53.742 1.00 90.06 330 THR A C 1
ATOM 2596 O O . THR A 1 330 ? -39.877 -6.273 54.532 1.00 90.06 330 THR A O 1
ATOM 2599 N N . LYS A 1 331 ? -38.158 -7.608 53.960 1.00 90.56 331 LYS A N 1
ATOM 2600 C CA . LYS A 1 331 ? -38.241 -8.473 55.152 1.00 90.56 331 LYS A CA 1
ATOM 2601 C C . LYS A 1 331 ? -38.075 -7.690 56.455 1.00 90.56 331 LYS A C 1
ATOM 2603 O O . LYS A 1 331 ? -38.837 -7.909 57.391 1.00 90.56 331 LYS A O 1
ATOM 2608 N N . ALA A 1 332 ? -37.112 -6.769 56.522 1.00 83.88 332 ALA A N 1
ATOM 2609 C CA . ALA A 1 332 ? -36.904 -5.919 57.693 1.00 83.88 332 ALA A CA 1
ATOM 2610 C C . ALA A 1 332 ? -38.113 -5.007 57.950 1.00 83.88 332 ALA A C 1
ATOM 2612 O O . ALA A 1 332 ? -38.574 -4.905 59.084 1.00 83.88 332 ALA A O 1
ATOM 2613 N N . GLN A 1 333 ? -38.673 -4.400 56.900 1.00 84.00 333 GLN A N 1
ATOM 2614 C CA . GLN A 1 333 ? -39.856 -3.546 57.000 1.00 84.00 333 GLN A CA 1
ATOM 2615 C C . GLN A 1 333 ? -41.104 -4.334 57.429 1.00 84.00 333 GLN A C 1
ATOM 2617 O O . GLN A 1 333 ? -41.907 -3.835 58.217 1.00 84.00 333 GLN A O 1
ATOM 2622 N N . GLU A 1 334 ? -41.266 -5.570 56.955 1.00 83.69 334 GLU A N 1
ATOM 2623 C CA . GLU A 1 334 ? -42.362 -6.454 57.353 1.00 83.69 334 GLU A CA 1
ATOM 2624 C C . GLU A 1 334 ? -42.205 -6.950 58.794 1.00 83.69 334 GLU A C 1
ATOM 2626 O O . GLU A 1 334 ? -43.149 -6.847 59.574 1.00 83.69 334 GLU A O 1
ATOM 2631 N N . ALA A 1 335 ? -41.000 -7.361 59.201 1.00 81.81 335 ALA A N 1
ATOM 2632 C CA . ALA A 1 335 ? -40.697 -7.685 60.595 1.00 81.81 335 ALA A CA 1
ATOM 2633 C C . ALA A 1 335 ? -40.956 -6.488 61.525 1.00 81.81 33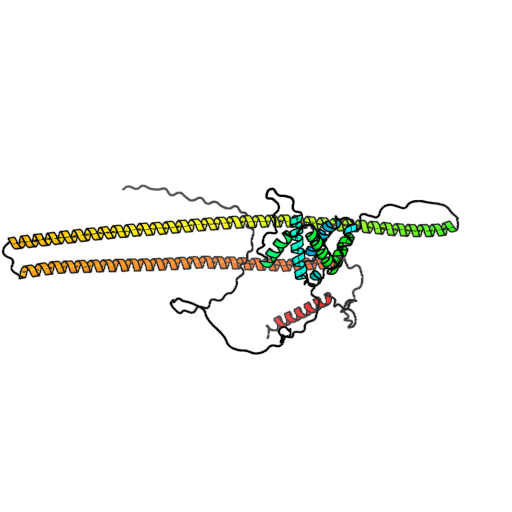5 ALA A C 1
ATOM 2635 O O . ALA A 1 335 ? -41.511 -6.656 62.609 1.00 81.81 335 ALA A O 1
ATOM 2636 N N . GLN A 1 336 ? -40.625 -5.272 61.084 1.00 82.56 336 GLN A N 1
ATOM 2637 C CA . GLN A 1 336 ? -40.889 -4.045 61.829 1.00 82.56 336 GLN A CA 1
ATOM 2638 C C . GLN A 1 336 ? -42.390 -3.717 61.890 1.00 82.56 336 GLN A C 1
ATOM 2640 O O . GLN A 1 336 ? -42.870 -3.315 62.948 1.00 82.56 336 GLN A O 1
ATOM 2645 N N . ARG A 1 337 ? -43.162 -3.954 60.814 1.00 81.69 337 ARG A N 1
ATOM 2646 C CA . ARG A 1 337 ? -44.636 -3.849 60.841 1.00 81.69 337 ARG A CA 1
ATOM 2647 C C . ARG A 1 337 ? -45.261 -4.858 61.796 1.00 81.69 337 ARG A C 1
ATOM 2649 O O . ARG A 1 337 ? -46.127 -4.472 62.573 1.00 81.69 337 ARG A O 1
ATOM 2656 N N . VAL A 1 338 ? -44.830 -6.117 61.759 1.00 82.50 338 VAL A N 1
ATOM 2657 C CA . VAL A 1 338 ? -45.339 -7.174 62.646 1.00 82.50 338 VAL A CA 1
ATOM 2658 C C . VAL A 1 338 ? -44.964 -6.880 64.099 1.00 82.50 338 VAL A C 1
ATOM 2660 O O . VAL A 1 338 ? -45.810 -6.990 64.980 1.00 82.50 338 VAL A O 1
ATOM 2663 N N . ALA A 1 339 ? -43.736 -6.426 64.365 1.00 79.81 339 ALA A N 1
ATOM 2664 C CA . ALA A 1 339 ? -43.320 -5.991 65.696 1.00 79.81 339 ALA A CA 1
ATOM 2665 C C . ALA A 1 339 ? -44.146 -4.793 66.195 1.00 79.81 339 ALA A C 1
ATOM 2667 O O . ALA A 1 339 ? -44.576 -4.801 67.344 1.00 79.81 339 ALA A O 1
ATOM 2668 N N . ALA A 1 340 ? -44.432 -3.807 65.337 1.00 76.62 340 ALA A N 1
ATOM 2669 C CA . ALA A 1 340 ? -45.285 -2.669 65.679 1.00 76.62 340 ALA A CA 1
ATOM 2670 C C . ALA A 1 340 ? -46.746 -3.084 65.933 1.00 76.62 340 ALA A C 1
ATOM 2672 O O . ALA A 1 340 ? -47.349 -2.614 66.892 1.00 76.62 340 ALA A O 1
ATOM 2673 N N . GLN A 1 341 ? -47.307 -3.994 65.128 1.00 78.00 341 GLN A N 1
ATOM 2674 C CA . GLN A 1 341 ? -48.653 -4.543 65.344 1.00 78.00 341 GLN A CA 1
ATOM 2675 C C . GLN A 1 341 ? -48.739 -5.351 66.642 1.00 78.00 341 GLN A C 1
ATOM 2677 O O . GLN A 1 341 ? -49.686 -5.178 67.404 1.00 78.00 341 GLN A O 1
ATOM 2682 N N . ASN A 1 342 ? -47.740 -6.188 66.926 1.00 75.94 342 ASN A N 1
ATOM 2683 C CA . ASN A 1 342 ? -47.677 -6.968 68.160 1.00 75.94 342 ASN A CA 1
ATOM 2684 C C . ASN A 1 342 ? -47.468 -6.073 69.391 1.00 75.94 342 ASN A C 1
ATOM 2686 O O . ASN A 1 342 ? -48.092 -6.311 70.422 1.00 75.94 342 ASN A O 1
ATOM 2690 N N . ALA A 1 343 ? -46.647 -5.022 69.288 1.00 75.00 343 ALA A N 1
ATOM 2691 C CA . ALA A 1 343 ? -46.479 -4.024 70.343 1.00 75.00 343 ALA A CA 1
ATOM 2692 C C . ALA A 1 343 ? -47.779 -3.238 70.590 1.00 75.00 343 ALA A C 1
ATOM 2694 O O . ALA A 1 343 ? -48.186 -3.086 71.739 1.00 75.00 343 ALA A O 1
ATOM 2695 N N . ALA A 1 344 ? -48.478 -2.819 69.529 1.00 67.50 344 ALA A N 1
ATOM 2696 C CA . ALA A 1 344 ? -49.779 -2.160 69.637 1.00 67.50 344 ALA A CA 1
ATOM 2697 C C . ALA A 1 344 ? -50.842 -3.085 70.260 1.00 67.50 344 ALA A C 1
ATOM 2699 O O . ALA A 1 344 ? -51.580 -2.666 71.147 1.00 67.50 344 ALA A O 1
ATOM 2700 N N . ALA A 1 345 ? -50.886 -4.364 69.871 1.00 66.25 345 ALA A N 1
ATOM 2701 C CA . ALA A 1 345 ? -51.791 -5.352 70.459 1.00 66.25 345 ALA A CA 1
ATOM 2702 C C . ALA A 1 345 ? -51.491 -5.613 71.949 1.00 66.25 345 ALA A C 1
ATOM 2704 O O . ALA A 1 345 ? -52.414 -5.704 72.758 1.00 66.25 345 ALA A O 1
ATOM 2705 N N . GLN A 1 346 ? -50.212 -5.671 72.338 1.00 65.31 346 GLN A N 1
ATOM 2706 C CA . GLN A 1 346 ? -49.805 -5.783 73.744 1.00 65.31 346 GLN A CA 1
ATOM 2707 C C . GLN A 1 346 ? -50.148 -4.533 74.565 1.00 65.31 346 GLN A C 1
ATOM 2709 O O . GLN A 1 346 ? -50.486 -4.661 75.742 1.00 65.31 346 GLN A O 1
ATOM 2714 N N . GLN A 1 347 ? -50.097 -3.341 73.964 1.00 59.94 347 GLN A N 1
ATOM 2715 C CA . GLN A 1 347 ? -50.518 -2.096 74.612 1.00 59.94 347 GLN A CA 1
ATOM 2716 C C . GLN A 1 347 ? -52.044 -2.019 74.781 1.00 59.94 347 GLN A C 1
ATOM 2718 O O . GLN A 1 347 ? -52.505 -1.645 75.856 1.00 59.94 347 GLN A O 1
ATOM 2723 N N . ILE A 1 348 ? -52.834 -2.470 73.797 1.00 56.09 348 ILE A N 1
ATOM 2724 C CA . ILE A 1 348 ? -54.309 -2.543 73.895 1.00 56.09 348 ILE A CA 1
ATOM 2725 C C . ILE A 1 348 ? -54.752 -3.532 74.991 1.00 56.09 348 ILE A C 1
ATOM 2727 O O . ILE A 1 348 ? -55.732 -3.281 75.688 1.00 56.09 348 ILE A O 1
ATOM 2731 N N . SER A 1 349 ? -54.011 -4.625 75.211 1.00 55.44 349 SER A N 1
ATOM 2732 C CA . SER A 1 349 ? -54.266 -5.562 76.320 1.00 55.44 349 SER A CA 1
ATOM 2733 C C . SER A 1 349 ? -53.799 -5.074 77.699 1.00 55.44 349 SER A C 1
ATOM 2735 O O . SER A 1 349 ? -54.170 -5.695 78.694 1.00 55.44 349 SER A O 1
ATOM 2737 N N . ARG A 1 350 ? -53.002 -3.999 77.794 1.00 49.62 350 ARG A N 1
ATOM 2738 C CA . ARG A 1 350 ? -52.494 -3.468 79.074 1.00 49.62 350 ARG A CA 1
ATOM 2739 C C . ARG A 1 350 ? -53.357 -2.384 79.716 1.00 49.62 350 ARG A C 1
ATOM 2741 O O . ARG A 1 350 ? -53.050 -1.992 80.833 1.00 49.62 350 ARG A O 1
ATOM 2748 N N . GLY A 1 351 ? -54.443 -1.961 79.075 1.00 48.53 351 GLY A N 1
ATOM 2749 C CA . GLY A 1 351 ? -55.521 -1.211 79.726 1.00 48.53 351 GLY A CA 1
ATOM 2750 C C . GLY A 1 351 ? -55.236 0.236 80.135 1.00 48.53 351 GLY A C 1
ATOM 2751 O O . GLY A 1 351 ? -56.203 0.968 80.255 1.00 48.53 351 GLY A O 1
ATOM 2752 N N . ASP A 1 352 ? -53.986 0.686 80.267 1.00 51.78 352 ASP A N 1
ATOM 2753 C CA . ASP A 1 352 ? -53.678 2.044 80.738 1.00 51.78 352 ASP A CA 1
ATOM 2754 C C . ASP A 1 352 ? -52.429 2.604 80.038 1.00 51.78 352 ASP A C 1
ATOM 2756 O O . ASP A 1 352 ? -51.308 2.290 80.435 1.00 51.78 352 ASP A O 1
ATOM 2760 N N . ILE A 1 353 ? -52.595 3.430 78.996 1.00 48.50 353 ILE A N 1
ATOM 2761 C CA . ILE A 1 353 ? -51.540 4.351 78.532 1.00 48.50 353 ILE A CA 1
ATOM 2762 C C . ILE A 1 353 ? -52.200 5.677 78.140 1.00 48.50 353 ILE A C 1
ATOM 2764 O O . ILE A 1 353 ? -53.020 5.735 77.222 1.00 48.50 353 ILE A O 1
ATOM 2768 N N . GLU A 1 354 ? -51.838 6.734 78.862 1.00 58.00 354 GLU A N 1
ATOM 2769 C CA . GLU A 1 354 ? -52.254 8.115 78.611 1.00 58.00 354 GLU A CA 1
ATOM 2770 C C . GLU A 1 354 ? -51.755 8.606 77.230 1.00 58.00 354 GLU A C 1
ATOM 2772 O O . GLU A 1 354 ? -50.639 8.264 76.824 1.00 58.00 354 GLU A O 1
ATOM 2777 N N . PRO A 1 355 ? -52.512 9.460 76.508 1.00 57.38 355 PRO A N 1
ATOM 2778 C CA . PRO A 1 355 ? -52.193 9.909 75.142 1.00 57.38 355 PRO A CA 1
ATOM 2779 C C . PRO A 1 355 ? -50.801 10.542 74.965 1.00 57.38 355 PRO A C 1
ATOM 2781 O O . PRO A 1 355 ? -50.282 10.599 73.853 1.00 57.38 355 PRO A O 1
ATOM 2784 N N . VAL A 1 356 ? -50.194 11.010 76.057 1.00 57.97 356 VAL A N 1
ATOM 2785 C CA . VAL A 1 356 ? -48.907 11.719 76.085 1.00 57.97 356 VAL A CA 1
ATOM 2786 C C . VAL A 1 356 ? -47.702 10.773 75.923 1.00 57.97 356 VAL A C 1
ATOM 2788 O O . VAL A 1 356 ? -46.674 11.176 75.386 1.00 57.97 356 VAL A O 1
ATOM 2791 N N . GLU A 1 357 ? -47.808 9.501 76.324 1.00 61.59 357 GLU A N 1
ATOM 2792 C CA . GLU A 1 357 ? -46.692 8.534 76.246 1.00 61.59 357 GLU A CA 1
ATOM 2793 C C . GLU A 1 357 ? -46.512 7.922 74.846 1.00 61.59 357 GLU A C 1
ATOM 2795 O O . GLU A 1 357 ? -45.395 7.583 74.445 1.00 61.59 357 GLU A O 1
ATOM 2800 N N . LEU A 1 358 ? -47.598 7.815 74.073 1.00 65.12 358 LEU A N 1
ATOM 2801 C CA . LEU A 1 358 ? -47.566 7.308 72.697 1.00 65.12 358 LEU A CA 1
ATOM 2802 C C . LEU A 1 358 ? -46.869 8.290 71.745 1.00 65.12 358 LEU A C 1
ATOM 2804 O O . LEU A 1 358 ? -46.122 7.870 70.858 1.00 65.12 358 LEU A O 1
ATOM 2808 N N . ASP A 1 359 ? -47.085 9.588 71.961 1.00 70.12 359 ASP A N 1
ATOM 2809 C CA . ASP A 1 359 ? -46.494 10.659 71.158 1.00 70.12 359 ASP A CA 1
ATOM 2810 C C . ASP A 1 359 ? -44.970 10.713 71.356 1.00 70.12 359 ASP A C 1
ATOM 2812 O O . ASP A 1 359 ? -44.207 10.704 70.390 1.00 70.12 359 ASP A O 1
ATOM 2816 N N . PHE A 1 360 ? -44.509 10.595 72.607 1.00 77.50 360 PHE A N 1
ATOM 2817 C CA . PHE A 1 360 ? -43.083 10.534 72.939 1.00 77.50 360 PHE A CA 1
ATOM 2818 C C . PHE A 1 360 ? -42.370 9.330 72.297 1.00 77.50 360 PHE A C 1
ATOM 2820 O O . PHE A 1 360 ? -41.238 9.440 71.817 1.00 77.50 360 PHE A O 1
ATOM 2827 N N . PHE A 1 361 ? -43.026 8.166 72.246 1.00 80.00 361 PHE A N 1
ATOM 2828 C CA . PHE A 1 361 ? -42.443 6.967 71.639 1.00 80.00 361 PHE A CA 1
ATOM 2829 C C . PHE A 1 361 ? -42.379 7.066 70.105 1.00 80.00 361 PHE A C 1
ATOM 2831 O O . PHE A 1 361 ? -41.370 6.694 69.498 1.00 80.00 361 PHE A O 1
ATOM 2838 N N . LEU A 1 362 ? -43.426 7.604 69.469 1.00 74.06 362 LEU A N 1
ATOM 2839 C CA . LEU A 1 362 ? -43.449 7.880 68.028 1.00 74.06 362 LEU A CA 1
ATOM 2840 C C . LEU A 1 362 ? -42.386 8.907 67.633 1.00 74.06 362 LEU A C 1
ATOM 2842 O O . LEU A 1 362 ? -41.684 8.708 66.640 1.00 74.06 362 LEU A O 1
ATOM 2846 N N . GLU A 1 363 ? -42.220 9.964 68.425 1.00 78.88 363 GLU A N 1
ATOM 2847 C CA . GLU A 1 363 ? -41.201 10.987 68.204 1.00 78.88 363 GLU A CA 1
ATOM 2848 C C . GLU A 1 363 ? -39.783 10.417 68.361 1.00 78.88 363 GLU A C 1
ATOM 2850 O O . GLU A 1 363 ? -38.915 10.670 67.524 1.00 78.88 363 GLU A O 1
ATOM 2855 N N . GLN A 1 364 ? -39.555 9.543 69.346 1.00 83.19 364 GLN A N 1
ATOM 2856 C CA . GLN A 1 364 ? -38.272 8.859 69.517 1.00 83.19 364 GLN A CA 1
ATOM 2857 C C . GLN A 1 364 ? -37.938 7.920 68.343 1.00 83.19 364 GLN A C 1
ATOM 2859 O O . GLN A 1 364 ? -36.795 7.893 67.874 1.00 83.19 364 GLN A O 1
ATOM 2864 N N . VAL A 1 365 ? -38.911 7.147 67.848 1.00 80.12 365 VAL A N 1
ATOM 2865 C CA . VAL A 1 365 ? -38.712 6.233 66.709 1.00 80.12 365 VAL A CA 1
ATOM 2866 C C . VAL A 1 365 ? -38.510 7.010 65.405 1.00 80.12 365 VAL A C 1
ATOM 2868 O O . VAL A 1 365 ? -37.595 6.684 64.645 1.00 80.12 365 VAL A O 1
ATOM 2871 N N . ASN A 1 366 ? -39.286 8.069 65.168 1.00 77.00 366 ASN A N 1
ATOM 2872 C CA . ASN A 1 366 ? -39.104 8.954 64.015 1.00 77.00 366 ASN A CA 1
ATOM 2873 C C . ASN A 1 366 ? -37.763 9.695 64.069 1.00 77.00 366 ASN A C 1
ATOM 2875 O O . ASN A 1 366 ? -37.081 9.790 63.049 1.00 77.00 366 ASN A O 1
ATOM 2879 N N . GLY A 1 367 ? -37.339 10.148 65.252 1.00 86.44 367 GLY A N 1
ATOM 2880 C CA . GLY A 1 367 ? -36.028 10.760 65.464 1.00 86.44 367 GLY A CA 1
ATOM 2881 C C . GLY A 1 367 ? -34.885 9.796 65.142 1.00 86.44 367 GLY A C 1
ATOM 2882 O O . GLY A 1 367 ? -33.954 10.151 64.418 1.00 86.44 367 GLY A O 1
ATOM 2883 N N . ARG A 1 368 ? -34.981 8.537 65.588 1.00 85.12 368 ARG A N 1
ATOM 2884 C CA . ARG A 1 368 ? -34.008 7.485 65.243 1.00 85.12 368 ARG A CA 1
ATOM 2885 C C . ARG A 1 368 ? -33.977 7.180 63.746 1.00 85.12 368 ARG A C 1
ATOM 2887 O O . ARG A 1 368 ? -32.894 7.044 63.181 1.00 85.12 368 ARG A O 1
ATOM 2894 N N . LEU A 1 369 ? -35.140 7.103 63.099 1.00 82.00 369 LEU A N 1
ATOM 2895 C CA . LEU A 1 369 ? -35.233 6.864 61.658 1.00 82.00 369 LEU A CA 1
ATOM 2896 C C . LEU A 1 369 ? -34.636 8.031 60.854 1.00 82.00 369 LEU A C 1
ATOM 2898 O O . LEU A 1 369 ? -33.907 7.807 59.890 1.00 82.00 369 LEU A O 1
ATOM 2902 N N . GLY A 1 370 ? -34.891 9.270 61.285 1.00 84.62 370 GLY A N 1
ATOM 2903 C CA . GLY A 1 370 ? -34.315 10.478 60.697 1.00 84.62 370 GLY A CA 1
ATOM 2904 C C . GLY A 1 370 ? -32.794 10.530 60.835 1.00 84.62 370 GLY A C 1
ATOM 2905 O O . GLY A 1 370 ? -32.104 10.804 59.854 1.00 84.62 370 GLY A O 1
ATOM 2906 N N . HIS A 1 371 ? -32.263 10.195 62.015 1.00 86.12 371 HIS A N 1
ATOM 2907 C CA . HIS A 1 371 ? -30.819 10.097 62.230 1.00 86.12 371 HIS A CA 1
ATOM 2908 C C . HIS A 1 371 ? -30.171 9.017 61.356 1.00 86.12 371 HIS A C 1
ATOM 2910 O O . HIS A 1 371 ? -29.177 9.310 60.698 1.00 86.12 371 HIS A O 1
ATOM 2916 N N . SER A 1 372 ? -30.763 7.822 61.266 1.00 87.81 372 SER A N 1
ATOM 2917 C CA . SER A 1 372 ? -30.236 6.736 60.427 1.00 87.81 372 SER A CA 1
ATOM 2918 C C . SER A 1 372 ? -30.247 7.087 58.932 1.00 87.81 372 SER A C 1
ATOM 2920 O O . SER A 1 372 ? -29.276 6.821 58.225 1.00 87.81 372 SER A O 1
ATOM 2922 N N . LEU A 1 373 ? -31.300 7.753 58.440 1.00 85.69 373 LEU A N 1
ATOM 2923 C CA . LEU A 1 373 ? -31.363 8.211 57.047 1.00 85.69 373 LEU A CA 1
ATOM 2924 C C . LEU A 1 373 ? -30.297 9.276 56.743 1.00 85.69 373 LEU A C 1
ATOM 2926 O O . LEU A 1 373 ? -29.711 9.287 55.657 1.00 85.69 373 LEU A O 1
ATOM 2930 N N . LEU A 1 374 ? -30.051 10.182 57.692 1.00 91.50 374 LEU A N 1
ATOM 2931 C CA . LEU A 1 374 ? -29.058 11.243 57.547 1.00 91.50 374 LEU A CA 1
ATOM 2932 C C . LEU A 1 374 ? -27.630 10.685 57.575 1.00 91.50 374 LEU A C 1
ATOM 2934 O O . LEU A 1 374 ? -26.806 11.084 56.752 1.00 91.50 374 LEU A O 1
ATOM 2938 N N . GLU A 1 375 ? -27.369 9.728 58.464 1.00 90.69 375 GLU A N 1
ATOM 2939 C CA . GLU A 1 375 ? -26.113 8.981 58.544 1.00 90.69 375 GLU A CA 1
ATOM 2940 C C . GLU A 1 375 ? -25.834 8.237 57.231 1.00 90.69 375 GLU A C 1
ATOM 2942 O O . GLU A 1 375 ? -24.791 8.452 56.614 1.00 90.69 375 GLU A O 1
ATOM 2947 N N . GLN A 1 376 ? -26.818 7.503 56.700 1.00 90.12 376 GLN A N 1
ATOM 2948 C CA . GLN A 1 376 ? -26.693 6.814 55.412 1.00 90.12 376 GLN A CA 1
ATOM 2949 C C . GLN A 1 376 ? -26.420 7.789 54.250 1.00 90.12 376 GLN A C 1
ATOM 2951 O O . GLN A 1 376 ? -25.599 7.523 53.367 1.00 90.12 376 GLN A O 1
ATOM 2956 N N . GLN A 1 377 ? -27.080 8.954 54.233 1.00 85.12 377 GLN A N 1
ATOM 2957 C CA . GLN A 1 377 ? -26.815 9.984 53.225 1.00 85.12 377 GLN A CA 1
ATOM 2958 C C . GLN A 1 377 ? -25.390 10.552 53.354 1.00 85.12 377 GLN A C 1
ATOM 2960 O O . GLN A 1 377 ? -24.754 10.886 52.347 1.00 85.12 377 GLN A O 1
ATOM 2965 N N . GLN A 1 378 ? -24.882 10.685 54.578 1.00 91.44 378 GLN A N 1
ATOM 2966 C CA . GLN A 1 378 ? -23.536 11.176 54.844 1.00 91.44 378 GLN A CA 1
ATOM 2967 C C . GLN A 1 378 ? -22.469 10.166 54.410 1.00 91.44 378 GLN A C 1
ATOM 2969 O O . GLN A 1 378 ? -21.510 10.571 53.748 1.00 91.44 378 GLN A O 1
ATOM 2974 N N . GLU A 1 379 ? -22.671 8.877 54.677 1.00 91.81 379 GLU A N 1
ATOM 2975 C CA . GLU A 1 379 ? -21.812 7.791 54.192 1.00 91.81 379 GLU A CA 1
ATOM 2976 C C . GLU A 1 379 ? -21.747 7.764 52.663 1.00 91.81 379 GLU A C 1
ATOM 2978 O O . GLU A 1 379 ? -20.659 7.779 52.087 1.00 91.81 379 GLU A O 1
ATOM 2983 N N . GLN A 1 380 ? -22.894 7.846 51.976 1.00 85.62 380 GLN A N 1
ATOM 2984 C CA . GLN A 1 380 ? -22.913 7.904 50.510 1.00 85.62 380 GLN A CA 1
ATOM 2985 C C . GLN A 1 380 ? -22.171 9.128 49.962 1.00 85.62 380 GLN A C 1
ATOM 2987 O O . GLN A 1 380 ? -21.442 9.039 48.970 1.00 85.62 380 GLN A O 1
ATOM 2992 N N . ARG A 1 381 ? -22.319 10.293 50.608 1.00 85.75 381 ARG A N 1
ATOM 2993 C CA . ARG A 1 381 ? -21.564 11.497 50.227 1.00 85.75 381 ARG A CA 1
ATOM 2994 C C . ARG A 1 381 ? -20.069 11.321 50.447 1.00 85.75 381 ARG A C 1
ATOM 2996 O O . ARG A 1 381 ? -19.299 11.876 49.662 1.00 85.75 381 ARG A O 1
ATOM 3003 N N . GLN A 1 382 ? -19.669 10.607 51.491 1.00 92.81 382 GLN A N 1
ATOM 3004 C CA . GLN A 1 382 ? -18.271 10.350 51.801 1.00 92.81 382 GLN A CA 1
ATOM 3005 C C . GLN A 1 382 ? -17.653 9.372 50.795 1.00 92.81 382 GLN A C 1
ATOM 3007 O O . GLN A 1 382 ? -16.663 9.730 50.161 1.00 92.81 382 GLN A O 1
ATOM 3012 N N . ALA A 1 383 ? -18.316 8.252 50.504 1.00 93.94 383 ALA A N 1
ATOM 3013 C CA . ALA A 1 383 ? -17.894 7.312 49.465 1.00 93.94 383 ALA A CA 1
ATOM 3014 C C . ALA A 1 383 ? -17.755 7.997 48.089 1.00 93.94 383 ALA A C 1
ATOM 3016 O O . ALA A 1 383 ? -16.753 7.852 47.394 1.00 93.94 383 ALA A O 1
ATOM 3017 N N . MET A 1 384 ? -18.709 8.860 47.716 1.00 89.56 384 MET A N 1
ATOM 3018 C CA . MET A 1 384 ? -18.630 9.640 46.473 1.00 89.56 384 MET A CA 1
ATOM 3019 C C . MET A 1 384 ? -17.482 10.668 46.479 1.00 89.56 384 MET A C 1
ATOM 3021 O O . MET A 1 384 ? -16.972 11.059 45.426 1.00 89.56 384 MET A O 1
ATOM 3025 N N . LYS A 1 385 ? -17.088 11.199 47.643 1.00 94.12 385 LYS A N 1
ATOM 3026 C CA . LYS A 1 385 ? -15.905 12.071 47.752 1.00 94.12 385 LYS A CA 1
ATOM 3027 C C . LYS A 1 385 ? -14.618 11.269 47.580 1.00 94.12 385 LYS A C 1
ATOM 3029 O O . LYS A 1 385 ? -13.732 11.761 46.889 1.00 94.12 385 LYS A O 1
ATOM 3034 N N . GLU A 1 386 ? -14.552 10.069 48.143 1.00 95.62 386 GLU A N 1
ATOM 3035 C CA . GLU A 1 386 ? -13.402 9.167 48.040 1.00 95.62 386 GLU A CA 1
ATOM 3036 C C . GLU A 1 386 ? -13.190 8.699 46.602 1.00 95.62 386 GLU A C 1
ATOM 3038 O O . GLU A 1 386 ? -12.128 8.962 46.047 1.00 95.62 386 GLU A O 1
ATOM 3043 N N . ILE A 1 387 ? -14.234 8.202 45.930 1.00 94.81 387 ILE A N 1
ATOM 3044 C CA . ILE A 1 387 ? -14.173 7.835 44.503 1.00 94.81 387 ILE A CA 1
ATOM 3045 C C . ILE A 1 387 ? -13.705 9.025 43.651 1.00 94.81 387 ILE A C 1
ATOM 3047 O O . ILE A 1 387 ? -12.854 8.896 42.773 1.00 94.81 387 ILE A O 1
ATOM 3051 N N . ARG A 1 388 ? -14.222 10.234 43.914 1.00 93.50 388 ARG A N 1
ATOM 3052 C CA . ARG A 1 388 ? -13.780 11.438 43.189 1.00 93.50 388 ARG A CA 1
ATOM 3053 C C . ARG A 1 388 ? -12.332 11.815 43.486 1.00 93.50 388 ARG A C 1
ATOM 3055 O O . ARG A 1 388 ? -11.704 12.428 42.625 1.00 93.50 388 ARG A O 1
ATOM 3062 N N . ALA A 1 389 ? -11.823 11.541 44.682 1.00 95.56 389 ALA A N 1
ATOM 3063 C CA . ALA A 1 389 ? -10.421 11.761 45.014 1.00 95.56 389 ALA A CA 1
ATOM 3064 C C . ALA A 1 389 ? -9.531 10.744 44.289 1.00 95.56 389 ALA A C 1
ATOM 3066 O O . ALA A 1 389 ? -8.539 11.142 43.685 1.00 95.56 389 ALA A O 1
ATOM 3067 N N . GLU A 1 390 ? -9.950 9.483 44.251 1.00 96.56 390 GLU A N 1
ATOM 3068 C CA . GLU A 1 390 ? -9.243 8.394 43.581 1.00 96.56 390 GLU A CA 1
ATOM 3069 C C . GLU A 1 390 ? -9.175 8.607 42.062 1.00 96.56 390 GLU A C 1
ATOM 3071 O O . GLU A 1 390 ? -8.094 8.611 41.483 1.00 96.56 390 GLU A O 1
ATOM 3076 N N . ILE A 1 391 ? -10.299 8.945 41.414 1.00 94.75 391 ILE A N 1
ATOM 3077 C CA . ILE A 1 391 ? -10.330 9.297 39.982 1.00 94.75 391 ILE A CA 1
ATOM 3078 C C . ILE A 1 391 ? -9.402 10.479 39.688 1.00 94.75 391 ILE A C 1
ATOM 3080 O O . ILE A 1 391 ? -8.716 10.503 38.665 1.00 94.75 391 ILE A O 1
ATOM 3084 N N . LYS A 1 392 ? -9.369 11.489 40.566 1.00 94.38 392 LYS A N 1
ATOM 3085 C CA . LYS A 1 392 ? -8.455 12.624 40.393 1.00 94.38 392 LYS A CA 1
ATOM 3086 C C . LYS A 1 392 ? -6.998 12.183 40.458 1.00 94.38 392 LYS A C 1
ATOM 3088 O O . LYS A 1 392 ? -6.201 12.739 39.705 1.00 94.38 392 LYS A O 1
ATOM 3093 N N . GLU A 1 393 ? -6.668 11.220 41.309 1.00 96.50 393 GLU A N 1
ATOM 3094 C CA . GLU A 1 393 ? -5.316 10.680 41.411 1.00 96.50 393 GLU A CA 1
ATOM 3095 C C . GLU A 1 393 ? -4.948 9.840 40.188 1.00 96.50 393 GLU A C 1
ATOM 3097 O O . GLU A 1 393 ? -3.954 10.147 39.533 1.00 96.50 393 GLU A O 1
ATOM 3102 N N . PHE A 1 394 ? -5.821 8.930 39.747 1.00 96.88 394 PHE A N 1
ATOM 3103 C CA . PHE A 1 394 ? -5.620 8.185 38.499 1.00 96.88 394 PHE A CA 1
ATOM 3104 C C . PHE A 1 394 ? -5.420 9.105 37.292 1.00 96.88 394 PHE A C 1
ATOM 3106 O O . PHE A 1 394 ? -4.564 8.863 36.440 1.00 96.88 394 PHE A O 1
ATOM 3113 N N . LEU A 1 395 ? -6.173 10.206 37.207 1.00 97.62 395 LEU A N 1
ATOM 3114 C CA . LEU A 1 395 ? -5.995 11.193 36.142 1.00 97.62 395 LEU A CA 1
ATOM 3115 C C . LEU A 1 395 ? -4.662 11.947 36.249 1.00 97.62 395 LEU A C 1
ATOM 3117 O O . LEU A 1 395 ? -4.129 12.371 35.220 1.00 97.62 395 LEU A O 1
ATOM 3121 N N . ARG A 1 396 ? -4.119 12.155 37.455 1.00 97.06 396 ARG A N 1
ATOM 3122 C CA . ARG A 1 396 ? -2.769 12.716 37.624 1.00 97.06 396 ARG A CA 1
ATOM 3123 C C . ARG A 1 396 ? -1.714 11.720 37.178 1.00 97.06 396 ARG A C 1
ATOM 3125 O O . ARG A 1 396 ? -0.870 12.098 36.370 1.00 97.06 396 ARG A O 1
ATOM 3132 N N . GLU A 1 397 ? -1.800 10.474 37.627 1.00 97.12 397 GLU A N 1
ATOM 3133 C CA . GLU A 1 397 ? -0.868 9.410 37.248 1.00 97.12 397 GLU A CA 1
ATOM 3134 C C . GLU A 1 397 ? -0.877 9.173 35.737 1.00 97.12 397 GLU A C 1
ATOM 3136 O O . GLU A 1 397 ? 0.175 9.170 35.102 1.00 97.12 397 GLU A O 1
ATOM 3141 N N . THR A 1 398 ? -2.061 9.107 35.123 1.00 92.88 398 THR A N 1
ATOM 3142 C CA . THR A 1 398 ? -2.208 8.951 33.667 1.00 92.88 398 THR A CA 1
ATOM 3143 C C . THR A 1 398 ? -1.549 10.106 32.913 1.00 92.88 398 THR A C 1
ATOM 3145 O O . THR A 1 398 ? -0.847 9.894 31.922 1.00 92.88 398 THR A O 1
ATOM 3148 N N . ARG A 1 399 ? -1.729 11.349 33.381 1.00 95.94 399 ARG A N 1
ATOM 3149 C CA . ARG A 1 399 ? -1.054 12.507 32.776 1.00 95.94 399 ARG A CA 1
ATOM 3150 C C . ARG A 1 399 ? 0.457 12.461 32.985 1.00 95.94 399 ARG A C 1
ATOM 3152 O O . ARG A 1 399 ? 1.179 12.776 32.044 1.00 95.94 399 ARG A O 1
ATOM 3159 N N . ALA A 1 400 ? 0.932 12.073 34.166 1.00 95.81 400 ALA A N 1
ATOM 3160 C CA . ALA A 1 400 ? 2.357 11.966 34.465 1.00 95.81 400 ALA A CA 1
ATOM 3161 C C . ALA A 1 400 ? 3.036 10.893 33.598 1.00 95.81 400 ALA A C 1
ATOM 3163 O O . ALA A 1 400 ? 4.046 11.174 32.955 1.00 95.81 400 ALA A O 1
ATOM 3164 N N . LEU A 1 401 ? 2.430 9.707 33.483 1.00 95.44 401 LEU A N 1
ATOM 3165 C CA . LEU A 1 401 ? 2.891 8.630 32.603 1.00 95.44 401 LEU A CA 1
ATOM 3166 C C . LEU A 1 401 ? 2.884 9.058 31.130 1.00 95.44 401 LEU A C 1
ATOM 3168 O O . LEU A 1 401 ? 3.849 8.809 30.409 1.00 95.44 401 LEU A O 1
ATOM 3172 N N . SER A 1 402 ? 1.839 9.759 30.681 1.00 94.75 402 SER A N 1
ATOM 3173 C CA . SER A 1 402 ? 1.771 10.295 29.315 1.00 94.75 402 SER A CA 1
ATOM 3174 C C . SER A 1 402 ? 2.874 11.323 29.040 1.00 94.75 402 SER A C 1
ATOM 3176 O O . SER A 1 402 ? 3.502 11.28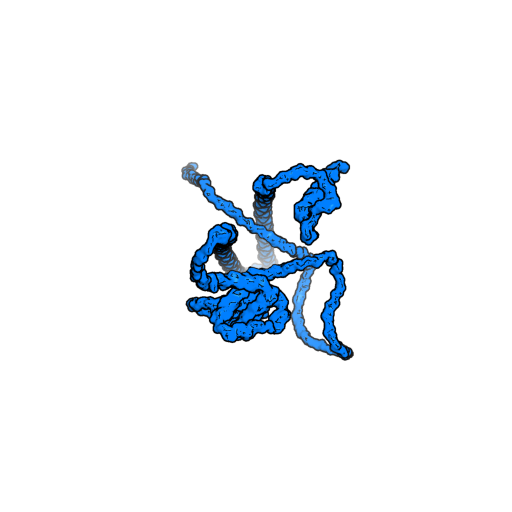5 27.981 1.00 94.75 402 SER A O 1
ATOM 3178 N N . GLN A 1 403 ? 3.166 12.209 29.997 1.00 95.62 403 GLN A N 1
ATOM 3179 C CA . GLN A 1 403 ? 4.269 13.165 29.887 1.00 95.62 403 GLN A CA 1
ATOM 3180 C C . GLN A 1 403 ? 5.627 12.457 29.858 1.00 95.62 403 GLN A C 1
ATOM 3182 O O . GLN A 1 403 ? 6.451 12.766 29.001 1.00 95.62 403 GLN A O 1
ATOM 3187 N N . GLN A 1 404 ? 5.847 11.473 30.733 1.00 95.69 404 GLN A N 1
ATOM 3188 C CA . GLN A 1 404 ? 7.078 10.685 30.745 1.00 95.69 404 GLN A CA 1
ATOM 3189 C C . GLN A 1 404 ? 7.277 9.935 29.422 1.00 95.69 404 GLN A C 1
ATOM 3191 O O . GLN A 1 404 ? 8.367 9.974 28.855 1.00 95.69 404 GLN A O 1
ATOM 3196 N N . SER A 1 405 ? 6.220 9.309 28.898 1.00 94.75 405 SER A N 1
ATOM 3197 C CA . SER A 1 405 ? 6.240 8.633 27.599 1.00 94.75 405 SER A CA 1
ATOM 3198 C C . SER A 1 405 ? 6.563 9.606 26.460 1.00 94.75 405 SER A C 1
ATOM 3200 O O . SER A 1 405 ? 7.431 9.315 25.637 1.00 94.75 405 SER A O 1
ATOM 3202 N N . ARG A 1 406 ? 5.963 10.807 26.455 1.00 94.88 406 ARG A N 1
ATOM 3203 C CA . ARG A 1 406 ? 6.273 11.859 25.474 1.00 94.88 406 ARG A CA 1
ATOM 3204 C C . ARG A 1 406 ? 7.755 12.243 25.484 1.00 94.88 406 ARG A C 1
ATOM 3206 O O . ARG A 1 406 ? 8.344 12.343 24.415 1.00 94.88 406 ARG A O 1
ATOM 3213 N N . LEU A 1 407 ? 8.364 12.406 26.660 1.00 96.00 407 LEU A N 1
ATOM 3214 C CA . LEU A 1 407 ? 9.786 12.758 26.788 1.00 96.00 407 LEU A CA 1
ATOM 3215 C C . LEU A 1 407 ? 10.733 11.656 26.291 1.00 96.00 407 LEU A C 1
ATOM 3217 O O . LEU A 1 407 ? 11.861 11.949 25.895 1.00 96.00 407 LEU A O 1
ATOM 3221 N N . VAL A 1 408 ? 10.316 10.388 26.346 1.00 95.25 408 VAL A N 1
ATOM 3222 C CA . VAL A 1 408 ? 11.089 9.271 25.778 1.00 95.25 408 VAL A CA 1
ATOM 3223 C C . VAL A 1 408 ? 11.039 9.317 24.252 1.00 95.25 408 VAL A C 1
ATOM 3225 O O . VAL A 1 408 ? 12.087 9.254 23.616 1.00 95.25 408 VAL A O 1
ATOM 3228 N N . TYR A 1 409 ? 9.852 9.509 23.667 1.00 90.06 409 TYR A N 1
ATOM 3229 C CA . TYR A 1 409 ? 9.712 9.646 22.214 1.00 90.06 409 TYR A CA 1
ATOM 3230 C C . TYR A 1 409 ? 10.420 10.887 21.668 1.00 90.06 409 TYR A C 1
ATOM 3232 O O . TYR A 1 409 ? 11.027 10.824 20.604 1.00 90.06 409 TYR A O 1
ATOM 3240 N N . GLU A 1 410 ? 10.381 12.002 22.397 1.00 95.44 410 GLU A N 1
ATOM 3241 C CA . GLU A 1 410 ? 11.067 13.236 22.008 1.00 95.44 410 GLU A CA 1
ATOM 3242 C C . GLU A 1 410 ? 12.591 13.053 21.996 1.00 95.44 410 GLU A C 1
ATOM 3244 O O . GLU A 1 410 ? 13.236 13.415 21.014 1.00 95.44 410 GLU A O 1
ATOM 3249 N N . ARG A 1 411 ? 13.154 12.379 23.010 1.00 96.06 411 ARG A N 1
ATOM 3250 C CA . ARG A 1 411 ? 14.577 11.999 23.019 1.00 96.06 411 ARG A CA 1
ATOM 3251 C C . ARG A 1 411 ? 14.942 11.070 21.865 1.00 96.06 411 ARG A C 1
ATOM 3253 O O . ARG A 1 411 ? 15.924 11.319 21.175 1.00 96.06 411 ARG A O 1
ATOM 3260 N N . GLN A 1 412 ? 14.139 10.037 21.616 1.00 94.56 412 GLN A N 1
ATOM 3261 C CA . GLN A 1 412 ? 14.387 9.109 20.512 1.00 94.56 412 GLN A CA 1
ATOM 3262 C C . GLN A 1 412 ? 14.326 9.814 19.146 1.00 94.56 412 GLN A C 1
ATOM 3264 O O . GLN A 1 412 ? 15.151 9.551 18.271 1.00 94.56 412 GLN A O 1
ATOM 3269 N N . ALA A 1 413 ? 13.378 10.736 18.959 1.00 93.06 413 ALA A N 1
ATOM 3270 C CA . ALA A 1 413 ? 13.272 11.535 17.742 1.00 93.06 413 ALA A CA 1
ATOM 3271 C C . ALA A 1 413 ? 14.487 12.458 17.554 1.00 93.06 413 ALA A C 1
ATOM 3273 O O . ALA A 1 413 ? 14.983 12.601 16.435 1.00 93.06 413 ALA A O 1
ATOM 3274 N N . GLU A 1 414 ? 14.998 13.052 18.635 1.00 95.88 414 GLU A N 1
ATOM 3275 C CA . GLU A 1 414 ? 16.205 13.876 18.588 1.00 95.88 414 GLU A CA 1
ATOM 3276 C C . GLU A 1 414 ? 17.448 13.047 18.231 1.00 95.88 414 GLU A C 1
ATOM 3278 O O . GLU A 1 414 ? 18.209 13.444 17.347 1.00 95.88 414 GLU A O 1
ATOM 3283 N N . GLU A 1 415 ? 17.620 11.868 18.836 1.00 96.31 415 GLU A N 1
ATOM 3284 C CA . GLU A 1 415 ? 18.714 10.940 18.521 1.00 96.31 415 GLU A CA 1
ATOM 3285 C C . GLU A 1 415 ? 18.691 10.513 17.045 1.00 96.31 415 GLU A C 1
ATOM 3287 O O . GLU A 1 415 ? 19.709 10.606 16.355 1.00 96.31 415 GLU A O 1
ATOM 3292 N N . LEU A 1 416 ? 17.523 10.123 16.521 1.00 95.50 416 LEU A N 1
ATOM 3293 C CA . LEU A 1 416 ? 17.350 9.796 15.099 1.00 95.50 416 LEU A CA 1
ATOM 3294 C C . LEU A 1 416 ? 17.595 11.010 14.186 1.00 95.50 416 LEU A C 1
ATOM 3296 O O . LEU A 1 416 ? 18.140 10.881 13.087 1.00 95.50 416 LEU A O 1
ATOM 3300 N N . GLY A 1 417 ? 17.235 12.213 14.635 1.00 96.44 417 GLY A N 1
ATOM 3301 C CA . GLY A 1 417 ? 17.546 13.454 13.930 1.00 96.44 417 GLY A CA 1
ATOM 3302 C C . GLY A 1 417 ? 19.052 13.718 13.855 1.00 96.44 417 GLY A C 1
ATOM 3303 O O . GLY A 1 417 ? 19.562 14.122 12.808 1.00 96.44 417 GLY A O 1
ATOM 3304 N N . GLN A 1 418 ? 19.790 13.456 14.937 1.00 97.31 418 GLN A N 1
ATOM 3305 C CA . GLN A 1 418 ? 21.249 13.589 14.968 1.00 97.31 418 GLN A CA 1
ATOM 3306 C C . GLN A 1 418 ? 21.941 12.564 14.061 1.00 97.31 418 GLN A C 1
ATOM 3308 O O . GLN A 1 418 ? 22.871 12.926 13.336 1.00 97.31 418 GLN A O 1
ATOM 3313 N N . THR A 1 419 ? 21.487 11.306 14.050 1.00 96.94 419 THR A N 1
ATOM 3314 C CA . THR A 1 419 ? 22.044 10.283 13.149 1.00 96.94 419 THR A CA 1
ATOM 3315 C C . THR A 1 419 ? 21.755 10.607 11.688 1.00 96.94 419 THR A C 1
ATOM 3317 O O . THR A 1 419 ? 22.654 10.490 10.858 1.00 96.94 419 THR A O 1
ATOM 3320 N N . THR A 1 420 ? 20.555 11.106 11.378 1.00 97.19 420 THR A N 1
ATOM 3321 C CA . THR A 1 420 ? 20.200 11.557 10.025 1.00 97.19 420 THR A CA 1
ATOM 3322 C C . THR A 1 420 ? 21.129 12.675 9.559 1.00 97.19 420 THR A C 1
ATOM 3324 O O . THR A 1 420 ? 21.721 12.562 8.489 1.00 97.19 420 THR A O 1
ATOM 3327 N N . LYS A 1 421 ? 21.352 13.705 10.389 1.00 97.12 421 LYS A N 1
ATOM 3328 C CA . LYS A 1 421 ? 22.286 14.800 10.070 1.00 97.12 421 LYS A CA 1
ATOM 3329 C C . LYS A 1 421 ? 23.715 14.304 9.839 1.00 97.12 421 LYS A C 1
ATOM 3331 O O . LYS A 1 421 ? 24.374 14.765 8.912 1.00 97.12 421 LYS A O 1
ATOM 3336 N N . ARG A 1 422 ? 24.196 13.360 10.656 1.00 98.31 422 ARG A N 1
ATOM 3337 C CA . ARG A 1 422 ? 25.525 12.749 10.477 1.00 98.31 422 ARG A CA 1
ATOM 3338 C C . ARG A 1 422 ? 25.622 12.017 9.138 1.00 98.31 422 ARG A C 1
ATOM 3340 O O . ARG A 1 422 ? 26.562 12.246 8.386 1.00 98.31 422 ARG A O 1
ATOM 3347 N N . LEU A 1 423 ? 24.631 11.188 8.815 1.00 97.06 423 LEU A N 1
ATOM 3348 C CA . LEU A 1 423 ? 24.593 10.452 7.549 1.00 97.06 423 LEU A CA 1
ATOM 3349 C C . LEU A 1 423 ? 24.503 11.394 6.342 1.00 97.06 423 LEU A C 1
ATOM 3351 O O . LEU A 1 423 ? 25.133 11.147 5.317 1.00 97.06 423 LEU A O 1
ATOM 3355 N N . GLU A 1 424 ? 23.758 12.493 6.448 1.00 96.50 424 GLU A N 1
ATOM 3356 C CA . GLU A 1 424 ? 23.700 13.518 5.403 1.00 96.50 424 GLU A CA 1
ATOM 3357 C C . GLU A 1 424 ? 25.060 14.184 5.168 1.00 96.50 424 GLU A C 1
ATOM 3359 O O . GLU A 1 424 ? 25.450 14.375 4.013 1.00 96.50 424 GLU A O 1
ATOM 3364 N N . GLN A 1 425 ? 25.801 14.490 6.238 1.00 97.75 425 GLN A N 1
ATOM 3365 C CA . GLN A 1 425 ? 27.167 15.013 6.145 1.00 97.75 425 GLN A CA 1
ATOM 3366 C C . GLN A 1 425 ? 28.106 14.006 5.477 1.00 97.75 425 GLN A C 1
ATOM 3368 O O . GLN A 1 425 ? 28.811 14.370 4.538 1.00 97.75 425 GLN A O 1
ATOM 3373 N N . GLU A 1 426 ? 28.065 12.736 5.881 1.00 97.94 426 GLU A N 1
ATOM 3374 C CA . GLU A 1 426 ? 28.882 11.683 5.268 1.00 97.94 426 GLU A CA 1
ATOM 3375 C C . GLU A 1 426 ? 28.567 11.527 3.775 1.00 97.94 426 GLU A C 1
ATOM 3377 O O . GLU A 1 426 ? 29.476 11.514 2.946 1.00 97.94 426 GLU A O 1
ATOM 3382 N N . VAL A 1 427 ? 27.287 11.481 3.393 1.00 97.00 427 VAL A N 1
ATOM 3383 C CA . VAL A 1 427 ? 26.882 11.429 1.979 1.00 97.00 427 VAL A CA 1
ATOM 3384 C C . VAL A 1 427 ? 27.392 12.653 1.219 1.00 97.00 427 VAL A C 1
ATOM 3386 O O . VAL A 1 427 ? 27.859 12.520 0.087 1.00 97.00 427 VAL A O 1
ATOM 3389 N N . HIS A 1 428 ? 27.324 13.845 1.812 1.00 97.56 428 HIS A N 1
ATOM 3390 C CA . HIS A 1 428 ? 27.850 15.059 1.194 1.00 97.56 428 HIS A CA 1
ATOM 3391 C C . HIS A 1 428 ? 29.367 14.979 0.974 1.00 97.56 428 HIS A C 1
ATOM 3393 O O . HIS A 1 428 ? 29.837 15.243 -0.136 1.00 97.56 428 HIS A O 1
ATOM 3399 N N . GLU A 1 429 ? 30.125 14.534 1.978 1.00 97.75 429 GLU A N 1
ATOM 3400 C CA . GLU A 1 429 ? 31.564 14.303 1.851 1.00 97.75 429 GLU A CA 1
ATOM 3401 C C . GLU A 1 429 ? 31.883 13.284 0.756 1.00 97.75 429 GLU A C 1
ATOM 3403 O O . GLU A 1 429 ? 32.752 13.529 -0.082 1.00 97.75 429 GLU A O 1
ATOM 3408 N N . TRP A 1 430 ? 31.164 12.162 0.713 1.00 96.12 430 TRP A N 1
ATOM 3409 C CA . TRP A 1 430 ? 31.355 11.140 -0.315 1.00 96.12 430 TRP A CA 1
ATOM 3410 C C . TRP A 1 430 ? 31.044 11.661 -1.714 1.00 96.12 430 TRP A C 1
ATOM 3412 O O . TRP A 1 430 ? 31.766 11.336 -2.656 1.00 96.12 430 TRP A O 1
ATOM 3422 N N . ARG A 1 431 ? 30.034 12.523 -1.868 1.00 95.56 431 ARG A N 1
ATOM 3423 C CA . ARG A 1 431 ? 29.740 13.181 -3.150 1.00 95.56 431 ARG A CA 1
ATOM 3424 C C . ARG A 1 431 ? 30.870 14.108 -3.587 1.00 95.56 431 ARG A C 1
ATOM 3426 O O . ARG A 1 431 ? 31.224 14.085 -4.764 1.00 95.56 431 ARG A O 1
ATOM 3433 N N . ILE A 1 432 ? 31.455 14.877 -2.665 1.00 96.38 432 ILE A N 1
ATOM 3434 C CA . ILE A 1 432 ? 32.624 15.721 -2.959 1.00 96.38 432 ILE A CA 1
ATOM 3435 C C . ILE A 1 432 ? 33.813 14.845 -3.362 1.00 96.38 432 ILE A C 1
ATOM 3437 O O . ILE A 1 432 ? 34.401 15.068 -4.417 1.00 96.38 432 ILE A O 1
ATOM 3441 N N . ARG A 1 433 ? 34.133 13.808 -2.576 1.00 95.81 433 ARG A N 1
ATOM 3442 C CA . ARG A 1 433 ? 35.242 12.884 -2.869 1.00 95.81 433 ARG A CA 1
ATOM 3443 C C . ARG A 1 433 ? 35.064 12.199 -4.222 1.00 95.81 433 ARG A C 1
ATOM 3445 O O . ARG A 1 433 ? 36.013 12.135 -4.997 1.00 95.81 433 ARG A O 1
ATOM 3452 N N . TYR A 1 434 ? 33.850 11.747 -4.533 1.00 93.81 434 TYR A N 1
ATOM 3453 C CA . TYR A 1 434 ? 33.520 11.160 -5.829 1.00 93.81 434 TYR A CA 1
ATOM 3454 C C . TYR A 1 434 ? 33.693 12.164 -6.974 1.00 93.81 434 TYR A C 1
ATOM 3456 O O . TYR A 1 434 ? 34.286 11.824 -7.994 1.00 93.81 434 TYR A O 1
ATOM 3464 N N . ALA A 1 435 ? 33.226 13.406 -6.815 1.00 94.00 435 ALA A N 1
ATOM 3465 C CA . ALA A 1 435 ? 33.404 14.447 -7.825 1.00 94.00 435 ALA A CA 1
ATOM 3466 C C . ALA A 1 435 ? 34.891 14.758 -8.064 1.00 94.00 435 ALA A C 1
ATOM 3468 O O . ALA A 1 435 ? 35.323 14.805 -9.214 1.00 94.00 435 ALA A O 1
ATOM 3469 N N . CYS A 1 436 ? 35.686 14.888 -6.997 1.00 92.94 436 CYS A N 1
ATOM 3470 C CA . CYS A 1 436 ? 37.133 15.080 -7.093 1.00 92.94 436 CYS A CA 1
ATOM 3471 C C . CYS A 1 436 ? 37.825 13.900 -7.789 1.00 92.94 436 CYS A C 1
ATOM 3473 O O . CYS A 1 436 ? 38.632 14.121 -8.687 1.00 92.94 436 CYS A O 1
ATOM 3475 N N . ALA A 1 437 ? 37.492 12.658 -7.429 1.00 92.81 437 ALA A N 1
ATOM 3476 C CA . ALA A 1 437 ? 38.066 11.466 -8.055 1.00 92.81 437 ALA A CA 1
ATOM 3477 C C . ALA A 1 437 ? 37.668 11.340 -9.536 1.00 92.81 437 ALA A C 1
ATOM 3479 O O . ALA A 1 437 ? 38.493 11.003 -10.382 1.00 92.81 437 ALA A O 1
ATOM 3480 N N . LYS A 1 438 ? 36.415 11.662 -9.873 1.00 91.06 438 LYS A N 1
ATOM 3481 C CA . LYS A 1 438 ? 35.924 11.686 -11.255 1.00 91.06 438 LYS A CA 1
ATOM 3482 C C . LYS A 1 438 ? 36.653 12.732 -12.094 1.00 91.06 438 LYS A C 1
ATOM 3484 O O . LYS A 1 438 ? 36.986 12.458 -13.244 1.00 91.06 438 LYS A O 1
ATOM 3489 N N . GLU A 1 439 ? 36.912 13.906 -11.529 1.00 83.88 439 GLU A N 1
ATOM 3490 C CA . GLU A 1 439 ? 37.671 14.955 -12.207 1.00 83.88 439 GLU A CA 1
ATOM 3491 C C . GLU A 1 439 ? 39.150 14.575 -12.367 1.00 83.88 439 GLU A C 1
ATOM 3493 O O . GLU A 1 439 ? 39.715 14.769 -13.437 1.00 83.88 439 GLU A O 1
ATOM 3498 N N . GLN A 1 440 ? 39.759 13.936 -11.361 1.00 87.81 440 GLN A N 1
ATOM 3499 C CA . GLN A 1 440 ? 41.112 13.369 -11.463 1.00 87.81 440 GLN A CA 1
ATOM 3500 C C . GLN A 1 440 ? 41.211 12.280 -12.542 1.00 87.81 440 GLN A C 1
ATOM 3502 O O . GLN A 1 440 ? 42.195 12.210 -13.277 1.00 87.81 440 GLN A O 1
ATOM 3507 N N . LEU A 1 441 ? 40.186 11.437 -12.683 1.00 76.38 441 LEU A N 1
ATOM 3508 C CA . LEU A 1 441 ? 40.150 10.438 -13.748 1.00 76.38 441 LEU A CA 1
ATOM 3509 C C . LEU A 1 441 ? 40.006 11.107 -15.119 1.00 76.38 441 LEU A C 1
ATOM 3511 O O . LEU A 1 441 ? 40.701 10.751 -16.060 1.00 76.38 441 LEU A O 1
ATOM 3515 N N . ARG A 1 442 ? 39.158 12.132 -15.233 1.00 78.88 442 ARG A N 1
ATOM 3516 C CA . ARG A 1 442 ? 39.030 12.910 -16.471 1.00 78.88 442 ARG A CA 1
ATOM 3517 C C . ARG A 1 442 ? 40.318 13.624 -16.847 1.00 78.88 442 ARG A C 1
ATOM 3519 O O . ARG A 1 442 ? 40.660 13.609 -18.020 1.00 78.88 442 ARG A O 1
ATOM 3526 N N . SER A 1 443 ? 41.043 14.200 -15.892 1.00 80.06 443 SER A N 1
ATOM 3527 C CA . SER A 1 443 ? 42.307 14.883 -16.171 1.00 80.06 443 SER A CA 1
ATOM 3528 C C . SER A 1 443 ? 43.433 13.915 -16.535 1.00 80.06 443 SER A C 1
ATOM 3530 O O . SER A 1 443 ? 44.208 14.217 -17.435 1.00 80.06 443 SER A O 1
ATOM 3532 N N . THR A 1 444 ? 43.492 12.728 -15.925 1.00 75.31 444 THR A N 1
ATOM 3533 C CA . THR A 1 444 ? 44.457 11.673 -16.301 1.00 75.31 444 THR A CA 1
ATOM 3534 C C . THR A 1 444 ? 44.112 10.999 -17.636 1.00 75.31 444 THR A C 1
ATOM 3536 O O . THR A 1 444 ? 45.000 10.642 -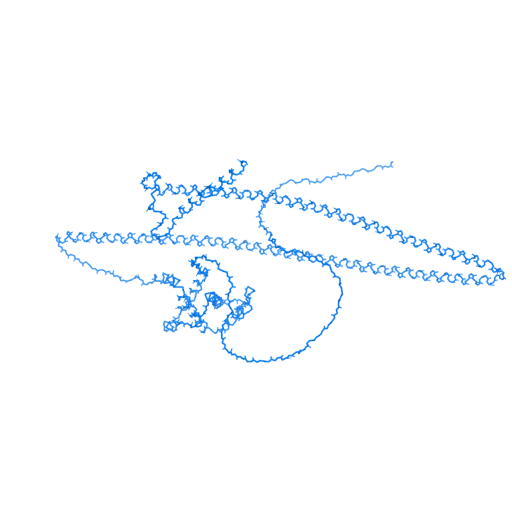18.415 1.00 75.31 444 THR A O 1
ATOM 3539 N N . CYS A 1 445 ? 42.824 10.873 -17.962 1.00 65.75 445 CYS A N 1
ATOM 3540 C CA . CYS A 1 445 ? 42.375 10.460 -19.290 1.00 65.75 445 CYS A CA 1
ATOM 3541 C C . CYS A 1 445 ? 42.627 11.551 -20.343 1.00 65.75 445 CYS A C 1
ATOM 3543 O O . CYS A 1 445 ? 43.089 11.229 -21.432 1.00 65.75 445 CYS A O 1
ATOM 3545 N N . ALA A 1 446 ? 42.413 12.830 -20.024 1.00 54.50 446 ALA A N 1
ATOM 3546 C CA . ALA A 1 446 ? 42.748 13.949 -20.907 1.00 54.50 446 ALA A CA 1
ATOM 3547 C C . ALA A 1 446 ? 44.265 14.046 -21.139 1.00 54.50 446 ALA A C 1
ATOM 3549 O O . ALA A 1 446 ? 44.696 14.181 -22.281 1.00 54.50 446 ALA A O 1
ATOM 3550 N N . SER A 1 447 ? 45.086 13.836 -20.102 1.00 56.44 447 SER A N 1
ATOM 3551 C CA . SER A 1 447 ? 46.547 13.770 -20.246 1.00 56.44 447 SER A CA 1
ATOM 3552 C C . SER A 1 447 ? 47.029 12.552 -21.041 1.00 56.44 447 SER A C 1
ATOM 3554 O O . SER A 1 447 ? 48.177 12.525 -21.466 1.00 56.44 447 SER A O 1
ATOM 3556 N N . SER A 1 448 ? 46.176 11.542 -21.239 1.00 51.91 448 SER A N 1
ATOM 3557 C CA . SER A 1 448 ? 46.477 10.369 -22.071 1.00 51.91 448 SER A CA 1
ATOM 3558 C C . SER A 1 448 ? 45.985 10.517 -23.521 1.00 51.91 448 SER A C 1
ATOM 3560 O O . SER A 1 448 ? 46.322 9.678 -24.353 1.00 51.91 448 SER A O 1
ATOM 3562 N N . VAL A 1 449 ? 45.217 11.570 -23.842 1.00 49.03 449 VAL A N 1
ATOM 3563 C CA . VAL A 1 449 ? 44.652 11.822 -25.186 1.00 49.03 449 VAL A CA 1
ATOM 3564 C C . VAL A 1 449 ? 45.346 12.982 -25.927 1.00 49.03 449 VAL A C 1
ATOM 3566 O O . VAL A 1 449 ? 45.179 13.114 -27.137 1.00 49.03 449 VAL A O 1
ATOM 3569 N N . GLU A 1 450 ? 46.218 13.761 -25.282 1.00 41.22 450 GLU A N 1
ATOM 3570 C CA . GLU A 1 450 ? 47.023 14.792 -25.957 1.00 41.22 450 GLU A CA 1
ATOM 3571 C C . GLU A 1 450 ? 48.433 14.302 -26.332 1.00 41.22 450 GLU A C 1
ATOM 3573 O O . GLU A 1 450 ? 49.414 14.495 -25.618 1.00 41.22 450 GLU A O 1
ATOM 3578 N N . LEU A 1 451 ? 48.548 13.730 -27.532 1.00 41.94 451 LEU A N 1
ATOM 3579 C CA . LEU A 1 451 ? 49.746 13.880 -28.362 1.00 41.94 451 LEU A CA 1
ATOM 3580 C C . LEU A 1 451 ? 49.395 14.775 -29.557 1.00 41.94 451 LEU A C 1
ATOM 3582 O O . LEU A 1 451 ? 49.008 14.300 -30.621 1.00 41.94 451 LEU A O 1
ATOM 3586 N N . GLY A 1 452 ? 49.545 16.085 -29.369 1.00 33.38 452 GLY A N 1
ATOM 3587 C CA . GLY A 1 452 ? 49.489 17.097 -30.423 1.00 33.38 452 GLY A CA 1
ATOM 3588 C C . GLY A 1 452 ? 50.007 18.426 -29.868 1.00 33.38 452 GLY A C 1
ATOM 3589 O O . GLY A 1 452 ? 49.437 18.916 -28.897 1.00 33.38 452 GLY A O 1
ATOM 3590 N N . PRO A 1 453 ? 51.111 18.992 -30.384 1.00 50.66 453 PRO A N 1
ATOM 3591 C CA . PRO A 1 453 ? 51.742 20.134 -29.747 1.00 50.66 453 PRO A CA 1
ATOM 3592 C C . PRO A 1 453 ? 51.011 21.423 -30.132 1.00 50.66 453 PRO A C 1
ATOM 3594 O O . PRO A 1 453 ? 50.654 21.627 -31.290 1.00 50.66 453 PRO A O 1
ATOM 3597 N N . GLU A 1 454 ? 50.806 22.297 -29.151 1.00 35.28 454 GLU A N 1
ATOM 3598 C CA . GLU A 1 454 ? 51.401 23.641 -29.088 1.00 35.28 454 GLU A CA 1
ATOM 3599 C C . GLU A 1 454 ? 50.565 24.522 -28.148 1.00 35.28 454 GLU A C 1
ATOM 3601 O O . GLU A 1 454 ? 49.474 24.995 -28.470 1.00 35.28 454 GLU A O 1
ATOM 3606 N N . HIS A 1 455 ? 51.134 24.802 -26.978 1.00 48.81 455 HIS A N 1
ATOM 3607 C CA . HIS A 1 455 ? 50.702 25.896 -26.123 1.00 48.81 455 HIS A CA 1
ATOM 3608 C C . HIS A 1 455 ? 50.848 27.237 -26.852 1.00 48.81 455 HIS A C 1
ATOM 3610 O O . HIS A 1 455 ? 51.961 27.692 -27.114 1.00 48.81 455 HIS A O 1
ATOM 3616 N N . LYS A 1 456 ? 49.736 27.951 -27.051 1.00 40.50 456 LYS A N 1
ATOM 3617 C CA . LYS A 1 456 ? 49.753 29.415 -27.144 1.00 40.50 456 LYS A CA 1
ATOM 3618 C C . LYS A 1 456 ? 48.705 30.002 -26.218 1.00 40.50 456 LYS A C 1
ATOM 3620 O O . LYS A 1 456 ? 47.525 29.682 -26.291 1.00 40.50 456 LYS A O 1
ATOM 3625 N N . GLY A 1 457 ? 49.202 30.847 -25.320 1.00 41.09 457 GLY A N 1
ATOM 3626 C CA . GLY A 1 457 ? 48.424 31.552 -24.323 1.00 41.09 457 GLY A CA 1
ATOM 3627 C C . GLY A 1 457 ? 47.290 32.385 -24.911 1.00 41.09 457 GLY A C 1
ATOM 3628 O O . GLY A 1 457 ? 47.299 32.787 -26.074 1.00 41.09 457 GLY A O 1
ATOM 3629 N N . ILE A 1 458 ? 46.340 32.639 -24.020 1.00 48.91 458 ILE A N 1
ATOM 3630 C CA . ILE A 1 458 ? 45.133 33.450 -24.140 1.00 48.91 458 ILE A CA 1
ATOM 3631 C C . ILE A 1 458 ? 45.363 34.671 -25.048 1.00 48.91 458 ILE A C 1
ATOM 3633 O O . ILE A 1 458 ? 45.824 35.727 -24.617 1.00 48.91 458 ILE A O 1
ATOM 3637 N N . LYS A 1 459 ? 44.983 34.536 -26.317 1.00 40.31 459 LYS A N 1
ATOM 3638 C CA . LYS A 1 459 ? 44.493 35.645 -27.129 1.00 40.31 459 LYS A CA 1
ATOM 3639 C C . LYS A 1 459 ? 43.024 35.361 -27.366 1.00 40.31 459 LYS A C 1
ATOM 3641 O O . LYS A 1 459 ? 42.680 34.440 -28.096 1.00 40.31 459 LYS A O 1
ATOM 3646 N N . LEU A 1 460 ? 42.171 36.144 -26.712 1.00 51.81 460 LEU A N 1
ATOM 3647 C CA . LEU A 1 460 ? 40.761 36.246 -27.065 1.00 51.81 460 LEU A CA 1
ATOM 3648 C C . LEU A 1 460 ? 40.680 36.854 -28.469 1.00 51.81 460 LEU A C 1
ATOM 3650 O O . LEU A 1 460 ? 40.538 38.067 -28.624 1.00 51.81 460 LEU A O 1
ATOM 3654 N N . ASP A 1 461 ? 40.823 36.014 -29.490 1.00 42.09 461 ASP A N 1
ATOM 3655 C CA . ASP A 1 461 ? 40.483 36.377 -30.854 1.00 42.09 461 ASP A CA 1
ATOM 3656 C C . ASP A 1 461 ? 38.959 36.471 -30.911 1.00 42.09 461 ASP A C 1
ATOM 3658 O O . ASP A 1 461 ? 38.232 35.479 -30.871 1.00 42.09 461 ASP A O 1
ATOM 3662 N N . ARG A 1 462 ? 38.462 37.707 -30.962 1.00 49.75 462 ARG A N 1
ATOM 3663 C CA . ARG A 1 462 ? 37.040 38.088 -31.000 1.00 49.75 462 ARG A CA 1
ATOM 3664 C C . ARG A 1 462 ? 36.306 37.638 -32.279 1.00 49.75 462 ARG A C 1
ATOM 3666 O O . ARG A 1 462 ? 35.356 38.293 -32.695 1.00 49.75 462 ARG A O 1
ATOM 3673 N N . GLY A 1 463 ? 36.743 36.562 -32.934 1.00 49.12 463 GLY A N 1
ATOM 3674 C CA . GLY A 1 463 ? 36.313 36.234 -34.293 1.00 49.12 463 GLY A CA 1
ATOM 3675 C C . GLY A 1 463 ? 36.227 34.760 -34.678 1.00 49.12 463 GLY A C 1
ATOM 3676 O O . GLY A 1 463 ? 35.820 34.493 -35.805 1.00 49.12 463 GLY A O 1
ATOM 3677 N N . LYS A 1 464 ? 36.564 33.789 -33.821 1.00 55.12 464 LYS A N 1
ATOM 3678 C CA . LYS A 1 464 ? 36.430 32.367 -34.186 1.00 55.12 464 LYS A CA 1
ATOM 3679 C C . LYS A 1 464 ? 36.285 31.485 -32.950 1.00 55.12 464 LYS A C 1
ATOM 3681 O O . LYS A 1 464 ? 37.160 31.497 -32.097 1.00 55.12 464 LYS A O 1
ATOM 3686 N N . GLY A 1 465 ? 35.200 30.709 -32.903 1.00 60.03 465 GLY A N 1
ATOM 3687 C CA . GLY A 1 465 ? 35.120 29.516 -32.057 1.00 60.03 465 GLY A CA 1
ATOM 3688 C C . GLY A 1 465 ? 34.161 29.541 -30.869 1.00 60.03 465 GLY A C 1
ATOM 3689 O O . GLY A 1 465 ? 34.331 28.722 -29.991 1.00 60.03 465 GLY A O 1
ATOM 3690 N N . LEU A 1 466 ? 33.145 30.412 -30.802 1.00 59.34 466 LEU A N 1
ATOM 3691 C CA . LEU A 1 466 ? 32.070 30.186 -29.813 1.00 59.34 466 LEU A CA 1
ATOM 3692 C C . LEU A 1 466 ? 31.113 29.066 -30.234 1.00 59.34 466 LEU A C 1
ATOM 3694 O O . LEU A 1 466 ? 30.282 28.643 -29.440 1.00 59.34 466 LEU A O 1
ATOM 3698 N N . VAL A 1 467 ? 31.174 28.656 -31.498 1.00 63.84 467 VAL A N 1
ATOM 3699 C CA . VAL A 1 467 ? 30.127 27.897 -32.162 1.00 63.84 467 VAL A CA 1
ATOM 3700 C C . VAL A 1 467 ? 30.779 26.851 -33.064 1.00 63.84 467 VAL A C 1
ATOM 3702 O O . VAL A 1 467 ? 31.626 27.205 -33.887 1.00 63.84 467 VAL A O 1
ATOM 3705 N N . ASP A 1 468 ? 30.380 25.592 -32.902 1.00 65.56 468 ASP A N 1
ATOM 3706 C CA . ASP A 1 468 ? 30.769 24.454 -33.738 1.00 65.56 468 ASP A CA 1
ATOM 3707 C C . ASP A 1 468 ? 30.305 24.668 -35.197 1.00 65.56 468 ASP A C 1
ATOM 3709 O O . ASP A 1 468 ? 29.431 25.496 -35.479 1.00 65.56 468 ASP A O 1
ATOM 3713 N N . ALA A 1 469 ? 30.851 23.904 -36.147 1.00 65.06 469 ALA A N 1
ATOM 3714 C CA . ALA A 1 469 ? 30.547 23.948 -37.582 1.00 65.06 469 ALA A CA 1
ATOM 3715 C C . ALA A 1 469 ? 29.041 23.845 -37.917 1.00 65.06 469 ALA A C 1
ATOM 3717 O O . ALA A 1 469 ? 28.626 24.203 -39.021 1.00 65.06 469 ALA A O 1
ATOM 3718 N N . HIS A 1 470 ? 28.220 23.397 -36.964 1.00 59.28 470 HIS A N 1
ATOM 3719 C CA . HIS A 1 470 ? 26.764 23.290 -37.052 1.00 59.28 470 HIS A CA 1
ATOM 3720 C C . HIS A 1 470 ? 25.980 24.477 -36.468 1.00 59.28 470 HIS A C 1
ATOM 3722 O O . HIS A 1 470 ? 24.752 24.432 -36.435 1.00 59.28 470 HIS A O 1
ATOM 3728 N N . GLY A 1 471 ? 26.640 25.547 -36.018 1.00 73.12 471 GLY A N 1
ATOM 3729 C CA . GLY A 1 471 ? 25.942 26.704 -35.450 1.00 73.12 471 GLY A CA 1
ATOM 3730 C C . GLY A 1 471 ? 25.559 26.546 -33.969 1.00 73.12 471 GLY A C 1
ATOM 3731 O O . GLY A 1 471 ? 24.822 27.380 -33.445 1.00 73.12 471 GLY A O 1
ATOM 3732 N N . LEU A 1 472 ? 26.074 25.517 -33.283 1.00 72.50 472 LEU A N 1
ATOM 3733 C CA . LEU A 1 472 ? 25.814 25.239 -31.866 1.00 72.50 472 LEU A CA 1
ATOM 3734 C C . LEU A 1 472 ? 26.961 25.705 -30.971 1.00 72.50 472 LEU A C 1
ATOM 3736 O O . LEU A 1 472 ? 28.123 25.469 -31.282 1.00 72.50 472 LEU A O 1
ATOM 3740 N N . VAL A 1 473 ? 26.636 26.351 -29.851 1.00 79.50 473 VAL A N 1
ATOM 3741 C CA . VAL A 1 473 ? 27.644 26.807 -28.886 1.00 79.50 473 VAL A CA 1
ATOM 3742 C C . VAL A 1 473 ? 28.290 25.603 -28.210 1.00 79.50 473 VAL A C 1
ATOM 3744 O O . VAL A 1 473 ? 27.586 24.750 -27.666 1.00 79.50 473 VAL A O 1
ATOM 3747 N N . GLU A 1 474 ? 29.621 25.532 -28.222 1.00 78.19 474 GLU A N 1
ATOM 3748 C CA . GLU A 1 474 ? 30.329 24.436 -27.564 1.00 78.19 474 GLU A CA 1
ATOM 3749 C C . GLU A 1 474 ? 30.092 24.465 -26.048 1.00 78.19 474 GLU A C 1
ATOM 3751 O O . GLU A 1 474 ? 30.219 25.498 -25.384 1.00 78.19 474 GLU A O 1
ATOM 3756 N N . ASN A 1 475 ? 29.769 23.301 -25.480 1.00 71.75 475 ASN A N 1
ATOM 3757 C CA . ASN A 1 475 ? 29.405 23.167 -24.066 1.00 71.75 475 ASN A CA 1
ATOM 3758 C C . ASN A 1 475 ? 30.544 23.586 -23.115 1.00 71.75 475 ASN A C 1
ATOM 3760 O O . ASN A 1 475 ? 30.295 24.007 -21.989 1.00 71.75 475 ASN A O 1
ATOM 3764 N N . ILE A 1 476 ? 31.794 23.529 -23.584 1.00 78.31 476 ILE A N 1
ATOM 3765 C CA . ILE A 1 476 ? 32.979 23.988 -22.845 1.00 78.31 476 ILE A CA 1
ATOM 3766 C C . ILE A 1 476 ? 32.825 25.469 -22.477 1.00 78.31 476 ILE A C 1
ATOM 3768 O O . ILE A 1 476 ? 32.953 25.834 -21.310 1.00 78.31 476 ILE A O 1
ATOM 3772 N N . HIS A 1 477 ? 32.434 26.307 -23.436 1.00 79.31 477 HIS A N 1
ATOM 3773 C CA . HIS A 1 477 ? 32.270 27.743 -23.217 1.00 79.31 477 HIS A CA 1
ATOM 3774 C C . HIS A 1 477 ? 31.053 28.079 -22.352 1.00 79.31 477 HIS A C 1
ATOM 3776 O O . HIS A 1 477 ? 31.088 29.037 -21.579 1.00 79.31 477 HIS A O 1
ATOM 3782 N N . VAL A 1 478 ? 29.988 27.273 -22.429 1.00 80.88 478 VAL A N 1
ATOM 3783 C CA . VAL A 1 478 ? 28.814 27.418 -21.553 1.00 80.88 478 VAL A CA 1
ATOM 3784 C C . VAL A 1 478 ? 29.191 27.123 -20.099 1.00 80.88 478 VAL A C 1
ATOM 3786 O O . VAL A 1 478 ? 28.832 27.888 -19.204 1.00 80.88 478 VAL A O 1
ATOM 3789 N N . ILE A 1 479 ? 29.962 26.058 -19.859 1.00 81.62 479 ILE A N 1
ATOM 3790 C CA . ILE A 1 479 ? 30.431 25.682 -18.518 1.00 81.62 479 ILE A CA 1
ATOM 3791 C C . ILE A 1 479 ? 31.416 26.723 -17.968 1.00 81.62 479 ILE A C 1
ATOM 3793 O O . ILE A 1 479 ? 31.309 27.106 -16.803 1.00 81.62 479 ILE A O 1
ATOM 3797 N N . GLU A 1 480 ? 32.339 27.230 -18.788 1.00 77.81 480 GLU A N 1
ATOM 3798 C CA . GLU A 1 480 ? 33.273 28.293 -18.391 1.00 77.81 480 GLU A CA 1
ATOM 3799 C C . GLU A 1 480 ? 32.551 29.594 -18.023 1.00 77.81 480 GLU A C 1
ATOM 3801 O O . GLU A 1 480 ? 32.871 30.219 -17.006 1.00 77.81 480 GLU A O 1
ATOM 3806 N N . PHE A 1 481 ? 31.542 29.982 -18.809 1.00 84.31 481 PHE A N 1
ATOM 3807 C CA . PHE A 1 481 ? 30.707 31.144 -18.523 1.00 84.31 481 PHE A CA 1
ATOM 3808 C C . PHE A 1 481 ? 29.907 30.959 -17.228 1.00 84.31 481 PHE A C 1
ATOM 3810 O O . PHE A 1 481 ? 29.911 31.846 -16.371 1.00 84.31 481 PHE A O 1
ATOM 3817 N N . GLN A 1 482 ? 29.286 29.790 -17.043 1.00 90.06 482 GLN A N 1
ATOM 3818 C CA . GLN A 1 482 ? 28.538 29.470 -15.829 1.00 90.06 482 GLN A CA 1
ATOM 3819 C C . GLN A 1 482 ? 29.444 29.516 -14.589 1.00 90.06 482 GLN A C 1
ATOM 3821 O O . GLN A 1 482 ? 29.113 30.166 -13.600 1.00 90.06 482 GLN A O 1
ATOM 3826 N N . ALA A 1 483 ? 30.645 28.937 -14.669 1.00 78.62 483 ALA A N 1
ATOM 3827 C CA . ALA A 1 483 ? 31.620 28.977 -13.583 1.00 78.62 483 ALA A CA 1
ATOM 3828 C C . ALA A 1 483 ? 32.126 30.401 -13.281 1.00 78.62 483 ALA A C 1
ATOM 3830 O O . ALA A 1 483 ? 32.425 30.723 -12.127 1.00 78.62 483 ALA A O 1
ATOM 3831 N N . ALA A 1 484 ? 32.241 31.272 -14.289 1.00 88.12 484 ALA A N 1
ATOM 3832 C CA . ALA A 1 484 ? 32.613 32.673 -14.097 1.00 88.12 484 ALA A CA 1
ATOM 3833 C C . ALA A 1 484 ? 31.503 33.478 -13.396 1.00 88.12 484 ALA A C 1
ATOM 3835 O O . ALA A 1 484 ? 31.799 34.243 -12.474 1.00 88.12 484 ALA A O 1
ATOM 3836 N N . ILE A 1 485 ? 30.239 33.265 -13.781 1.00 90.12 485 ILE A N 1
ATOM 3837 C CA . ILE A 1 485 ? 29.057 33.844 -13.122 1.00 90.12 485 ILE A CA 1
ATOM 3838 C C . ILE A 1 485 ? 28.987 33.383 -11.664 1.00 90.12 485 ILE A C 1
ATOM 3840 O O . ILE A 1 485 ? 28.841 34.209 -10.765 1.00 90.12 485 ILE A O 1
ATOM 3844 N N . ASP A 1 486 ? 29.161 32.089 -11.408 1.00 86.44 486 ASP A N 1
ATOM 3845 C CA . ASP A 1 486 ? 29.085 31.539 -10.055 1.00 86.44 486 ASP A CA 1
ATOM 3846 C C . ASP A 1 486 ? 30.207 32.086 -9.162 1.00 86.44 486 ASP A C 1
ATOM 3848 O O . ASP A 1 486 ? 29.964 32.440 -8.008 1.00 86.44 486 ASP A O 1
ATOM 3852 N N . LYS A 1 487 ? 31.422 32.265 -9.699 1.00 85.69 487 LYS A N 1
ATOM 3853 C CA . LYS A 1 487 ? 32.528 32.939 -8.991 1.00 85.69 487 LYS A CA 1
ATOM 3854 C C . LYS A 1 487 ? 32.221 34.405 -8.693 1.00 85.69 487 LYS A C 1
ATOM 3856 O O . LYS A 1 487 ? 32.583 34.889 -7.620 1.00 85.69 487 LYS A O 1
ATOM 3861 N N . LEU A 1 488 ? 31.581 35.115 -9.622 1.00 85.94 488 LEU A N 1
ATOM 3862 C CA . LEU A 1 488 ? 31.166 36.503 -9.426 1.00 85.94 488 LEU A CA 1
ATOM 3863 C C . LEU A 1 488 ? 30.091 36.606 -8.339 1.00 85.94 488 LEU A C 1
ATOM 3865 O O . LEU A 1 488 ? 30.224 37.421 -7.432 1.00 85.94 488 LEU A O 1
ATOM 3869 N N . LEU A 1 489 ? 29.067 35.754 -8.394 1.00 86.50 489 LEU A N 1
ATOM 3870 C CA . LEU A 1 489 ? 27.985 35.711 -7.410 1.00 86.50 489 LEU A CA 1
ATOM 3871 C C . LEU A 1 489 ? 28.481 35.275 -6.032 1.00 86.50 489 LEU A C 1
ATOM 3873 O O . LEU A 1 489 ? 28.050 35.838 -5.028 1.00 86.50 489 LEU A O 1
ATOM 3877 N N . TYR A 1 490 ? 29.407 34.317 -5.976 1.00 82.62 490 TYR A N 1
ATOM 3878 C CA . TYR A 1 490 ? 30.076 33.927 -4.741 1.00 82.62 490 TYR A CA 1
ATOM 3879 C C . TYR A 1 490 ? 30.824 35.119 -4.142 1.00 82.62 490 TYR A C 1
ATOM 3881 O O . TYR A 1 490 ? 30.547 35.495 -3.008 1.00 82.62 490 TYR A O 1
ATOM 3889 N N . LYS A 1 491 ? 31.686 35.783 -4.927 1.00 84.94 491 LYS A N 1
ATOM 3890 C CA . LYS A 1 491 ? 32.419 36.968 -4.464 1.00 84.94 491 LYS A CA 1
ATOM 3891 C C . LYS A 1 491 ? 31.480 38.080 -4.009 1.00 84.94 491 LYS A C 1
ATOM 3893 O O . LYS A 1 491 ? 31.677 38.589 -2.914 1.00 84.94 491 LYS A O 1
ATOM 3898 N N . ALA A 1 492 ? 30.448 38.408 -4.784 1.00 79.31 492 ALA A N 1
ATOM 3899 C CA . ALA A 1 492 ? 29.470 39.433 -4.427 1.00 79.31 492 ALA A CA 1
ATOM 3900 C C . ALA A 1 492 ? 28.756 39.108 -3.106 1.00 79.31 492 ALA A C 1
ATOM 3902 O O . ALA A 1 492 ? 28.678 39.959 -2.233 1.00 79.31 492 ALA A O 1
ATOM 3903 N N . ARG A 1 493 ? 28.322 37.858 -2.900 1.00 79.38 493 ARG A N 1
ATOM 3904 C CA . ARG A 1 493 ? 27.649 37.438 -1.657 1.00 79.38 493 ARG A CA 1
ATOM 3905 C C . ARG A 1 493 ? 28.578 37.362 -0.446 1.00 79.38 493 ARG A C 1
ATOM 3907 O O . ARG A 1 493 ? 28.113 37.541 0.670 1.00 79.38 493 ARG A O 1
ATOM 3914 N N . THR A 1 494 ? 29.868 37.093 -0.648 1.00 74.12 494 THR A N 1
ATOM 3915 C CA . THR A 1 494 ? 30.861 37.060 0.442 1.00 74.12 494 THR A CA 1
ATOM 3916 C C . THR A 1 494 ? 31.462 38.428 0.767 1.00 74.12 494 THR A C 1
ATOM 3918 O O . THR A 1 494 ? 31.995 38.613 1.855 1.00 74.12 494 THR A O 1
ATOM 3921 N N . HIS A 1 495 ? 31.417 39.376 -0.172 1.00 58.41 495 HIS A N 1
ATOM 3922 C CA . HIS A 1 495 ? 32.034 40.697 -0.022 1.00 58.41 495 HIS A CA 1
ATOM 3923 C C . HIS A 1 495 ? 31.035 41.774 0.449 1.00 58.41 495 HIS A C 1
ATOM 3925 O O . HIS A 1 495 ? 31.463 42.861 0.820 1.00 58.41 495 HIS A O 1
ATOM 3931 N N . ASP A 1 496 ? 29.734 41.460 0.489 1.00 55.34 496 ASP A N 1
ATOM 3932 C CA . ASP A 1 496 ? 28.667 42.328 1.028 1.00 55.34 496 ASP A CA 1
ATOM 3933 C C . ASP A 1 496 ? 28.391 42.091 2.531 1.00 55.34 496 ASP A C 1
ATOM 3935 O O . ASP A 1 496 ? 27.559 42.753 3.140 1.00 55.34 496 ASP A O 1
ATOM 3939 N N . SER A 1 497 ? 29.105 41.156 3.168 1.00 55.97 497 SER A N 1
ATOM 3940 C CA . SER A 1 497 ? 29.058 40.919 4.623 1.00 55.97 497 SER A CA 1
ATOM 3941 C C . SER A 1 497 ? 30.139 41.686 5.401 1.00 55.97 497 SER A C 1
ATOM 3943 O O . SER A 1 497 ? 30.477 41.317 6.524 1.00 55.97 497 SER A O 1
ATOM 3945 N N . GLY A 1 498 ? 30.713 42.730 4.799 1.00 56.38 498 GLY A N 1
ATOM 3946 C CA . GLY A 1 498 ? 31.802 43.510 5.379 1.00 56.38 498 GLY A CA 1
ATOM 3947 C C . GLY A 1 498 ? 31.850 44.947 4.873 1.00 56.38 498 GLY A C 1
ATOM 3948 O O . GLY A 1 498 ? 32.857 45.345 4.293 1.00 56.38 498 GLY A O 1
ATOM 3949 N N . SER A 1 499 ? 30.783 45.716 5.102 1.00 41.88 499 SER A N 1
ATOM 3950 C CA . SER A 1 499 ? 30.869 47.160 5.341 1.00 41.88 499 SER A CA 1
ATOM 3951 C C . SER A 1 499 ? 29.731 47.646 6.223 1.00 41.88 499 SER A C 1
ATOM 3953 O O . SER A 1 499 ? 28.644 47.031 6.183 1.00 41.88 499 SER A O 1
#

Sequence (499 aa):
MSVSERHNAPAPVVLLSGTKFSVSRCQPHDRYSRRNSNLASVPNAAASNNYTGILGSPAAPRHNGGPSSLASSTITTDVHAPYDLDEISLNEQYLAFRVVLDTRDPKDKQQLNKPNPKLLRLTPTQLYQLSTDVFDELIRRQAPSSPNGRPAFLLPNNAFSSTRNQTRQRLSAVGSPRFRDLLADVAYEIKRRIPHLARAYLEQTGNQQAVSSWGSAGSVGSSVTKKIHNKLIEEYKSQLRQLSDKHRSMDDGMKDRGGEINGILGEERSRATTDNLEKQEWDDMQLDLENKLAEAQNLNDSMRQQLQQIQEDHDVEMERLRNEVASARTKAQEAQRVAAQNAAAQQISRGDIEPVELDFFLEQVNGRLGHSLLEQQQEQRQAMKEIRAEIKEFLRETRALSQQSRLVYERQAEELGQTTKRLEQEVHEWRIRYACAKEQLRSTCASSVELGPEHKGIKLDRGKGLVDAHGLVENIHVIEFQAAIDKLLYKARTHDSGS

Secondary structure (DSSP, 8-state):
---------PPPP------PPP-------PPP---------------------------------PPPP-----------------HHHHHHHHHHHHHHHHTS-GGGGGTT-S--HHHHTS-HHHHHHHHHHHHHHHHHHH----TT---SSPPP-TTS-HHHHHHHHHHHTS-HHHHHHHHHHHHHHHHHH-HHHHHHHHHHHGGGS-------------TTHHHHHHHHHHHHHHHHHHHHHHHHHHHHHHHHHHHHHHHHHHHHHHHHHHHHHHHHHHHHHHHHHHHHHHHHHHHHHHHHHHHHHHHHHHHHHHHHHHHHHHHHHHHHHHHHHHHHHHHHHHHHTT----HHHHHHHHHHHHHHHHHHHHHHHHHHHHHHHHHHHHHHHHHHHHHHHHHHHHHHHHHHHHHHHHHHHHHHHHHHHHHHHHHHHHHHHHHHHHTTT------------TTS-SB-TTSPBPHHHHHHHHHHHHHHHHHHHHHSS--